Protein AF-0000000084598444 (afdb_homodimer)

Solvent-accessible surface area (backbone atoms only — not comparable to full-atom values): 35330 Å² total; per-residue (Å²): 132,83,70,81,80,74,80,39,59,56,51,49,6,59,72,44,72,42,52,49,66,53,41,50,27,58,71,69,64,54,72,93,62,58,64,75,55,40,51,44,37,49,50,46,31,59,72,62,64,56,67,78,51,65,63,62,49,36,64,71,44,87,58,61,47,29,31,35,35,40,33,30,47,54,69,42,58,66,49,23,54,40,48,53,37,34,48,51,48,30,41,77,72,64,27,48,58,40,35,33,69,28,68,71,32,71,68,49,40,49,50,49,54,53,49,44,56,69,65,47,38,45,29,34,42,42,35,49,59,70,31,24,30,67,76,62,52,68,66,61,50,51,52,50,52,55,48,55,74,77,34,51,52,32,30,39,65,37,55,44,91,94,49,96,56,34,27,39,28,54,38,59,59,59,35,52,52,52,52,50,49,53,42,43,73,28,59,44,57,37,56,24,38,35,26,21,42,87,56,28,40,70,37,48,47,51,52,50,46,48,54,52,52,34,52,74,70,70,38,64,70,56,73,84,41,52,36,58,67,23,68,39,38,67,20,10,27,55,39,36,51,58,41,70,72,40,92,80,53,51,45,26,34,44,19,63,23,41,40,10,29,52,16,24,52,52,39,39,43,74,71,72,41,44,61,25,72,63,28,22,40,26,24,25,53,48,40,74,57,23,65,68,35,86,47,26,35,16,15,25,29,53,39,50,64,61,46,22,44,52,46,47,52,47,47,51,36,47,60,68,71,41,92,64,75,54,66,47,75,36,70,46,46,77,46,86,45,51,12,47,57,64,52,76,128,132,82,75,79,91,67,78,39,59,56,51,48,7,60,73,44,71,42,52,49,67,55,38,48,28,60,73,67,65,49,78,91,62,59,65,76,55,40,51,44,38,49,51,46,32,60,72,61,64,55,66,78,52,67,62,63,49,35,64,70,44,86,58,61,46,29,31,35,36,40,34,30,48,55,69,42,58,66,49,24,53,39,47,53,38,32,47,53,48,30,42,75,74,66,25,48,60,42,36,33,69,27,67,72,32,71,67,48,41,50,50,48,55,51,48,43,57,69,65,48,38,45,28,33,41,41,34,49,59,72,32,24,31,67,74,60,52,70,67,61,49,51,53,49,53,56,49,56,74,76,33,49,52,33,29,38,65,38,55,44,91,94,50,97,56,34,26,40,28,55,37,60,58,59,35,52,52,50,51,51,50,53,43,43,72,28,58,44,56,39,56,25,36,34,24,20,41,87,58,29,40,70,38,48,47,52,52,49,46,47,54,52,52,35,53,75,71,70,38,65,71,56,73,84,42,52,36,57,67,22,68,40,37,67,20,10,26,54,37,36,52,58,42,71,71,40,93,79,52,51,45,26,33,44,19,64,24,42,40,10,28,50,16,24,52,54,40,40,43,74,73,72,40,43,62,26,75,62,28,22,41,26,24,26,53,47,40,74,58,24,67,68,39,85,64,11,40,16,13,25,27,54,38,48,64,61,47,22,45,53,46,47,53,46,47,51,35,45,61,69,71,40,91,64,74,52,67,47,77,36,70,45,46,77,46,85,44,46,14,47,58,65,52,75,129

Structure (mmCIF, N/CA/C/O backbone):
data_AF-0000000084598444-model_v1
#
loop_
_entity.id
_entity.type
_entity.pdbx_description
1 polymer 'Transcriptional regulator'
#
loop_
_atom_site.group_PDB
_atom_site.id
_atom_site.type_symbol
_atom_site.label_atom_id
_atom_site.label_alt_id
_atom_site.label_comp_id
_atom_site.label_asym_id
_atom_site.label_entity_id
_atom_site.label_seq_id
_atom_site.pdbx_PDB_ins_code
_atom_site.Cartn_x
_atom_site.Cartn_y
_atom_site.Cartn_z
_atom_site.occupancy
_atom_site.B_iso_or_equiv
_atom_site.auth_seq_id
_atom_site.auth_comp_id
_atom_site.auth_asym_id
_atom_site.auth_atom_id
_atom_site.pdbx_PDB_model_num
ATOM 1 N N . MET A 1 1 ? 19.516 52 3.225 1 22.91 1 MET A N 1
ATOM 2 C CA . MET A 1 1 ? 19.25 50.938 2.273 1 22.91 1 MET A CA 1
ATOM 3 C C . MET A 1 1 ? 18.422 49.844 2.916 1 22.91 1 MET A C 1
ATOM 5 O O . MET A 1 1 ? 18.875 49.156 3.846 1 22.91 1 MET A O 1
ATOM 9 N N . LEU A 1 2 ? 17.031 49.969 2.986 1 30.81 2 LEU A N 1
ATOM 10 C CA . LEU A 1 2 ? 16.062 49.188 3.721 1 30.81 2 LEU A CA 1
ATOM 11 C C . LEU A 1 2 ? 16.188 47.688 3.389 1 30.81 2 LEU A C 1
ATOM 13 O O . LEU A 1 2 ? 16.359 47.344 2.223 1 30.81 2 LEU A O 1
ATOM 17 N N . LYS A 1 3 ? 16.531 46.875 4.336 1 37.19 3 LYS A N 1
ATOM 18 C CA . LYS A 1 3 ? 16.875 45.438 4.25 1 37.19 3 LYS A CA 1
ATOM 19 C C . LYS A 1 3 ? 15.805 44.656 3.502 1 37.19 3 LYS A C 1
ATOM 21 O O . LYS A 1 3 ? 14.609 44.875 3.727 1 37.19 3 LYS A O 1
ATOM 26 N N . LYS A 1 4 ? 16.016 44.188 2.357 1 43.12 4 LYS A N 1
ATOM 27 C CA . LYS A 1 4 ? 15.305 43.312 1.444 1 43.12 4 LYS A CA 1
ATOM 28 C C . LYS A 1 4 ? 14.531 42.25 2.211 1 43.12 4 LYS A C 1
ATOM 30 O O . LYS A 1 4 ? 13.625 41.625 1.665 1 43.12 4 LYS A O 1
ATOM 35 N N . ASP A 1 5 ? 14.883 41.781 3.369 1 41.59 5 ASP A N 1
ATOM 36 C CA . ASP A 1 5 ? 14.492 40.812 4.406 1 41.59 5 ASP A CA 1
ATOM 37 C C . ASP A 1 5 ? 13.312 41.344 5.223 1 41.59 5 ASP A C 1
ATOM 39 O O . ASP A 1 5 ? 13.367 42.469 5.762 1 41.59 5 ASP A O 1
ATOM 43 N N . GLY A 1 6 ? 11.984 41.156 4.902 1 53.25 6 GLY A N 1
ATOM 44 C CA . GLY A 1 6 ? 10.742 41.281 5.645 1 53.25 6 GLY A CA 1
ATOM 45 C C . GLY A 1 6 ? 9.625 41.906 4.828 1 53.25 6 GLY A C 1
ATOM 46 O O . GLY A 1 6 ? 8.781 42.625 5.363 1 53.25 6 GLY A O 1
ATOM 47 N N . VAL A 1 7 ? 9.75 42.031 3.559 1 62.53 7 VAL A N 1
ATOM 48 C CA . VAL A 1 7 ? 8.609 42.594 2.854 1 62.53 7 VAL A CA 1
ATOM 49 C C . VAL A 1 7 ? 7.363 41.75 3.094 1 62.53 7 VAL A C 1
ATOM 51 O O . VAL A 1 7 ? 7.383 40.531 2.891 1 62.53 7 VAL A O 1
ATOM 54 N N . THR A 1 8 ? 6.426 42.312 3.852 1 65.94 8 THR A N 1
ATOM 55 C CA . THR A 1 8 ? 5.137 41.688 4.148 1 65.94 8 THR A CA 1
ATOM 56 C C . THR A 1 8 ? 4.062 42.219 3.195 1 65.94 8 THR A C 1
ATOM 58 O O . THR A 1 8 ? 4.281 43.188 2.467 1 65.94 8 THR A O 1
ATOM 61 N N . ILE A 1 9 ? 3.059 41.438 3.225 1 72.12 9 ILE A N 1
ATOM 62 C CA . ILE A 1 9 ? 1.891 41.906 2.482 1 72.12 9 ILE A CA 1
ATOM 63 C C . ILE A 1 9 ? 1.532 43.344 2.92 1 72.12 9 ILE A C 1
ATOM 65 O O . ILE A 1 9 ? 1.114 44.156 2.102 1 72.12 9 ILE A O 1
ATOM 69 N N . TYR A 1 10 ? 1.886 43.625 4.125 1 74 10 TYR A N 1
ATOM 70 C CA . TYR A 1 10 ? 1.539 44.938 4.672 1 74 10 TYR A CA 1
ATOM 71 C C . TYR A 1 10 ? 2.457 46.031 4.117 1 74 10 TYR A C 1
ATOM 73 O O . TYR A 1 10 ? 2.008 47.125 3.816 1 74 10 TYR A O 1
ATOM 81 N N . ARG A 1 11 ? 3.621 45.594 3.932 1 74.5 11 ARG A N 1
ATOM 82 C CA . ARG A 1 11 ? 4.547 46.594 3.365 1 74.5 11 ARG A CA 1
ATOM 83 C C . ARG A 1 11 ? 4.227 46.844 1.899 1 74.5 11 ARG A C 1
ATOM 85 O O . ARG A 1 11 ? 4.258 48 1.455 1 74.5 11 ARG A O 1
ATOM 92 N N . ILE A 1 12 ? 3.924 45.781 1.231 1 79.06 12 ILE A N 1
ATOM 93 C CA . ILE A 1 12 ? 3.549 45.938 -0.17 1 79.06 12 ILE A CA 1
ATOM 94 C C . ILE A 1 12 ? 2.266 46.75 -0.275 1 79.06 12 ILE A C 1
ATOM 96 O O . ILE A 1 12 ? 2.156 47.625 -1.126 1 79.06 12 ILE A O 1
ATOM 100 N N . ALA A 1 13 ? 1.441 46.469 0.644 1 79.56 13 ALA A N 1
ATOM 101 C CA . ALA A 1 13 ? 0.176 47.188 0.671 1 79.56 13 ALA A CA 1
ATOM 102 C C . ALA A 1 13 ? 0.404 48.688 0.935 1 79.56 13 ALA A C 1
ATOM 104 O O . ALA A 1 13 ? -0.171 49.531 0.255 1 79.56 13 ALA A O 1
ATOM 105 N N . LYS A 1 14 ? 1.24 48.906 1.825 1 80 14 LYS A N 1
ATOM 106 C CA . LYS A 1 14 ? 1.567 50.281 2.184 1 80 14 LYS A CA 1
ATOM 107 C C . LYS A 1 14 ? 2.252 51 1.026 1 80 14 LYS A C 1
ATOM 109 O O . LYS A 1 14 ? 1.898 52.125 0.7 1 80 14 LYS A O 1
ATOM 114 N N . GLU A 1 15 ? 3.1 50.281 0.381 1 82.31 15 GLU A N 1
ATOM 115 C CA . GLU A 1 15 ? 3.865 50.906 -0.689 1 82.31 15 GLU A CA 1
ATOM 116 C C . GLU A 1 15 ? 3.027 51.062 -1.957 1 82.31 15 GLU A C 1
ATOM 118 O O . GLU A 1 15 ? 3.225 52 -2.734 1 82.31 15 GLU A O 1
ATOM 123 N N . ALA A 1 16 ? 2.174 50.125 -2.139 1 80.75 16 ALA A N 1
ATOM 124 C CA . ALA A 1 16 ? 1.286 50.156 -3.299 1 80.75 16 ALA A CA 1
ATOM 125 C C . ALA A 1 16 ? 0.051 51 -3.023 1 80.75 16 ALA A C 1
ATOM 127 O O . ALA A 1 16 ? -0.757 51.25 -3.924 1 80.75 16 ALA A O 1
ATOM 128 N N . ASN A 1 17 ? -0.069 51.5 -1.8 1 83.31 17 ASN A N 1
ATOM 129 C CA . ASN A 1 17 ? -1.212 52.312 -1.351 1 83.31 17 ASN A CA 1
ATOM 130 C C . ASN A 1 17 ? -2.527 51.562 -1.583 1 83.31 17 ASN A C 1
ATOM 132 O O . ASN A 1 17 ? -3.463 52.125 -2.162 1 83.31 17 ASN A O 1
ATOM 136 N N . VAL A 1 18 ? -2.465 50.344 -1.259 1 81.06 18 VAL A N 1
ATOM 137 C CA . VAL A 1 18 ? -3.658 49.5 -1.274 1 81.06 18 VAL A CA 1
ATOM 138 C C . VAL A 1 18 ? -3.795 48.781 0.06 1 81.06 18 VAL A C 1
ATOM 140 O O . VAL A 1 18 ? -2.877 48.812 0.884 1 81.06 18 VAL A O 1
ATOM 143 N N . SER A 1 19 ? -4.949 48.344 0.375 1 77 19 SER A N 1
ATOM 144 C CA . SER A 1 19 ? -5.133 47.531 1.575 1 77 19 SER A CA 1
ATOM 145 C C . SER A 1 19 ? -4.359 46.219 1.479 1 77 19 SER A C 1
ATOM 147 O O . SER A 1 19 ? -4.102 45.719 0.381 1 77 19 SER A O 1
ATOM 149 N N . PRO A 1 20 ? -3.99 45.625 2.588 1 75.56 20 PRO A N 1
ATOM 150 C CA . PRO A 1 20 ? -3.361 44.281 2.551 1 75.56 20 PRO A CA 1
ATOM 151 C C . PRO A 1 20 ? -4.23 43.25 1.859 1 75.56 20 PRO A C 1
ATOM 153 O O . PRO A 1 20 ? -3.711 42.344 1.2 1 75.56 20 PRO A O 1
ATOM 156 N N . ALA A 1 21 ? -5.59 43.5 1.886 1 71.12 21 ALA A N 1
ATOM 157 C CA . ALA A 1 21 ? -6.523 42.625 1.209 1 71.12 21 ALA A CA 1
ATOM 158 C C . ALA A 1 21 ? -6.379 42.719 -0.307 1 71.12 21 ALA A C 1
ATOM 160 O O . ALA A 1 21 ? -6.465 41.719 -1.014 1 71.12 21 ALA A O 1
ATOM 161 N N . THR A 1 22 ? -6.07 43.875 -0.78 1 74.75 22 THR A N 1
ATOM 162 C CA . THR A 1 22 ? -5.895 44.094 -2.211 1 74.75 22 THR A CA 1
ATOM 163 C C . THR A 1 22 ? -4.617 43.438 -2.709 1 74.75 22 THR A C 1
ATOM 165 O O . THR A 1 22 ? -4.602 42.812 -3.783 1 74.75 22 THR A O 1
ATOM 168 N N . VAL A 1 23 ? -3.543 43.438 -1.903 1 75.06 23 VAL A N 1
ATOM 169 C CA . VAL A 1 23 ? -2.293 42.781 -2.266 1 75.06 23 VAL A CA 1
ATOM 170 C C . VAL A 1 23 ? -2.502 41.281 -2.32 1 75.06 23 VAL A C 1
ATOM 172 O O . VAL A 1 23 ? -2.053 40.594 -3.26 1 75.06 23 VAL A O 1
ATOM 175 N N . SER A 1 24 ? -3.254 40.781 -1.414 1 68.31 24 SER A N 1
ATOM 176 C CA . SER A 1 24 ? -3.547 39.344 -1.371 1 68.31 24 SER A CA 1
ATOM 177 C C . SER A 1 24 ? -4.34 38.906 -2.598 1 68.31 24 SER A C 1
ATOM 179 O O . SER A 1 24 ? -4.047 37.875 -3.195 1 68.31 24 SER A O 1
ATOM 181 N N . ARG A 1 25 ? -5.258 39.781 -2.998 1 68.12 25 ARG A N 1
ATOM 182 C CA . ARG A 1 25 ? -6.082 39.5 -4.168 1 68.12 25 ARG A CA 1
ATOM 183 C C . ARG A 1 25 ? -5.242 39.469 -5.438 1 68.12 25 ARG A C 1
ATOM 185 O O . ARG A 1 25 ? -5.465 38.625 -6.32 1 68.12 25 ARG A O 1
ATOM 192 N N . VAL A 1 26 ? -4.348 40.281 -5.504 1 72.12 26 VAL A N 1
ATOM 193 C CA . VAL A 1 26 ? -3.479 40.375 -6.672 1 72.12 26 VAL A CA 1
ATOM 194 C C . VAL A 1 26 ? -2.568 39.125 -6.723 1 72.12 26 VAL A C 1
ATOM 196 O O . VAL A 1 26 ? -2.34 38.562 -7.789 1 72.12 26 VAL A O 1
ATOM 199 N N . LEU A 1 27 ? -2.162 38.719 -5.543 1 68.25 27 LEU A N 1
ATOM 200 C CA . LEU A 1 27 ? -1.222 37.594 -5.445 1 68.25 27 LEU A CA 1
ATOM 201 C C . LEU A 1 27 ? -1.915 36.281 -5.746 1 68.25 27 LEU A C 1
ATOM 203 O O . LEU A 1 27 ? -1.312 35.375 -6.332 1 68.25 27 LEU A O 1
ATOM 207 N N . THR A 1 28 ? -3.191 36.094 -5.355 1 60.09 28 THR A N 1
ATOM 208 C CA . THR A 1 28 ? -3.93 34.844 -5.516 1 60.09 28 THR A CA 1
ATOM 209 C C . THR A 1 28 ? -4.695 34.844 -6.836 1 60.09 28 THR A C 1
ATOM 211 O O . THR A 1 28 ? -5.32 33.844 -7.195 1 60.09 28 THR A O 1
ATOM 214 N N . GLY A 1 29 ? -4.559 35.781 -7.535 1 60.25 29 GLY A N 1
ATOM 215 C CA . GLY A 1 29 ? -5.23 35.906 -8.82 1 60.25 29 GLY A CA 1
ATOM 216 C C . GLY A 1 29 ? -6.738 36 -8.688 1 60.25 29 GLY A C 1
ATOM 217 O O . GLY A 1 29 ? -7.465 35.781 -9.664 1 60.25 29 GLY A O 1
ATOM 218 N N . SER A 1 30 ? -7.18 36.094 -7.516 1 49.38 30 SER A N 1
ATOM 219 C CA . SER A 1 30 ? -8.625 36.094 -7.332 1 49.38 30 SER A CA 1
ATOM 220 C C . SER A 1 30 ? -9.258 37.312 -7.98 1 49.38 30 SER A C 1
ATOM 222 O O . SER A 1 30 ? -8.562 38.125 -8.578 1 49.38 30 SER A O 1
ATOM 224 N N . ALA A 1 31 ? -10.094 38.188 -7.148 1 54.06 31 ALA A N 1
ATOM 225 C CA . ALA A 1 31 ? -11.148 39.125 -7.562 1 54.06 31 ALA A CA 1
ATOM 226 C C . ALA A 1 31 ? -10.562 40.312 -8.328 1 54.06 31 ALA A C 1
ATOM 228 O O . ALA A 1 31 ? -9.352 40.5 -8.344 1 54.06 31 ALA A O 1
ATOM 229 N N . ASN A 1 32 ? -11.508 41.25 -8.727 1 59.16 32 ASN A N 1
ATOM 230 C CA . ASN A 1 32 ? -11.625 42.5 -9.469 1 59.16 32 ASN A CA 1
ATOM 231 C C . ASN A 1 32 ? -10.719 43.594 -8.883 1 59.16 32 ASN A C 1
ATOM 233 O O . ASN A 1 32 ? -11.156 44.375 -8.047 1 59.16 32 ASN A O 1
ATOM 237 N N . VAL A 1 33 ? -9.516 43.375 -8.945 1 66.12 33 VAL A N 1
ATOM 238 C CA . VAL A 1 33 ? -8.695 44.531 -8.578 1 66.12 33 VAL A CA 1
ATOM 239 C C . VAL A 1 33 ? -8.492 45.438 -9.797 1 66.12 33 VAL A C 1
ATOM 241 O O . VAL A 1 33 ? -8.195 44.938 -10.891 1 66.12 33 VAL A O 1
ATOM 244 N N . ARG A 1 34 ? -8.844 46.688 -9.68 1 74.94 34 ARG A N 1
ATOM 245 C CA . ARG A 1 34 ? -8.734 47.625 -10.773 1 74.94 34 ARG A CA 1
ATOM 246 C C . ARG A 1 34 ? -7.305 47.719 -11.297 1 74.94 34 ARG A C 1
ATOM 248 O O . ARG A 1 34 ? -6.348 47.594 -10.531 1 74.94 34 ARG A O 1
ATOM 255 N N . GLU A 1 35 ? -7.145 47.844 -12.43 1 72.25 35 GLU A N 1
ATOM 256 C CA . GLU A 1 35 ? -5.918 47.719 -13.211 1 72.25 35 GLU A CA 1
ATOM 257 C C . GLU A 1 35 ? -4.809 48.594 -12.648 1 72.25 35 GLU A C 1
ATOM 259 O O . GLU A 1 35 ? -3.66 48.188 -12.523 1 72.25 35 GLU A O 1
ATOM 264 N N . PRO A 1 36 ? -5.09 49.844 -12.25 1 74.81 36 PRO A N 1
ATOM 265 C CA . PRO A 1 36 ? -3.945 50.656 -11.789 1 74.81 36 PRO A CA 1
ATOM 266 C C . PRO A 1 36 ? -3.338 50.125 -10.5 1 74.81 36 PRO A C 1
ATOM 268 O O . PRO A 1 36 ? -2.113 50.094 -10.344 1 74.81 36 PRO A O 1
ATOM 271 N N . ALA A 1 37 ? -4.102 49.562 -9.586 1 76.56 37 ALA A N 1
ATOM 272 C CA . ALA A 1 37 ? -3.633 49.031 -8.305 1 76.56 37 ALA A CA 1
ATOM 273 C C . ALA A 1 37 ? -2.939 47.688 -8.484 1 76.56 37 ALA A C 1
ATOM 275 O O . ALA A 1 37 ? -1.901 47.406 -7.871 1 76.56 37 ALA A O 1
ATOM 276 N N . LYS A 1 38 ? -3.441 46.906 -9.32 1 79.88 38 LYS A N 1
ATOM 277 C CA . LYS A 1 38 ? -2.881 45.594 -9.625 1 79.88 38 LYS A CA 1
ATOM 278 C C . LYS A 1 38 ? -1.458 45.719 -10.164 1 79.88 38 LYS A C 1
ATOM 280 O O . LYS A 1 38 ? -0.562 45 -9.734 1 79.88 38 LYS A O 1
ATOM 285 N N . SER A 1 39 ? -1.374 46.594 -11.078 1 81 39 SER A N 1
ATOM 286 C CA . SER A 1 39 ? -0.065 46.812 -11.695 1 81 39 SER A CA 1
ATOM 287 C C . SER A 1 39 ? 0.964 47.25 -10.664 1 81 39 SER A C 1
ATOM 289 O O . SER A 1 39 ? 2.115 46.812 -10.695 1 81 39 SER A O 1
ATOM 291 N N . ARG A 1 40 ? 0.597 48.156 -9.773 1 81.31 40 ARG A N 1
ATOM 292 C CA . ARG A 1 40 ? 1.5 48.656 -8.742 1 81.31 40 ARG A CA 1
ATOM 293 C C . ARG A 1 40 ? 1.925 47.531 -7.805 1 81.31 40 ARG A C 1
ATOM 295 O O . ARG A 1 40 ? 3.1 47.406 -7.445 1 81.31 40 ARG A O 1
ATOM 302 N N . VAL A 1 41 ? 0.897 46.688 -7.457 1 80.69 41 VAL A N 1
ATOM 303 C CA . VAL A 1 41 ? 1.168 45.594 -6.551 1 80.69 41 VAL A CA 1
ATOM 304 C C . VAL A 1 41 ? 2.098 44.562 -7.227 1 80.69 41 VAL A C 1
ATOM 306 O O . VAL A 1 41 ? 3.078 44.125 -6.625 1 80.69 41 VAL A O 1
ATOM 309 N N . LEU A 1 42 ? 1.81 44.312 -8.43 1 79.38 42 LEU A N 1
ATOM 310 C CA . LEU A 1 42 ? 2.623 43.375 -9.164 1 79.38 42 LEU A CA 1
ATOM 311 C C . LEU A 1 42 ? 4.043 43.875 -9.359 1 79.38 42 LEU A C 1
ATOM 313 O O . LEU A 1 42 ? 5.004 43.125 -9.281 1 79.38 42 LEU A O 1
ATOM 317 N N . ALA A 1 43 ? 4.152 45.094 -9.656 1 80.31 43 ALA A N 1
ATOM 318 C CA . ALA A 1 43 ? 5.461 45.719 -9.82 1 80.31 43 ALA A CA 1
ATOM 319 C C . ALA A 1 43 ? 6.285 45.625 -8.539 1 80.31 43 ALA A C 1
ATOM 321 O O . ALA A 1 43 ? 7.488 45.344 -8.594 1 80.31 43 ALA A O 1
ATOM 322 N N . LEU A 1 44 ? 5.641 45.75 -7.395 1 79.5 44 LEU A N 1
ATOM 323 C CA . LEU A 1 44 ? 6.336 45.688 -6.113 1 79.5 44 LEU A CA 1
ATOM 324 C C . LEU A 1 44 ? 6.672 44.219 -5.754 1 79.5 44 LEU A C 1
ATOM 326 O O . LEU A 1 44 ? 7.738 43.969 -5.195 1 79.5 44 LEU A O 1
ATOM 330 N N . ILE A 1 45 ? 5.734 43.375 -6.105 1 74.5 45 ILE A N 1
ATOM 331 C CA . ILE A 1 45 ? 5.98 41.938 -5.906 1 74.5 45 ILE A CA 1
ATOM 332 C C . ILE A 1 45 ? 7.219 41.531 -6.691 1 74.5 45 ILE A C 1
ATOM 334 O O . ILE A 1 45 ? 8.07 40.812 -6.176 1 74.5 45 ILE A O 1
ATOM 338 N N . ASN A 1 46 ? 7.289 42 -7.844 1 74.06 46 ASN A N 1
ATOM 339 C CA . ASN A 1 46 ? 8.445 41.75 -8.695 1 74.06 46 ASN A CA 1
ATOM 340 C C . ASN A 1 46 ? 9.695 42.438 -8.18 1 74.06 46 ASN A C 1
ATOM 342 O O . ASN A 1 46 ? 10.781 41.875 -8.172 1 74.06 46 ASN A O 1
ATOM 346 N N . LYS A 1 47 ? 9.516 43.719 -7.824 1 74.88 47 LYS A N 1
ATOM 347 C CA . LYS A 1 47 ? 10.617 44.531 -7.328 1 74.88 47 LYS A CA 1
ATOM 348 C C . LYS A 1 47 ? 11.25 43.906 -6.09 1 74.88 47 LYS A C 1
ATOM 350 O O . LYS A 1 47 ? 12.477 43.875 -5.969 1 74.88 47 LYS A O 1
ATOM 355 N N . TYR A 1 48 ? 10.344 43.406 -5.223 1 72.56 48 TYR A N 1
ATOM 356 C CA . TYR A 1 48 ? 10.867 42.875 -3.967 1 72.56 48 TYR A CA 1
ATOM 357 C C . TYR A 1 48 ? 11 41.344 -4.027 1 72.56 48 TYR A C 1
ATOM 359 O O . TYR A 1 48 ? 11.391 40.719 -3.047 1 72.56 48 TYR A O 1
ATOM 367 N N . ASN A 1 49 ? 10.758 40.812 -5.238 1 69.62 49 ASN A N 1
ATOM 368 C CA . ASN A 1 49 ? 10.711 39.344 -5.395 1 69.62 49 ASN A CA 1
ATOM 369 C C . ASN A 1 49 ? 9.922 38.688 -4.266 1 69.62 49 ASN A C 1
ATOM 371 O O . ASN A 1 49 ? 10.398 37.75 -3.643 1 69.62 49 ASN A O 1
ATOM 375 N N . PHE A 1 50 ? 8.852 39.438 -3.957 1 61.41 50 PHE A N 1
ATOM 376 C CA . PHE A 1 50 ? 7.988 39 -2.863 1 61.41 50 PHE A CA 1
ATOM 377 C C . PHE A 1 50 ? 7.262 37.719 -3.227 1 61.41 50 PHE A C 1
ATOM 379 O O . PHE A 1 50 ? 6.602 37.656 -4.266 1 61.41 50 PHE A O 1
ATOM 386 N N . LYS A 1 51 ? 7.617 36.688 -2.535 1 54.31 51 LYS A N 1
ATOM 387 C CA . LYS A 1 51 ? 6.852 35.438 -2.613 1 54.31 51 LYS A CA 1
ATOM 388 C C . LYS A 1 51 ? 5.91 35.312 -1.422 1 54.31 51 LYS A C 1
ATOM 390 O O . LYS A 1 51 ? 6.336 35.406 -0.27 1 54.31 51 LYS A O 1
ATOM 395 N N . PRO A 1 52 ? 4.594 35.438 -1.72 1 47.25 52 PRO A N 1
ATOM 396 C CA . PRO A 1 52 ? 3.676 35.281 -0.589 1 47.25 52 PRO A CA 1
ATOM 397 C C . PRO A 1 52 ? 3.98 34.062 0.254 1 47.25 52 PRO A C 1
ATOM 399 O O . PRO A 1 52 ? 4.418 33.031 -0.279 1 47.25 52 PRO A O 1
ATOM 402 N N . ASN A 1 53 ? 4.395 34.25 1.445 1 42.5 53 ASN A N 1
ATOM 403 C CA . ASN A 1 53 ? 4.477 33.094 2.328 1 42.5 53 ASN A CA 1
ATOM 404 C C . ASN A 1 53 ? 3.23 32.219 2.229 1 42.5 53 ASN A C 1
ATOM 406 O O . ASN A 1 53 ? 2.107 32.719 2.314 1 42.5 53 ASN A O 1
ATOM 410 N N . VAL A 1 54 ? 3.232 31.156 1.627 1 40.75 54 VAL A N 1
ATOM 411 C CA . VAL A 1 54 ? 2.117 30.234 1.469 1 40.75 54 VAL A CA 1
ATOM 412 C C . VAL A 1 54 ? 1.281 30.203 2.746 1 40.75 54 VAL A C 1
ATOM 414 O O . VAL A 1 54 ? 0.052 30.125 2.689 1 40.75 54 VAL A O 1
ATOM 417 N N . MET A 1 55 ? 1.877 30.281 3.916 1 37.56 55 MET A N 1
ATOM 418 C CA . MET A 1 55 ? 1.127 30.328 5.168 1 37.56 55 MET A CA 1
ATOM 419 C C . MET A 1 55 ? 0.317 31.609 5.266 1 37.56 55 MET A C 1
ATOM 421 O O . MET A 1 55 ? -0.823 31.609 5.734 1 37.56 55 MET A O 1
ATOM 425 N N . ALA A 1 56 ? 0.899 32.75 4.961 1 40.03 56 ALA A N 1
ATOM 426 C CA . ALA A 1 56 ? 0.207 34.031 5.035 1 40.03 56 ALA A CA 1
ATOM 427 C C . ALA A 1 56 ? -0.872 34.156 3.959 1 40.03 56 ALA A C 1
ATOM 429 O O . ALA A 1 56 ? -1.912 34.781 4.172 1 40.03 56 ALA A O 1
ATOM 430 N N . GLN A 1 57 ? -0.567 33.625 2.846 1 39.66 57 GLN A N 1
ATOM 431 C CA . GLN A 1 57 ? -1.624 33.594 1.841 1 39.66 57 GLN A CA 1
ATOM 432 C C . GLN A 1 57 ? -2.756 32.656 2.26 1 39.66 57 GLN A C 1
ATOM 434 O O . GLN A 1 57 ? -3.918 32.875 1.919 1 39.66 57 GLN A O 1
ATOM 439 N N . SER A 1 58 ? -2.387 31.531 2.906 1 39.75 58 SER A N 1
ATOM 440 C CA . SER A 1 58 ? -3.412 30.656 3.471 1 39.75 58 SER A CA 1
ATOM 441 C C . SER A 1 58 ? -4.258 31.391 4.504 1 39.75 58 SER A C 1
ATOM 443 O O . SER A 1 58 ? -5.441 31.094 4.672 1 39.75 58 SER A O 1
ATOM 445 N N . LEU A 1 59 ? -3.631 32.312 5.188 1 36.28 59 LEU A N 1
ATOM 446 C CA . LEU A 1 59 ? -4.438 33.031 6.152 1 36.28 59 LEU A CA 1
ATOM 447 C C . LEU A 1 59 ? -5.609 33.75 5.469 1 36.28 59 LEU A C 1
ATOM 449 O O . LEU A 1 59 ? -6.703 33.812 6.031 1 36.28 59 LEU A O 1
ATOM 453 N N . TYR A 1 60 ? -5.301 34.531 4.395 1 35.81 60 TYR A N 1
ATOM 454 C CA . TYR A 1 60 ? -6.457 35.219 3.826 1 35.81 60 TYR A CA 1
ATOM 455 C C . TYR A 1 60 ? -7.312 34.25 3.012 1 35.81 60 TYR A C 1
ATOM 457 O O . TYR A 1 60 ? -8.531 34.438 2.904 1 35.81 60 TYR A O 1
ATOM 465 N N . LEU A 1 61 ? -6.703 33.438 2.129 1 44.03 61 LEU A N 1
ATOM 466 C CA . LEU A 1 61 ? -7.629 32.531 1.456 1 44.03 61 LEU A CA 1
ATOM 467 C C . LEU A 1 61 ? -8.078 31.406 2.391 1 44.03 61 LEU A C 1
ATOM 469 O O . LEU A 1 61 ? -7.242 30.703 2.971 1 44.03 61 LEU A O 1
ATOM 473 N N . LYS A 1 62 ? -9.133 31.484 3.076 1 57.31 62 LYS A N 1
ATOM 474 C CA . LYS A 1 62 ? -9.883 30.656 4.023 1 57.31 62 LYS A CA 1
ATOM 475 C C . LYS A 1 62 ? -9.68 29.172 3.748 1 57.31 62 LYS A C 1
ATOM 477 O O . LYS A 1 62 ? -9.891 28.344 4.629 1 57.31 62 LYS A O 1
ATOM 482 N N . GLN A 1 63 ? -9.086 28.812 2.533 1 77.75 63 GLN A N 1
ATOM 483 C CA . GLN A 1 63 ? -8.992 27.391 2.203 1 77.75 63 GLN A CA 1
ATOM 484 C C . GLN A 1 63 ? -7.539 26.953 2.092 1 77.75 63 GLN A C 1
ATOM 486 O O . GLN A 1 63 ? -6.738 27.594 1.408 1 77.75 63 GLN A O 1
ATOM 491 N N . SER A 1 64 ? -7.078 25.984 2.756 1 82.44 64 SER A N 1
ATOM 492 C CA . SER A 1 64 ? -5.734 25.406 2.766 1 82.44 64 SER A CA 1
ATOM 493 C C . SER A 1 64 ? -5.473 24.594 1.502 1 82.44 64 SER A C 1
ATOM 495 O O . SER A 1 64 ? -4.32 24.312 1.172 1 82.44 64 SER A O 1
ATOM 497 N N . LYS A 1 65 ? -6.512 24.234 0.766 1 91.12 65 LYS A N 1
ATOM 498 C CA . LYS A 1 65 ? -6.461 23.344 -0.39 1 91.12 65 LYS A CA 1
ATOM 499 C C . LYS A 1 65 ? -5.793 22.016 -0.034 1 91.12 65 LYS A C 1
ATOM 501 O O . LYS A 1 65 ? -5.086 21.422 -0.857 1 91.12 65 LYS A O 1
ATOM 506 N N . MET A 1 66 ? -5.977 21.594 1.227 1 92.75 66 MET A N 1
ATOM 507 C CA . MET A 1 66 ? -5.477 20.312 1.723 1 92.75 66 MET A CA 1
ATOM 508 C C . MET A 1 66 ? -6.617 19.469 2.266 1 92.75 66 MET A C 1
ATOM 510 O O . MET A 1 66 ? -7.5 19.969 2.963 1 92.75 66 MET A O 1
ATOM 514 N N . LEU A 1 67 ? -6.586 18.266 1.892 1 97.56 67 LEU A N 1
ATOM 515 C CA . LEU A 1 67 ? -7.523 17.297 2.438 1 97.56 67 LEU A CA 1
ATOM 516 C C . LEU A 1 67 ? -6.797 16.266 3.303 1 97.56 67 LEU A C 1
ATOM 518 O O . LEU A 1 67 ? -5.648 15.906 3.02 1 97.56 67 LEU A O 1
ATOM 522 N N . GLY A 1 68 ? -7.426 15.859 4.379 1 98.06 68 GLY A N 1
ATOM 523 C CA . GLY A 1 68 ? -6.941 14.719 5.137 1 98.06 68 GLY A CA 1
ATOM 524 C C . GLY A 1 68 ? -7.586 13.406 4.715 1 98.06 68 GLY A C 1
ATOM 525 O O . GLY A 1 68 ? -8.773 13.375 4.383 1 98.06 68 GLY A O 1
ATOM 526 N N . ILE A 1 69 ? -6.816 12.391 4.688 1 98.5 69 ILE A N 1
ATOM 527 C CA . ILE A 1 69 ? -7.332 11.039 4.484 1 98.5 69 ILE A CA 1
ATOM 528 C C . ILE A 1 69 ? -6.875 10.133 5.629 1 98.5 69 ILE A C 1
ATOM 530 O O . ILE A 1 69 ? -5.676 9.961 5.852 1 98.5 69 ILE A O 1
ATOM 534 N N . ILE A 1 70 ? -7.785 9.586 6.367 1 98.5 70 ILE A N 1
ATOM 535 C CA . ILE A 1 70 ? -7.484 8.656 7.453 1 98.5 70 ILE A CA 1
ATOM 536 C C . ILE A 1 70 ? -7.879 7.238 7.047 1 98.5 70 ILE A C 1
ATOM 538 O O . ILE A 1 70 ? -8.992 7.012 6.562 1 98.5 70 ILE A O 1
ATOM 542 N N . LEU A 1 71 ? -6.969 6.301 7.184 1 97.62 71 LEU A N 1
ATOM 543 C CA . LEU A 1 71 ? -7.207 4.906 6.836 1 97.62 71 LEU A CA 1
ATOM 544 C C . LEU A 1 71 ? -6.52 3.975 7.828 1 97.62 71 LEU A C 1
ATOM 546 O O . LEU A 1 71 ? -5.555 4.367 8.492 1 97.62 71 LEU A O 1
ATOM 550 N N . PRO A 1 72 ? -6.941 2.746 7.949 1 96.19 72 PRO A N 1
ATOM 551 C CA . PRO A 1 72 ? -6.453 1.88 9.023 1 96.19 72 PRO A CA 1
ATOM 552 C C . PRO A 1 72 ? -5.168 1.144 8.656 1 96.19 72 PRO A C 1
ATOM 554 O O . PRO A 1 72 ? -4.414 0.726 9.539 1 96.19 72 PRO A O 1
ATOM 557 N N . ASP A 1 73 ? -4.98 0.891 7.344 1 93.31 73 ASP A N 1
ATOM 558 C CA . ASP A 1 73 ? -3.854 0.047 6.957 1 93.31 73 ASP A CA 1
ATOM 559 C C . ASP A 1 73 ? -3.422 0.333 5.523 1 93.31 73 ASP A C 1
ATOM 561 O O . ASP A 1 73 ? -3.939 -0.271 4.582 1 93.31 73 ASP A O 1
ATOM 565 N N . ILE A 1 74 ? -2.396 1.025 5.406 1 90.81 74 ILE A N 1
ATOM 566 C CA . ILE A 1 74 ? -1.967 1.498 4.098 1 90.81 74 ILE A CA 1
ATOM 567 C C . ILE A 1 74 ? -1.355 0.343 3.307 1 90.81 74 ILE A C 1
ATOM 569 O O . ILE A 1 74 ? -1.251 0.409 2.078 1 90.81 74 ILE A O 1
ATOM 573 N N . ASP A 1 75 ? -0.932 -0.709 3.986 1 87.94 75 ASP A N 1
ATOM 574 C CA . ASP A 1 75 ? -0.294 -1.851 3.338 1 87.94 75 ASP A CA 1
ATOM 575 C C . ASP A 1 75 ? -1.326 -2.734 2.643 1 87.94 75 ASP A C 1
ATOM 577 O O . ASP A 1 75 ? -0.975 -3.566 1.803 1 87.94 75 ASP A O 1
ATOM 581 N N . HIS A 1 76 ? -2.549 -2.629 3.047 1 91.12 76 HIS A N 1
ATOM 582 C CA . HIS A 1 76 ? -3.594 -3.373 2.354 1 91.12 76 HIS A CA 1
ATOM 583 C C . HIS A 1 76 ? -3.934 -2.729 1.014 1 91.12 76 HIS A C 1
ATOM 585 O O . HIS A 1 76 ? -4.266 -1.543 0.956 1 91.12 76 HIS A O 1
ATOM 591 N N . PRO A 1 77 ? -3.941 -3.529 -0.038 1 92.5 77 PRO A N 1
ATOM 592 C CA . PRO A 1 77 ? -4.027 -2.955 -1.383 1 92.5 77 PRO A CA 1
ATOM 593 C C . PRO A 1 77 ? -5.336 -2.207 -1.625 1 92.5 77 PRO A C 1
ATOM 595 O O . PRO A 1 77 ? -5.367 -1.241 -2.393 1 92.5 77 PRO A O 1
ATOM 598 N N . PHE A 1 78 ? -6.441 -2.607 -0.989 1 94.62 78 PHE A N 1
ATOM 599 C CA . PHE A 1 78 ? -7.668 -1.839 -1.155 1 94.62 78 PHE A CA 1
ATOM 600 C C . PHE A 1 78 ? -7.445 -0.375 -0.793 1 94.62 78 PHE A C 1
ATOM 602 O O . PHE A 1 78 ? -7.844 0.522 -1.538 1 94.62 78 PHE A O 1
ATOM 609 N N . TYR A 1 79 ? -6.785 -0.149 0.335 1 95.75 79 TYR A N 1
ATOM 610 C CA . TYR A 1 79 ? -6.605 1.207 0.841 1 95.75 79 TYR A CA 1
ATOM 611 C C . TYR A 1 79 ? -5.605 1.979 -0.012 1 95.75 79 TYR A C 1
ATOM 613 O O . TYR A 1 79 ? -5.828 3.148 -0.334 1 95.75 79 TYR A O 1
ATOM 621 N N . SER A 1 80 ? -4.508 1.345 -0.341 1 93.12 80 SER A N 1
ATOM 622 C CA . SER A 1 80 ? -3.529 2.062 -1.152 1 93.12 80 SER A CA 1
ATOM 623 C C . SER A 1 80 ? -4.098 2.412 -2.523 1 93.12 80 SER A C 1
ATOM 625 O O . SER A 1 80 ? -3.842 3.496 -3.051 1 93.12 80 SER A O 1
ATOM 627 N N . MET A 1 81 ? -4.91 1.523 -3.123 1 94.06 81 MET A N 1
ATOM 628 C CA . MET A 1 81 ? -5.48 1.756 -4.445 1 94.06 81 MET A CA 1
ATOM 629 C C . MET A 1 81 ? -6.531 2.859 -4.398 1 94.06 81 MET A C 1
ATOM 631 O O . MET A 1 81 ? -6.559 3.734 -5.266 1 94.06 81 MET A O 1
ATOM 635 N N . ILE A 1 82 ? -7.387 2.846 -3.367 1 96.94 82 ILE A N 1
ATOM 636 C CA . ILE A 1 82 ? -8.406 3.883 -3.297 1 96.94 82 ILE A CA 1
ATOM 637 C C . ILE A 1 82 ? -7.762 5.227 -2.977 1 96.94 82 ILE A C 1
ATOM 639 O O . ILE A 1 82 ? -8.195 6.27 -3.473 1 96.94 82 ILE A O 1
ATOM 643 N N . VAL A 1 83 ? -6.738 5.242 -2.188 1 96.06 83 VAL A N 1
ATOM 644 C CA . VAL A 1 83 ? -6.043 6.48 -1.845 1 96.06 83 VAL A CA 1
ATOM 645 C C . VAL A 1 83 ? -5.43 7.09 -3.102 1 96.06 83 VAL A C 1
ATOM 647 O O . VAL A 1 83 ? -5.5 8.305 -3.309 1 96.06 83 VAL A O 1
ATOM 650 N N . LYS A 1 84 ? -4.836 6.254 -3.873 1 93.81 84 LYS A N 1
ATOM 651 C CA . LYS A 1 84 ? -4.254 6.746 -5.117 1 93.81 84 LYS A CA 1
ATOM 652 C C . LYS A 1 84 ? -5.305 7.441 -5.98 1 93.81 84 LYS A C 1
ATOM 654 O O . LYS A 1 84 ? -5.051 8.516 -6.531 1 93.81 84 LYS A O 1
ATOM 659 N N . GLU A 1 85 ? -6.453 6.832 -6.094 1 96.5 85 GLU A N 1
ATOM 660 C CA . GLU A 1 85 ? -7.535 7.414 -6.879 1 96.5 85 GLU A CA 1
ATOM 661 C C . GLU A 1 85 ? -8.062 8.695 -6.23 1 96.5 85 GLU A C 1
ATOM 663 O O . GLU A 1 85 ? -8.367 9.664 -6.922 1 96.5 85 GLU A O 1
ATOM 668 N N . LEU A 1 86 ? -8.18 8.688 -4.91 1 97.94 86 LEU A N 1
ATOM 669 C CA . LEU A 1 86 ? -8.617 9.875 -4.188 1 97.94 86 LEU A CA 1
ATOM 670 C C . LEU A 1 86 ? -7.656 11.031 -4.414 1 97.94 86 LEU A C 1
ATOM 672 O O . LEU A 1 86 ? -8.086 12.164 -4.676 1 97.94 86 LEU A O 1
ATOM 676 N N . GLU A 1 87 ? -6.414 10.734 -4.293 1 95.5 87 GLU A N 1
ATOM 677 C CA . GLU A 1 87 ? -5.387 11.758 -4.473 1 95.5 87 GLU A CA 1
ATOM 678 C C . GLU A 1 87 ? -5.418 12.328 -5.891 1 95.5 87 GLU A C 1
ATOM 680 O O . GLU A 1 87 ? -5.301 13.547 -6.078 1 95.5 87 GLU A O 1
ATOM 685 N N . ARG A 1 88 ? -5.578 11.422 -6.867 1 94.31 88 ARG A N 1
ATOM 686 C CA . ARG A 1 88 ? -5.656 11.867 -8.258 1 94.31 88 ARG A CA 1
ATOM 687 C C . ARG A 1 88 ? -6.836 12.805 -8.469 1 94.31 88 ARG A C 1
ATOM 689 O O . ARG A 1 88 ? -6.688 13.875 -9.062 1 94.31 88 ARG A O 1
ATOM 696 N N . GLN A 1 89 ? -7.977 12.43 -7.926 1 96.75 89 GLN A N 1
ATOM 697 C CA . GLN A 1 89 ? -9.188 13.234 -8.062 1 96.75 89 GLN A CA 1
ATOM 698 C C . GLN A 1 89 ? -9.047 14.57 -7.332 1 96.75 89 GLN A C 1
ATOM 700 O O . GLN A 1 89 ? -9.477 15.609 -7.836 1 96.75 89 GLN A O 1
ATOM 705 N N . ALA A 1 90 ? -8.453 14.523 -6.195 1 96.56 90 ALA A N 1
ATOM 706 C CA . ALA A 1 90 ? -8.25 15.742 -5.406 1 96.56 90 ALA A CA 1
ATOM 707 C C . ALA A 1 90 ? -7.305 16.703 -6.117 1 96.56 90 ALA A C 1
ATOM 709 O O . ALA A 1 90 ? -7.555 17.906 -6.164 1 96.56 90 ALA A O 1
ATOM 710 N N . LEU A 1 91 ? -6.285 16.156 -6.664 1 93 91 LEU A N 1
ATOM 711 C CA . LEU A 1 91 ? -5.293 16.969 -7.363 1 93 91 LEU A CA 1
ATOM 712 C C . LEU A 1 91 ? -5.914 17.672 -8.562 1 93 91 LEU A C 1
ATOM 714 O O . LEU A 1 91 ? -5.605 18.844 -8.828 1 93 91 LEU A O 1
ATOM 718 N N . GLU A 1 92 ? -6.754 16.969 -9.266 1 93.62 92 GLU A N 1
ATOM 719 C CA . GLU A 1 92 ? -7.449 17.531 -10.406 1 93.62 92 GLU A CA 1
ATOM 720 C C . GLU A 1 92 ? -8.289 18.75 -10 1 93.62 92 GLU A C 1
ATOM 722 O O . GLU A 1 92 ? -8.594 19.609 -10.82 1 93.62 92 GLU A O 1
ATOM 727 N N . LYS A 1 93 ? -8.617 18.781 -8.719 1 94.38 93 LYS A N 1
ATOM 728 C CA . LYS A 1 93 ? -9.438 19.875 -8.203 1 94.38 93 LYS A CA 1
ATOM 729 C C . LYS A 1 93 ? -8.594 20.891 -7.449 1 94.38 93 LYS A C 1
ATOM 731 O O . LYS A 1 93 ? -9.125 21.766 -6.77 1 94.38 93 LYS A O 1
ATOM 736 N N . GLY A 1 94 ? -7.266 20.672 -7.523 1 91.31 94 GLY A N 1
ATOM 737 C CA . GLY A 1 94 ? -6.344 21.641 -6.953 1 91.31 94 GLY A CA 1
ATOM 738 C C . GLY A 1 94 ? -6.02 21.375 -5.492 1 91.31 94 GLY A C 1
ATOM 739 O O . GLY A 1 94 ? -5.5 22.25 -4.793 1 91.31 94 GLY A O 1
ATOM 740 N N . TYR A 1 95 ? -6.391 20.172 -4.977 1 93 95 TYR A N 1
ATOM 741 C CA . TYR A 1 95 ? -6.125 19.812 -3.586 1 93 95 TYR A CA 1
ATOM 742 C C . TYR A 1 95 ? -4.965 18.828 -3.488 1 93 95 TYR A C 1
ATOM 744 O O . TYR A 1 95 ? -4.805 17.969 -4.352 1 93 95 TYR A O 1
ATOM 752 N N . THR A 1 96 ? -4.168 18.984 -2.424 1 90.19 96 THR A N 1
ATOM 753 C CA . THR A 1 96 ? -3.24 17.938 -2.014 1 90.19 96 THR A CA 1
ATOM 754 C C . THR A 1 96 ? -3.756 17.203 -0.772 1 90.19 96 THR A C 1
ATOM 756 O O . THR A 1 96 ? -4.684 17.688 -0.112 1 90.19 96 THR A O 1
ATOM 759 N N . CYS A 1 97 ? -3.174 16.047 -0.545 1 95 97 CYS A N 1
ATOM 760 C CA . CYS A 1 97 ? -3.725 15.234 0.536 1 95 97 CYS A CA 1
ATOM 761 C C . CYS A 1 97 ? -2.65 14.898 1.562 1 95 97 CYS A C 1
ATOM 763 O O . CYS A 1 97 ? -1.49 14.68 1.206 1 95 97 CYS A O 1
ATOM 765 N N . LEU A 1 98 ? -3.059 14.891 2.812 1 94.94 98 LEU A N 1
ATOM 766 C CA . LEU A 1 98 ? -2.285 14.312 3.906 1 94.94 98 LEU A CA 1
ATOM 767 C C . LEU A 1 98 ? -2.865 12.961 4.328 1 94.94 98 LEU A C 1
ATOM 769 O O . LEU A 1 98 ? -4.02 12.883 4.758 1 94.94 98 LEU A O 1
ATOM 773 N N . LEU A 1 99 ? -2.029 11.969 4.168 1 95.75 99 LEU A N 1
ATOM 774 C CA . LEU A 1 99 ? -2.471 10.625 4.508 1 95.75 99 LEU A CA 1
ATOM 775 C C . LEU A 1 99 ? -2.092 10.273 5.941 1 95.75 99 LEU A C 1
ATOM 777 O O . LEU A 1 99 ? -0.968 10.539 6.375 1 95.75 99 LEU A O 1
ATOM 781 N N . CYS A 1 100 ? -3.08 9.727 6.641 1 96.31 100 CYS A N 1
ATOM 782 C CA . CYS A 1 100 ? -2.916 9.32 8.031 1 96.31 100 CYS A CA 1
ATOM 783 C C . CYS A 1 100 ? -3.266 7.844 8.211 1 96.31 100 CYS A C 1
ATOM 785 O O . CYS A 1 100 ? -4.434 7.461 8.125 1 96.31 100 CYS A O 1
ATOM 787 N N . ASN A 1 101 ? -2.256 7.059 8.469 1 95.94 101 ASN A N 1
ATOM 788 C CA . ASN A 1 101 ? -2.424 5.629 8.719 1 95.94 101 ASN A CA 1
ATOM 789 C C . ASN A 1 101 ? -2.584 5.344 10.211 1 95.94 101 ASN A C 1
ATOM 791 O O . ASN A 1 101 ? -1.623 5.449 10.977 1 95.94 101 ASN A O 1
ATOM 795 N N . SER A 1 102 ? -3.762 4.867 10.641 1 95.62 102 SER A N 1
ATOM 796 C CA . SER A 1 102 ? -4.078 4.758 12.062 1 95.62 102 SER A CA 1
ATOM 797 C C . SER A 1 102 ? -3.59 3.432 12.641 1 95.62 102 SER A C 1
ATOM 799 O O . SER A 1 102 ? -3.615 3.23 13.852 1 95.62 102 SER A O 1
ATOM 801 N N . MET A 1 103 ? -3.213 2.5 11.719 1 90.5 103 MET A N 1
ATOM 802 C CA . MET A 1 103 ? -2.697 1.194 12.125 1 90.5 103 MET A CA 1
ATOM 803 C C . MET A 1 103 ? -3.713 0.452 12.984 1 90.5 103 MET A C 1
ATOM 805 O O . MET A 1 103 ? -3.354 -0.141 14 1 90.5 103 MET A O 1
ATOM 809 N N . GLN A 1 104 ? -4.977 0.653 12.68 1 90.75 104 GLN A N 1
ATOM 810 C CA . GLN A 1 104 ? -6.094 -0.042 13.312 1 90.75 104 GLN A CA 1
ATOM 811 C C . GLN A 1 104 ? -6.199 0.316 14.789 1 90.75 104 GLN A C 1
ATOM 813 O O . GLN A 1 104 ? -6.621 -0.509 15.602 1 90.75 104 GLN A O 1
ATOM 818 N N . ASN A 1 105 ? -5.762 1.52 15.148 1 93.44 105 ASN A N 1
ATOM 819 C CA . ASN A 1 105 ? -5.789 2 16.516 1 93.44 105 ASN A CA 1
ATOM 820 C C . ASN A 1 105 ? -6.684 3.229 16.672 1 93.44 105 ASN A C 1
ATOM 822 O O . ASN A 1 105 ? -6.387 4.285 16.109 1 93.44 105 ASN A O 1
ATOM 826 N N . PHE A 1 106 ? -7.715 3.09 17.516 1 95.44 106 PHE A N 1
ATOM 827 C CA . PHE A 1 106 ? -8.719 4.137 17.641 1 95.44 106 PHE A CA 1
ATOM 828 C C . PHE A 1 106 ? -8.141 5.383 18.281 1 95.44 106 PHE A C 1
ATOM 830 O O . PHE A 1 106 ? -8.547 6.504 17.969 1 95.44 106 PHE A O 1
ATOM 837 N N . THR A 1 107 ? -7.168 5.176 19.141 1 93 107 THR A N 1
ATOM 838 C CA . THR A 1 107 ? -6.523 6.316 19.781 1 93 107 THR A CA 1
ATOM 839 C C . THR A 1 107 ? -5.715 7.125 18.781 1 93 107 THR A C 1
ATOM 841 O O . THR A 1 107 ? -5.77 8.359 18.781 1 93 107 THR A O 1
ATOM 844 N N . ILE A 1 108 ? -5.051 6.418 17.938 1 92.06 108 ILE A N 1
ATOM 845 C CA . ILE A 1 108 ? -4.266 7.07 16.891 1 92.06 108 ILE A CA 1
ATOM 846 C C . ILE A 1 108 ? -5.203 7.746 15.891 1 92.06 108 ILE A C 1
ATOM 848 O O . ILE A 1 108 ? -4.934 8.859 15.43 1 92.06 108 ILE A O 1
ATOM 852 N N . GLU A 1 109 ? -6.285 7.098 15.602 1 95.94 109 GLU A N 1
ATOM 853 C CA . GLU A 1 109 ? -7.305 7.66 14.727 1 95.94 109 GLU A CA 1
ATOM 854 C C . GLU A 1 109 ? -7.793 9.008 15.242 1 95.94 109 GLU A C 1
ATOM 856 O O . GLU A 1 109 ? -7.895 9.977 14.477 1 95.94 109 GLU A O 1
ATOM 861 N N . GLN A 1 110 ? -8.102 9 16.531 1 95.56 110 GLN A N 1
ATOM 862 C CA . GLN A 1 110 ? -8.586 10.234 17.141 1 95.56 110 GLN A CA 1
ATOM 863 C C . GLN A 1 110 ? -7.523 11.32 17.109 1 95.56 110 GLN A C 1
ATOM 865 O O . GLN A 1 110 ? -7.824 12.484 16.828 1 95.56 110 GLN A O 1
ATOM 870 N N . ALA A 1 111 ? -6.328 10.922 17.375 1 91.19 111 ALA A N 1
ATOM 871 C CA . ALA A 1 111 ? -5.227 11.883 17.328 1 91.19 111 ALA A CA 1
ATOM 872 C C . ALA A 1 111 ? -5.098 12.508 15.945 1 91.19 111 ALA A C 1
ATOM 874 O O . ALA A 1 111 ? -4.844 13.711 15.82 1 91.19 111 ALA A O 1
ATOM 875 N N . TYR A 1 112 ? -5.301 11.734 14.914 1 94.56 112 TYR A N 1
ATOM 876 C CA . TYR A 1 112 ? -5.215 12.25 13.547 1 94.56 112 TYR A CA 1
ATOM 877 C C . TYR A 1 112 ? -6.367 13.203 13.258 1 94.56 112 TYR A C 1
ATOM 879 O O . TYR A 1 112 ? -6.172 14.234 12.602 1 94.56 112 TYR A O 1
ATOM 887 N N . LEU A 1 113 ? -7.57 12.859 13.711 1 95.88 113 LEU A N 1
ATOM 888 C CA . LEU A 1 113 ? -8.695 13.773 13.555 1 95.88 113 LEU A CA 1
ATOM 889 C C . LEU A 1 113 ? -8.391 15.133 14.18 1 95.88 113 LEU A C 1
ATOM 891 O O . LEU A 1 113 ? -8.523 16.172 13.523 1 95.88 113 LEU A O 1
ATOM 895 N N . ASP A 1 114 ? -7.891 15.07 15.375 1 92.81 114 ASP A N 1
ATOM 896 C CA . ASP A 1 114 ? -7.582 16.297 16.109 1 92.81 114 ASP A CA 1
ATOM 897 C C . ASP A 1 114 ? -6.484 17.094 15.406 1 92.81 114 ASP A C 1
ATOM 899 O O . ASP A 1 114 ? -6.586 18.312 15.273 1 92.81 114 ASP A O 1
ATOM 903 N N . ASN A 1 115 ? -5.516 16.375 14.977 1 88.88 115 ASN A N 1
ATOM 904 C CA . ASN A 1 115 ? -4.379 17.016 14.328 1 88.88 115 ASN A CA 1
ATOM 905 C C . ASN A 1 115 ? -4.781 17.688 13.016 1 88.88 115 ASN A C 1
ATOM 907 O O . ASN A 1 115 ? -4.391 18.812 12.734 1 88.88 115 ASN A O 1
ATOM 911 N N . LEU A 1 116 ? -5.531 16.969 12.188 1 93.31 116 LEU A N 1
ATOM 912 C CA . LEU A 1 116 ? -5.949 17.5 10.891 1 93.31 116 LEU A CA 1
ATOM 913 C C . LEU A 1 116 ? -6.828 18.734 11.07 1 93.31 116 LEU A C 1
ATOM 915 O O . LEU A 1 116 ? -6.715 19.688 10.305 1 93.31 116 LEU A O 1
ATOM 919 N N . ILE A 1 117 ? -7.66 18.703 12.086 1 91.12 117 ILE A N 1
ATOM 920 C CA . ILE A 1 117 ? -8.523 19.828 12.383 1 91.12 117 ILE A CA 1
ATOM 921 C C . ILE A 1 117 ? -7.676 21.016 12.836 1 91.12 117 ILE A C 1
ATOM 923 O O . ILE A 1 117 ? -7.863 22.141 12.359 1 91.12 117 ILE A O 1
ATOM 927 N N . SER A 1 118 ? -6.754 20.719 13.695 1 85.12 118 SER A N 1
ATOM 928 C CA . SER A 1 118 ? -5.879 21.766 14.211 1 85.12 118 SER A CA 1
ATOM 929 C C . SER A 1 118 ? -5.062 22.406 13.086 1 85.12 118 SER A C 1
ATOM 931 O O . SER A 1 118 ? -4.73 23.594 13.148 1 85.12 118 SER A O 1
ATOM 933 N N . ARG A 1 119 ? -4.883 21.656 12.086 1 82.62 119 ARG A N 1
ATOM 934 C CA . ARG A 1 119 ? -4.059 22.125 10.977 1 82.62 119 ARG A CA 1
ATOM 935 C C . ARG A 1 119 ? -4.914 22.734 9.875 1 82.62 119 ARG A C 1
ATOM 937 O O . ARG A 1 119 ? -4.406 23.109 8.82 1 82.62 119 ARG A O 1
ATOM 944 N N . GLN A 1 120 ? -6.121 22.734 10.117 1 87.75 120 GLN A N 1
ATOM 945 C CA . GLN A 1 120 ? -7.098 23.453 9.305 1 87.75 120 GLN A CA 1
ATOM 946 C C . GLN A 1 120 ? -7.152 22.906 7.883 1 87.75 120 GLN A C 1
ATOM 948 O O . GLN A 1 120 ? -7.117 23.656 6.91 1 87.75 120 GLN A O 1
ATOM 953 N N . VAL A 1 121 ? -7.133 21.594 7.758 1 93.31 121 VAL A N 1
ATOM 954 C CA . VAL A 1 121 ? -7.441 21.031 6.445 1 93.31 121 VAL A CA 1
ATOM 955 C C . VAL A 1 121 ? -8.859 21.406 6.039 1 93.31 121 VAL A C 1
ATOM 957 O O . VAL A 1 121 ? -9.711 21.656 6.898 1 93.31 121 VAL A O 1
ATOM 960 N N . ASP A 1 122 ? -9.109 21.422 4.75 1 96.06 122 ASP A N 1
ATOM 961 C CA . ASP A 1 122 ? -10.414 21.859 4.273 1 96.06 122 ASP A CA 1
ATOM 962 C C . ASP A 1 122 ? -11.461 20.766 4.418 1 96.06 122 ASP A C 1
ATOM 964 O O . ASP A 1 122 ? -12.656 21.047 4.508 1 96.06 122 ASP A O 1
ATOM 968 N N . GLY A 1 123 ? -11.047 19.547 4.457 1 98.31 123 GLY A N 1
ATOM 969 C CA . GLY A 1 123 ? -11.938 18.406 4.551 1 98.31 123 GLY A CA 1
ATOM 970 C C . GLY A 1 123 ? -11.203 17.109 4.836 1 98.31 123 GLY A C 1
ATOM 971 O O . GLY A 1 123 ? -9.977 17.031 4.691 1 98.31 123 GLY A O 1
ATOM 972 N N . ILE A 1 124 ? -11.961 16.078 5.285 1 98.75 124 ILE A N 1
ATOM 973 C CA . ILE A 1 124 ? -11.367 14.789 5.637 1 98.75 124 ILE A CA 1
ATOM 974 C C . ILE A 1 124 ? -12.148 13.656 4.984 1 98.75 124 ILE A C 1
ATOM 976 O O . ILE A 1 124 ? -13.383 13.656 5.008 1 98.75 124 ILE A O 1
ATOM 980 N N . VAL A 1 125 ? -11.461 12.812 4.328 1 98.88 125 VAL A N 1
ATOM 981 C CA . VAL A 1 125 ? -11.992 11.516 3.926 1 98.88 125 VAL A CA 1
ATOM 982 C C . VAL A 1 125 ? -11.648 10.469 4.977 1 98.88 125 VAL A C 1
ATOM 984 O O . VAL A 1 125 ? -10.477 10.312 5.344 1 98.88 125 VAL A O 1
ATOM 987 N N . PHE A 1 126 ? -12.648 9.766 5.465 1 98.75 126 PHE A N 1
ATOM 988 C CA . PHE A 1 126 ? -12.445 8.797 6.539 1 98.75 126 PHE A CA 1
ATOM 989 C C . PHE A 1 126 ? -12.797 7.391 6.074 1 98.75 126 PHE A C 1
ATOM 991 O O . PHE A 1 126 ? -13.93 7.133 5.656 1 98.75 126 PHE A O 1
ATOM 998 N N . LEU A 1 127 ? -11.82 6.496 6.133 1 98.44 127 LEU A N 1
ATOM 999 C CA . LEU A 1 127 ? -11.992 5.113 5.703 1 98.44 127 LEU A CA 1
ATOM 1000 C C . LEU A 1 127 ? -11.742 4.148 6.855 1 98.44 127 LEU A C 1
ATOM 1002 O O . LEU A 1 127 ? -10.742 4.27 7.566 1 98.44 127 LEU A O 1
ATOM 1006 N N . GLY A 1 128 ? -12.609 3.18 7.09 1 97.19 128 GLY A N 1
ATOM 1007 C CA . GLY A 1 128 ? -12.391 2.055 7.984 1 97.19 128 GLY A CA 1
ATOM 1008 C C . GLY A 1 128 ? -12.398 2.443 9.453 1 97.19 128 GLY A C 1
ATOM 1009 O O . GLY A 1 128 ? -12.953 3.484 9.812 1 97.19 128 GLY A O 1
ATOM 1010 N N . GLY A 1 129 ? -11.875 1.561 10.297 1 96.06 129 GLY A N 1
ATOM 1011 C CA . GLY A 1 129 ? -11.758 1.819 11.719 1 96.06 129 GLY A CA 1
ATOM 1012 C C . GLY A 1 129 ? -13.102 2.008 12.398 1 96.06 129 GLY A C 1
ATOM 1013 O O . GLY A 1 129 ? -13.992 1.163 12.273 1 96.06 129 GLY A O 1
ATOM 1014 N N . ARG A 1 130 ? -13.25 3.09 13.023 1 96.31 130 ARG A N 1
ATOM 1015 C CA . ARG A 1 130 ? -14.406 3.32 13.883 1 96.31 130 ARG A CA 1
ATOM 1016 C C . ARG A 1 130 ? -15.695 3.346 13.07 1 96.31 130 ARG A C 1
ATOM 1018 O O . ARG A 1 130 ? -16.75 2.951 13.562 1 96.31 130 ARG A O 1
ATOM 1025 N N . ILE A 1 131 ? -15.609 3.699 11.797 1 97.56 131 ILE A N 1
ATOM 1026 C CA . ILE A 1 131 ? -16.844 3.857 11.047 1 97.56 131 ILE A CA 1
ATOM 1027 C C . ILE A 1 131 ? -17.328 2.496 10.547 1 97.56 131 ILE A C 1
ATOM 1029 O O . ILE A 1 131 ? -18.438 2.383 10 1 97.56 131 ILE A O 1
ATOM 1033 N N . ASN A 1 132 ? -16.562 1.444 10.711 1 97.31 132 ASN A N 1
ATOM 1034 C CA . ASN A 1 132 ? -16.953 0.1 10.297 1 97.31 132 ASN A CA 1
ATOM 1035 C C . ASN A 1 132 ? -17.281 -0.784 11.492 1 97.31 132 ASN A C 1
ATOM 1037 O O . ASN A 1 132 ? -17.516 -1.983 11.336 1 97.31 132 ASN A O 1
ATOM 1041 N N . GLN A 1 133 ? -17.312 -0.176 12.656 1 96.69 133 GLN A N 1
ATOM 1042 C CA . GLN A 1 133 ? -17.781 -0.924 13.82 1 96.69 133 GLN A CA 1
ATOM 1043 C C . GLN A 1 133 ? -19.297 -1.082 13.797 1 96.69 133 GLN A C 1
ATOM 1045 O O . GLN A 1 133 ? -20.031 -0.09 13.766 1 96.69 133 GLN A O 1
ATOM 1050 N N . THR A 1 134 ? -19.75 -2.266 13.852 1 96.06 134 THR A N 1
ATOM 1051 C CA . THR A 1 134 ? -21.188 -2.504 13.875 1 96.06 134 THR A CA 1
ATOM 1052 C C . THR A 1 134 ? -21.812 -1.884 15.125 1 96.06 134 THR A C 1
ATOM 1054 O O . THR A 1 134 ? -22.953 -1.393 15.07 1 96.06 134 THR A O 1
ATOM 1057 N N . HIS A 1 135 ? -21.031 -1.939 16.203 1 94.69 135 HIS A N 1
ATOM 1058 C CA . HIS A 1 135 ? -21.469 -1.349 17.469 1 94.69 135 HIS A CA 1
ATOM 1059 C C . HIS A 1 135 ? -20.375 -0.455 18.062 1 94.69 135 HIS A C 1
ATOM 1061 O O . HIS A 1 135 ? -19.734 -0.819 19.047 1 94.69 135 HIS A O 1
ATOM 1067 N N . PRO A 1 136 ? -20.25 0.73 17.5 1 94.81 136 PRO A N 1
ATOM 1068 C CA . PRO A 1 136 ? -19.219 1.628 18.031 1 94.81 136 PRO A CA 1
ATOM 1069 C C . PRO A 1 136 ? -19.516 2.086 19.453 1 94.81 136 PRO A C 1
ATOM 1071 O O . PRO A 1 136 ? -20.688 2.211 19.844 1 94.81 136 PRO A O 1
ATOM 1074 N N . THR A 1 137 ? -18.516 2.318 20.219 1 95.44 137 THR A N 1
ATOM 1075 C CA . THR A 1 137 ? -18.688 2.852 21.578 1 95.44 137 THR A CA 1
ATOM 1076 C C . THR A 1 137 ? -19.156 4.301 21.516 1 95.44 137 THR A C 1
ATOM 1078 O O . THR A 1 137 ? -19 4.973 20.5 1 95.44 137 THR A O 1
ATOM 1081 N N . GLU A 1 138 ? -19.641 4.742 22.594 1 96 138 GLU A N 1
ATOM 1082 C CA . GLU A 1 138 ? -20.078 6.133 22.703 1 96 138 GLU A CA 1
ATOM 1083 C C . GLU A 1 138 ? -18.906 7.094 22.531 1 96 138 GLU A C 1
ATOM 1085 O O . GLU A 1 138 ? -19.062 8.172 21.953 1 96 138 GLU A O 1
ATOM 1090 N N . GLU A 1 139 ? -17.797 6.684 23 1 95.5 139 GLU A N 1
ATOM 1091 C CA . GLU A 1 139 ? -16.594 7.512 22.906 1 95.5 139 GLU A CA 1
ATOM 1092 C C . GLU A 1 139 ? -16.203 7.738 21.453 1 95.5 139 GLU A C 1
ATOM 1094 O O . GLU A 1 139 ? -15.883 8.859 21.047 1 95.5 139 GLU A O 1
ATOM 1099 N N . LEU A 1 140 ? -16.25 6.695 20.672 1 96.62 140 LEU A N 1
ATOM 1100 C CA . LEU A 1 140 ? -15.906 6.789 19.25 1 96.62 140 LEU A CA 1
ATOM 1101 C C . LEU A 1 140 ? -16.906 7.68 18.516 1 96.62 140 LEU A C 1
ATOM 1103 O O . LEU A 1 140 ? -16.5 8.508 17.688 1 96.62 140 LEU A O 1
ATOM 1107 N N . ARG A 1 141 ? -18.156 7.543 18.828 1 97.12 141 ARG A N 1
ATOM 1108 C CA . ARG A 1 141 ? -19.203 8.344 18.203 1 97.12 141 ARG A CA 1
ATOM 1109 C C . ARG A 1 141 ? -19.047 9.82 18.547 1 97.12 141 ARG A C 1
ATOM 1111 O O . ARG A 1 141 ? -19.125 10.68 17.672 1 97.12 141 ARG A O 1
ATOM 1118 N N . ALA A 1 142 ? -18.844 10.047 19.828 1 96.62 142 ALA A N 1
ATOM 1119 C CA . ALA A 1 142 ? -18.719 11.422 20.297 1 96.62 142 ALA A CA 1
ATOM 1120 C C . ALA A 1 142 ? -17.531 12.133 19.641 1 96.62 142 ALA A C 1
ATOM 1122 O O . ALA A 1 142 ? -17.625 13.305 19.281 1 96.62 142 ALA A O 1
ATOM 1123 N N . GLY A 1 143 ? -16.453 11.375 19.547 1 96.69 143 GLY A N 1
ATOM 1124 C CA . GLY A 1 143 ? -15.297 11.938 18.875 1 96.69 143 GLY A CA 1
ATOM 1125 C C . GLY A 1 143 ? -15.57 12.352 17.438 1 96.69 143 GLY A C 1
ATOM 1126 O O . GLY A 1 143 ? -15.125 13.414 17 1 96.69 143 GLY A O 1
ATOM 1127 N N . MET A 1 144 ? -16.328 11.57 16.75 1 98.25 144 MET A N 1
ATOM 1128 C CA . MET A 1 144 ? -16.641 11.867 15.359 1 98.25 144 MET A CA 1
ATOM 1129 C C . MET A 1 144 ? -17.641 13.016 15.25 1 98.25 144 MET A C 1
ATOM 1131 O O . MET A 1 144 ? -17.484 13.891 14.398 1 98.25 144 MET A O 1
ATOM 1135 N N . ILE A 1 145 ? -18.609 13.055 16.125 1 97.81 145 ILE A N 1
ATOM 1136 C CA . ILE A 1 145 ? -19.594 14.125 16.141 1 97.81 145 ILE A CA 1
ATOM 1137 C C . ILE A 1 145 ? -18.906 15.461 16.391 1 97.81 145 ILE A C 1
ATOM 1139 O O . ILE A 1 145 ? -19.203 16.453 15.719 1 97.81 145 ILE A O 1
ATOM 1143 N N . ASP A 1 146 ? -17.953 15.406 17.281 1 97.12 146 ASP A N 1
ATOM 1144 C CA . ASP A 1 146 ? -17.203 16.625 17.562 1 97.12 146 ASP A CA 1
ATOM 1145 C C . ASP A 1 146 ? -16.375 17.062 16.359 1 97.12 146 ASP A C 1
ATOM 1147 O O . ASP A 1 146 ? -16.359 18.25 16.016 1 97.12 146 ASP A O 1
ATOM 1151 N N . ALA A 1 147 ? -15.727 16.109 15.727 1 97.25 147 ALA A N 1
ATOM 1152 C CA . ALA A 1 147 ? -14.914 16.438 14.562 1 97.25 147 ALA A CA 1
ATOM 1153 C C . ALA A 1 147 ? -15.766 17.062 13.453 1 97.25 147 ALA A C 1
ATOM 1155 O O . ALA A 1 147 ? -15.336 18.016 12.805 1 97.25 147 ALA A O 1
ATOM 1156 N N . LEU A 1 148 ? -16.969 16.594 13.289 1 97.88 148 LEU A N 1
ATOM 1157 C CA . LEU A 1 148 ? -17.875 17.016 12.227 1 97.88 148 LEU A CA 1
ATOM 1158 C C . LEU A 1 148 ? -18.297 18.469 12.422 1 97.88 148 LEU A C 1
ATOM 1160 O O . LEU A 1 148 ? -18.766 19.125 11.484 1 97.88 148 LEU A O 1
ATOM 1164 N N . LYS A 1 149 ? -18.109 19.016 13.578 1 96.19 149 LYS A N 1
ATOM 1165 C CA . LYS A 1 149 ? -18.438 20.406 13.859 1 96.19 149 LYS A CA 1
ATOM 1166 C C . LYS A 1 149 ? -17.375 21.344 13.305 1 96.19 149 LYS A C 1
ATOM 1168 O O . LYS A 1 149 ? -17.625 22.531 13.117 1 96.19 149 LYS A O 1
ATOM 1173 N N . HIS A 1 150 ? -16.219 20.781 13.047 1 95.38 150 HIS A N 1
ATOM 1174 C CA . HIS A 1 150 ? -15.086 21.656 12.773 1 95.38 150 HIS A CA 1
ATOM 1175 C C . HIS A 1 150 ? -14.664 21.562 11.312 1 95.38 150 HIS A C 1
ATOM 1177 O O . HIS A 1 150 ? -14.039 22.484 10.781 1 95.38 150 HIS A O 1
ATOM 1183 N N . VAL A 1 151 ? -14.961 20.453 10.672 1 96.75 151 VAL A N 1
ATOM 1184 C CA . VAL A 1 151 ? -14.484 20.234 9.312 1 96.75 151 VAL A CA 1
ATOM 1185 C C . VAL A 1 151 ? -15.422 19.266 8.586 1 96.75 151 VAL A C 1
ATOM 1187 O O . VAL A 1 151 ? -15.938 18.328 9.188 1 96.75 151 VAL A O 1
ATOM 1190 N N . PRO A 1 152 ? -15.688 19.5 7.273 1 98.38 152 PRO A N 1
ATOM 1191 C CA . PRO A 1 152 ? -16.438 18.5 6.516 1 98.38 152 PRO A CA 1
ATOM 1192 C C . PRO A 1 152 ? -15.734 17.141 6.461 1 98.38 152 PRO A C 1
ATOM 1194 O O . PRO A 1 152 ? -14.523 17.078 6.223 1 98.38 152 PRO A O 1
ATOM 1197 N N . ILE A 1 153 ? -16.469 16.062 6.719 1 98.75 153 ILE A N 1
ATOM 1198 C CA . ILE A 1 153 ? -15.938 14.695 6.684 1 98.75 153 ILE A CA 1
ATOM 1199 C C . ILE A 1 153 ? -16.859 13.812 5.84 1 98.75 153 ILE A C 1
ATOM 1201 O O . ILE A 1 153 ? -18.078 13.852 5.988 1 98.75 153 ILE A O 1
ATOM 1205 N N . VAL A 1 154 ? -16.297 13.055 4.945 1 98.88 154 VAL A N 1
ATOM 1206 C CA . VAL A 1 154 ? -17.031 12.055 4.172 1 98.88 154 VAL A CA 1
ATOM 1207 C C . VAL A 1 154 ? -16.547 10.656 4.543 1 98.88 154 VAL A C 1
ATOM 1209 O O . VAL A 1 154 ? -15.336 10.398 4.586 1 98.88 154 VAL A O 1
ATOM 1212 N N . PHE A 1 155 ? -17.5 9.773 4.879 1 98.75 155 PHE A N 1
ATOM 1213 C CA . PHE A 1 155 ? -17.219 8.359 5.125 1 98.75 155 PHE A CA 1
ATOM 1214 C C . PHE A 1 155 ? -17.188 7.578 3.818 1 98.75 155 PHE A C 1
ATOM 1216 O O . PHE A 1 155 ? -18.062 7.734 2.973 1 98.75 155 PHE A O 1
ATOM 1223 N N . VAL A 1 156 ? -16.188 6.773 3.689 1 98.62 156 VAL A N 1
ATOM 1224 C CA . VAL A 1 156 ? -16.109 5.891 2.533 1 98.62 156 VAL A CA 1
ATOM 1225 C C . VAL A 1 156 ? -16.25 4.438 2.984 1 98.62 156 VAL A C 1
ATOM 1227 O O . VAL A 1 156 ? -15.492 3.975 3.844 1 98.62 156 VAL A O 1
ATOM 1230 N N . ASN A 1 157 ? -17.156 3.707 2.443 1 97.62 157 ASN A N 1
ATOM 1231 C CA . ASN A 1 157 ? -17.422 2.301 2.727 1 97.62 157 ASN A CA 1
ATOM 1232 C C . ASN A 1 157 ? -17.641 2.061 4.219 1 97.62 157 ASN A C 1
ATOM 1234 O O . ASN A 1 157 ? -17.109 1.098 4.777 1 97.62 157 ASN A O 1
ATOM 1238 N N . GLY A 1 158 ? -18.312 2.98 4.879 1 96.5 158 GLY A N 1
ATOM 1239 C CA . GLY A 1 158 ? -18.641 2.875 6.293 1 96.5 158 GLY A CA 1
ATOM 1240 C C . GLY A 1 158 ? -19.781 3.779 6.707 1 96.5 158 GLY A C 1
ATOM 1241 O O . GLY A 1 158 ? -20.281 4.562 5.898 1 96.5 158 GLY A O 1
ATOM 1242 N N . LYS A 1 159 ? -20.219 3.551 7.852 1 95.38 159 LYS A N 1
ATOM 1243 C CA . LYS A 1 159 ? -21.266 4.352 8.484 1 95.38 159 LYS A CA 1
ATOM 1244 C C . LYS A 1 159 ? -21.188 4.23 10.008 1 95.38 159 LYS A C 1
ATOM 1246 O O . LYS A 1 159 ? -20.672 3.248 10.539 1 95.38 159 LYS A O 1
ATOM 1251 N N . MET A 1 160 ? -21.641 5.223 10.641 1 95.06 160 MET A N 1
ATOM 1252 C CA . MET A 1 160 ? -21.703 5.199 12.102 1 95.06 160 MET A CA 1
ATOM 1253 C C . MET A 1 160 ? -23.094 5.59 12.586 1 95.06 160 MET A C 1
ATOM 1255 O O . MET A 1 160 ? -23.531 6.727 12.398 1 95.06 160 MET A O 1
ATOM 1259 N N . ASP A 1 161 ? -23.672 4.621 13.234 1 91.62 161 ASP A N 1
ATOM 1260 C CA . ASP A 1 161 ? -25 4.902 13.758 1 91.62 161 ASP A CA 1
ATOM 1261 C C . ASP A 1 161 ? -24.969 6.102 14.703 1 91.62 161 ASP A C 1
ATOM 1263 O O . ASP A 1 161 ? -24.094 6.195 15.57 1 91.62 161 ASP A O 1
ATOM 1267 N N . GLY A 1 162 ? -25.828 7.016 14.477 1 93.25 162 GLY A N 1
ATOM 1268 C CA . GLY A 1 162 ? -25.938 8.18 15.336 1 93.25 162 GLY A CA 1
ATOM 1269 C C . GLY A 1 162 ? -25.062 9.344 14.883 1 93.25 162 GLY A C 1
ATOM 1270 O O . GLY A 1 162 ? -25.078 10.414 15.484 1 93.25 162 GLY A O 1
ATOM 1271 N N . VAL A 1 163 ? -24.328 9.133 13.891 1 96.69 163 VAL A N 1
ATOM 1272 C CA . VAL A 1 163 ? -23.469 10.195 13.367 1 96.69 163 VAL A CA 1
ATOM 1273 C C . VAL A 1 163 ? -24 10.648 12 1 96.69 163 VAL A C 1
ATOM 1275 O O . VAL A 1 163 ? -24.156 9.836 11.094 1 96.69 163 VAL A O 1
ATOM 1278 N N . ASP A 1 164 ? -24.266 11.93 11.852 1 95.69 164 ASP A N 1
ATOM 1279 C CA .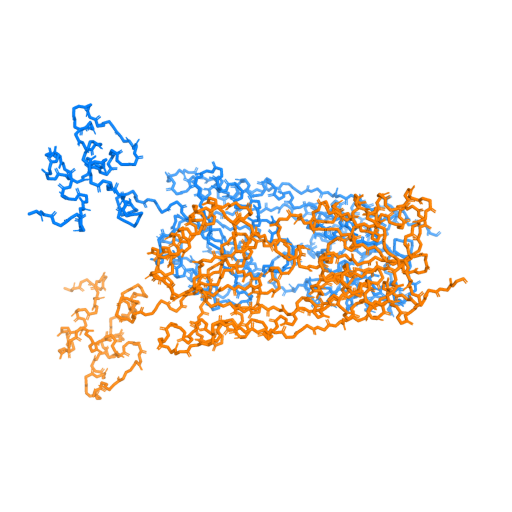 ASP A 1 164 ? -24.812 12.492 10.625 1 95.69 164 ASP A CA 1
ATOM 1280 C C . ASP A 1 164 ? -23.719 12.906 9.656 1 95.69 164 ASP A C 1
ATOM 1282 O O . ASP A 1 164 ? -23.484 14.102 9.445 1 95.69 164 ASP A O 1
ATOM 1286 N N . ALA A 1 165 ? -23.109 11.953 9.07 1 97.62 165 ALA A N 1
ATOM 1287 C CA . ALA A 1 165 ? -22.047 12.211 8.102 1 97.62 165 ALA A CA 1
ATOM 1288 C C . ALA A 1 165 ? -22.484 11.812 6.695 1 97.62 165 ALA A C 1
ATOM 1290 O O . ALA A 1 165 ? -23.359 10.953 6.527 1 97.62 165 ALA A O 1
ATOM 1291 N N . HIS A 1 166 ? -22 12.508 5.676 1 98.56 166 HIS A N 1
ATOM 1292 C CA . HIS A 1 166 ? -22.156 12.062 4.297 1 98.56 166 HIS A CA 1
ATOM 1293 C C . HIS A 1 166 ? -21.359 10.789 4.035 1 98.56 166 HIS A C 1
ATOM 1295 O O . HIS A 1 166 ? -20.234 10.633 4.527 1 98.56 166 HIS A O 1
ATOM 1301 N N . THR A 1 167 ? -21.969 9.852 3.359 1 98.44 167 THR A N 1
ATOM 1302 C CA . THR A 1 167 ? -21.375 8.539 3.164 1 98.44 167 THR A CA 1
ATOM 1303 C C . THR A 1 167 ? -21.406 8.148 1.689 1 98.44 167 THR A C 1
ATOM 1305 O O . THR A 1 167 ? -22.422 8.305 1.016 1 98.44 167 THR A O 1
ATOM 1308 N N . ILE A 1 168 ? -20.297 7.746 1.158 1 98.75 168 ILE A N 1
ATOM 1309 C CA . ILE A 1 168 ? -20.156 7.129 -0.158 1 98.75 168 ILE A CA 1
ATOM 1310 C C . ILE A 1 168 ? -19.734 5.668 -0.004 1 98.75 168 ILE A C 1
ATOM 1312 O O . ILE A 1 168 ? -18.688 5.383 0.571 1 98.75 168 ILE A O 1
ATOM 1316 N N . ARG A 1 169 ? -20.531 4.746 -0.436 1 97.81 169 ARG A N 1
ATOM 1317 C CA . ARG A 1 169 ? -20.203 3.338 -0.245 1 97.81 169 ARG A CA 1
ATOM 1318 C C . ARG A 1 169 ? -20.438 2.543 -1.526 1 97.81 169 ARG A C 1
ATOM 1320 O O . ARG A 1 169 ? -21.266 2.926 -2.357 1 97.81 169 ARG A O 1
ATOM 1327 N N . THR A 1 170 ? -19.734 1.478 -1.674 1 98 170 THR A N 1
ATOM 1328 C CA . THR A 1 170 ? -20 0.558 -2.777 1 98 170 THR A CA 1
ATOM 1329 C C . THR A 1 170 ? -21.109 -0.418 -2.422 1 98 170 THR A C 1
ATOM 1331 O O . THR A 1 170 ? -21.375 -0.672 -1.242 1 98 170 THR A O 1
ATOM 1334 N N . ASP A 1 171 ? -21.781 -0.91 -3.373 1 98.12 171 ASP A N 1
ATOM 1335 C CA . ASP A 1 171 ? -22.844 -1.881 -3.17 1 98.12 171 ASP A CA 1
ATOM 1336 C C . ASP A 1 171 ? -22.281 -3.281 -2.945 1 98.12 171 ASP A C 1
ATOM 1338 O O . ASP A 1 171 ? -22.375 -4.141 -3.826 1 98.12 171 ASP A O 1
ATOM 1342 N N . GLU A 1 172 ? -21.812 -3.521 -1.787 1 96.81 172 GLU A N 1
ATOM 1343 C CA . GLU A 1 172 ? -21.172 -4.793 -1.467 1 96.81 172 GLU A CA 1
ATOM 1344 C C . GLU A 1 172 ? -22.172 -5.949 -1.543 1 96.81 172 GLU A C 1
ATOM 1346 O O . GLU A 1 172 ? -21.812 -7.059 -1.946 1 96.81 172 GLU A O 1
ATOM 1351 N N . ALA A 1 173 ? -23.391 -5.672 -1.17 1 97.94 173 ALA A N 1
ATOM 1352 C CA . ALA A 1 173 ? -24.438 -6.695 -1.212 1 97.94 173 ALA A CA 1
ATOM 1353 C C . ALA A 1 173 ? -24.625 -7.219 -2.631 1 97.94 173 ALA A C 1
ATOM 1355 O O . ALA A 1 173 ? -24.656 -8.43 -2.855 1 97.94 173 ALA A O 1
ATOM 1356 N N . SER A 1 174 ? -24.688 -6.297 -3.527 1 98.12 174 SER A N 1
ATOM 1357 C CA . SER A 1 174 ? -24.844 -6.691 -4.922 1 98.12 174 SER A CA 1
ATOM 1358 C C . SER A 1 174 ? -23.625 -7.477 -5.41 1 98.12 174 SER A C 1
ATOM 1360 O O . SER A 1 174 ? -23.766 -8.414 -6.195 1 98.12 174 SER A O 1
ATOM 1362 N N . GLY A 1 175 ? -22.469 -7.078 -4.953 1 98.44 175 GLY A N 1
ATOM 1363 C CA . GLY A 1 175 ? -21.266 -7.805 -5.305 1 98.44 175 GLY A CA 1
ATOM 1364 C C . GLY A 1 175 ? -21.281 -9.25 -4.848 1 98.44 175 GLY A C 1
ATOM 1365 O O . GLY A 1 175 ? -20.922 -10.156 -5.609 1 98.44 175 GLY A O 1
ATOM 1366 N N . VAL A 1 176 ? -21.781 -9.445 -3.645 1 98.5 176 VAL A N 1
ATOM 1367 C CA . VAL A 1 176 ? -21.875 -10.789 -3.088 1 98.5 176 VAL A CA 1
ATOM 1368 C C . VAL A 1 176 ? -22.891 -11.602 -3.879 1 98.5 176 VAL A C 1
ATOM 1370 O O . VAL A 1 176 ? -22.625 -12.75 -4.254 1 98.5 176 VAL A O 1
ATOM 1373 N N . ARG A 1 177 ? -24 -11.039 -4.172 1 98.38 177 ARG A N 1
ATOM 1374 C CA . ARG A 1 177 ? -25.062 -11.727 -4.91 1 98.38 177 ARG A CA 1
ATOM 1375 C C . ARG A 1 177 ? -24.578 -12.133 -6.301 1 98.38 177 ARG A C 1
ATOM 1377 O O . ARG A 1 177 ? -24.875 -13.234 -6.77 1 98.38 177 ARG A O 1
ATOM 1384 N N . ARG A 1 178 ? -23.844 -11.266 -6.934 1 98 178 ARG A N 1
ATOM 1385 C CA . ARG A 1 178 ? -23.344 -11.547 -8.281 1 98 178 ARG A CA 1
ATOM 1386 C C . ARG A 1 178 ? -22.328 -12.68 -8.266 1 98 178 ARG A C 1
ATOM 1388 O O . ARG A 1 178 ? -22.297 -13.5 -9.18 1 98 178 ARG A O 1
ATOM 1395 N N . LEU A 1 179 ? -21.484 -12.727 -7.227 1 97.94 179 LEU A N 1
ATOM 1396 C CA . LEU A 1 179 ? -20.531 -13.828 -7.094 1 97.94 179 LEU A CA 1
ATOM 1397 C C . LEU A 1 179 ? -21.266 -15.148 -6.914 1 97.94 179 LEU A C 1
ATOM 1399 O O . LEU A 1 179 ? -20.891 -16.156 -7.52 1 97.94 179 LEU A O 1
ATOM 1403 N N . LEU A 1 180 ? -22.266 -15.094 -6.098 1 97.31 180 LEU A N 1
ATOM 1404 C CA . LEU A 1 180 ? -23.047 -16.312 -5.848 1 97.31 180 LEU A CA 1
ATOM 1405 C C . LEU A 1 180 ? -23.781 -16.75 -7.105 1 97.31 180 LEU A C 1
ATOM 1407 O O . LEU A 1 180 ? -23.859 -17.953 -7.387 1 97.31 180 LEU A O 1
ATOM 1411 N N . GLU A 1 181 ? -24.266 -15.797 -7.82 1 97.44 181 GLU A N 1
ATOM 1412 C CA . GLU A 1 181 ? -24.906 -16.109 -9.094 1 97.44 181 GLU A CA 1
ATOM 1413 C C . GLU A 1 181 ? -23.938 -16.781 -10.055 1 97.44 181 GLU A C 1
ATOM 1415 O O . GLU A 1 181 ? -24.266 -17.766 -10.703 1 97.44 181 GLU A O 1
ATOM 1420 N N . LEU A 1 182 ? -22.75 -16.234 -10.133 1 97.62 182 LEU A N 1
ATOM 1421 C CA . LEU A 1 182 ? -21.719 -16.797 -10.992 1 97.62 182 LEU A CA 1
ATOM 1422 C C . LEU A 1 182 ? -21.391 -18.234 -10.578 1 97.62 182 LEU A C 1
ATOM 1424 O O . LEU A 1 182 ? -21.344 -19.125 -11.43 1 97.62 182 LEU A O 1
ATOM 1428 N N . LEU A 1 183 ? -21.234 -18.438 -9.297 1 96.88 183 LEU A N 1
ATOM 1429 C CA . LEU A 1 183 ? -20.844 -19.75 -8.781 1 96.88 183 LEU A CA 1
ATOM 1430 C C . LEU A 1 183 ? -21.969 -20.766 -8.984 1 96.88 183 LEU A C 1
ATOM 1432 O O . LEU A 1 183 ? -21.703 -21.922 -9.359 1 96.88 183 LEU A O 1
ATOM 1436 N N . THR A 1 184 ? -23.188 -20.391 -8.789 1 95.69 184 THR A N 1
ATOM 1437 C CA . THR A 1 184 ? -24.312 -21.297 -8.977 1 95.69 184 THR A CA 1
ATOM 1438 C C . THR A 1 184 ? -24.516 -21.609 -10.461 1 95.69 184 THR A C 1
ATOM 1440 O O . THR A 1 184 ? -24.906 -22.719 -10.812 1 95.69 184 THR A O 1
ATOM 1443 N N . HIS A 1 185 ? -24.281 -20.578 -11.266 1 96 185 HIS A N 1
ATOM 1444 C CA . HIS A 1 185 ? -24.328 -20.797 -12.711 1 96 185 HIS A CA 1
ATOM 1445 C C . HIS A 1 185 ? -23.281 -21.828 -13.141 1 96 185 HIS A C 1
ATOM 1447 O O . HIS A 1 185 ? -23.516 -22.578 -14.086 1 96 185 HIS A O 1
ATOM 1453 N N . HIS A 1 186 ? -22.172 -21.859 -12.469 1 96.31 186 HIS A N 1
ATOM 1454 C CA . HIS A 1 186 ? -21.094 -22.812 -12.734 1 96.31 186 HIS A CA 1
ATOM 1455 C C . HIS A 1 186 ? -21.406 -24.172 -12.125 1 96.31 186 HIS A C 1
ATOM 1457 O O . HIS A 1 186 ? -20.594 -25.094 -12.234 1 96.31 186 HIS A O 1
ATOM 1463 N N . GLY A 1 187 ? -22.531 -24.266 -11.398 1 95.5 187 GLY A N 1
ATOM 1464 C CA . GLY A 1 187 ? -22.984 -25.562 -10.906 1 95.5 187 GLY A CA 1
ATOM 1465 C C . GLY A 1 187 ? -22.609 -25.812 -9.461 1 95.5 187 GLY A C 1
ATOM 1466 O O . GLY A 1 187 ? -22.828 -26.906 -8.93 1 95.5 187 GLY A O 1
ATOM 1467 N N . HIS A 1 188 ? -22.016 -24.797 -8.789 1 96.06 188 HIS A N 1
ATOM 1468 C CA . HIS A 1 188 ? -21.672 -24.969 -7.383 1 96.06 188 HIS A CA 1
ATOM 1469 C C . HIS A 1 188 ? -22.906 -24.828 -6.496 1 96.06 188 HIS A C 1
ATOM 1471 O O . HIS A 1 188 ? -23.594 -23.797 -6.543 1 96.06 188 HIS A O 1
ATOM 1477 N N . GLU A 1 189 ? -23.125 -25.797 -5.672 1 94.19 189 GLU A N 1
ATOM 1478 C CA . GLU A 1 189 ? -24.234 -25.75 -4.734 1 94.19 189 GLU A CA 1
ATOM 1479 C C . GLU A 1 189 ? -23.75 -25.656 -3.293 1 94.19 189 GLU A C 1
ATOM 1481 O O . GLU A 1 189 ? -24.453 -25.141 -2.428 1 94.19 189 GLU A O 1
ATOM 1486 N N . ALA A 1 190 ? -22.609 -26.25 -3.035 1 95.31 190 ALA A N 1
ATOM 1487 C CA . ALA A 1 190 ? -21.953 -26.141 -1.737 1 95.31 190 ALA A CA 1
ATOM 1488 C C . ALA A 1 190 ? -20.906 -25.016 -1.746 1 95.31 190 ALA A C 1
ATOM 1490 O O . ALA A 1 190 ? -19.812 -25.188 -2.299 1 95.31 190 ALA A O 1
ATOM 1491 N N . ILE A 1 191 ? -21.312 -23.938 -1.127 1 97.06 191 ILE A N 1
ATOM 1492 C CA . ILE A 1 191 ? -20.453 -22.75 -1.197 1 97.06 191 ILE A CA 1
ATOM 1493 C C . ILE A 1 191 ? -20.141 -22.25 0.213 1 97.06 191 ILE A C 1
ATOM 1495 O O . ILE A 1 191 ? -21.031 -22.156 1.059 1 97.06 191 ILE A O 1
ATOM 1499 N N . GLY A 1 192 ? -18.859 -22.047 0.496 1 97.69 192 GLY A N 1
ATOM 1500 C CA . GLY A 1 192 ? -18.438 -21.531 1.783 1 97.69 192 GLY A CA 1
ATOM 1501 C C . GLY A 1 192 ? -18.078 -20.047 1.739 1 97.69 192 GLY A C 1
ATOM 1502 O O . GLY A 1 192 ? -18.062 -19.438 0.667 1 97.69 192 GLY A O 1
ATOM 1503 N N . LEU A 1 193 ? -17.875 -19.469 2.893 1 98.31 193 LEU A N 1
ATOM 1504 C CA . LEU A 1 193 ? -17.484 -18.078 3.076 1 98.31 193 LEU A CA 1
ATOM 1505 C C . LEU A 1 193 ? -16.328 -17.953 4.055 1 98.31 193 LEU A C 1
ATOM 1507 O O . LEU A 1 193 ? -16.422 -18.406 5.195 1 98.31 193 LEU A O 1
ATOM 1511 N N . LEU A 1 194 ? -15.227 -17.328 3.568 1 98.62 194 LEU A N 1
ATOM 1512 C CA . LEU A 1 194 ? -14.016 -17.281 4.383 1 98.62 194 LEU A CA 1
ATOM 1513 C C . LEU A 1 194 ? -13.578 -15.844 4.629 1 98.62 194 LEU A C 1
ATOM 1515 O O . LEU A 1 194 ? -13.68 -15 3.738 1 98.62 194 LEU A O 1
ATOM 1519 N N . GLY A 1 195 ? -13.055 -15.578 5.855 1 98.56 195 GLY A N 1
ATOM 1520 C CA . GLY A 1 195 ? -12.391 -14.328 6.176 1 98.56 195 GLY A CA 1
ATOM 1521 C C . GLY A 1 195 ? -13.289 -13.344 6.902 1 98.56 195 GLY A C 1
ATOM 1522 O O .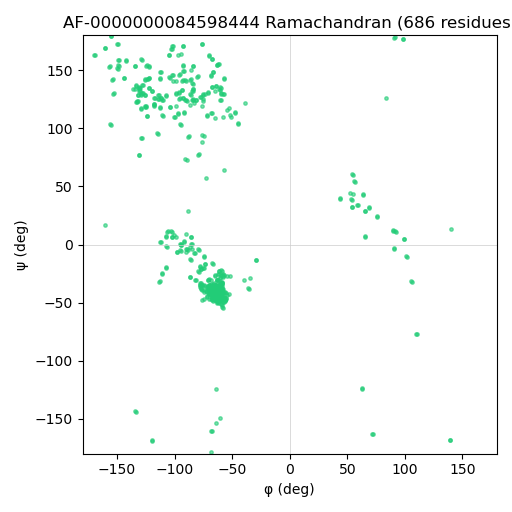 GLY A 1 195 ? -14.469 -13.633 7.145 1 98.56 195 GLY A O 1
ATOM 1523 N N . GLY A 1 196 ? -12.688 -12.227 7.266 1 97.94 196 GLY A N 1
ATOM 1524 C CA . GLY A 1 196 ? -13.398 -11.141 7.934 1 97.94 196 GLY A CA 1
ATOM 1525 C C . GLY A 1 196 ? -13.367 -11.25 9.445 1 97.94 196 GLY A C 1
ATOM 1526 O O . GLY A 1 196 ? -12.68 -12.117 10 1 97.94 196 GLY A O 1
ATOM 1527 N N . GLU A 1 197 ? -13.969 -10.258 10.023 1 97.06 197 GLU A N 1
ATOM 1528 C CA . GLU A 1 197 ? -14.086 -10.164 11.477 1 97.06 197 GLU A CA 1
ATOM 1529 C C . GLU A 1 197 ? -15.508 -9.805 11.891 1 97.06 197 GLU A C 1
ATOM 1531 O O . GLU A 1 197 ? -16.031 -8.758 11.508 1 97.06 197 GLU A O 1
ATOM 1536 N N . ILE A 1 198 ? -16.062 -10.688 12.711 1 96.06 198 ILE A N 1
ATOM 1537 C CA . ILE A 1 198 ? -17.406 -10.406 13.227 1 96.06 198 ILE A CA 1
ATOM 1538 C C . ILE A 1 198 ? -17.391 -9.094 14.008 1 96.06 198 ILE A C 1
ATOM 1540 O O . ILE A 1 198 ? -16.469 -8.828 14.781 1 96.06 198 ILE A O 1
ATOM 1544 N N . GLY A 1 199 ? -18.312 -8.312 13.781 1 96.25 199 GLY A N 1
ATOM 1545 C CA . GLY A 1 199 ? -18.375 -7.004 14.422 1 96.25 199 GLY A CA 1
ATOM 1546 C C . GLY A 1 199 ? -17.922 -5.875 13.516 1 96.25 199 GLY A C 1
ATOM 1547 O O . GLY A 1 199 ? -18.094 -4.699 13.844 1 96.25 199 GLY A O 1
ATOM 1548 N N . VAL A 1 200 ? -17.359 -6.211 12.422 1 96.44 200 VAL A N 1
ATOM 1549 C CA . VAL A 1 200 ? -17.016 -5.242 11.383 1 96.44 200 VAL A CA 1
ATOM 1550 C C . VAL A 1 200 ? -18.125 -5.207 10.328 1 96.44 200 VAL A C 1
ATOM 1552 O O . VAL A 1 200 ? -18.531 -6.246 9.805 1 96.44 200 VAL A O 1
ATOM 1555 N N . SER A 1 201 ? -18.609 -4.094 9.969 1 95.94 201 SER A N 1
ATOM 1556 C CA . SER A 1 201 ? -19.828 -3.936 9.188 1 95.94 201 SER A CA 1
ATOM 1557 C C . SER A 1 201 ? -19.703 -4.625 7.832 1 95.94 201 SER A C 1
ATOM 1559 O O . SER A 1 201 ? -20.656 -5.25 7.363 1 95.94 201 SER A O 1
ATOM 1561 N N . SER A 1 202 ? -18.562 -4.504 7.145 1 95.94 202 SER A N 1
ATOM 1562 C CA . SER A 1 202 ? -18.375 -5.164 5.855 1 95.94 202 SER A CA 1
ATOM 1563 C C . SER A 1 202 ? -18.516 -6.676 5.977 1 95.94 202 SER A C 1
ATOM 1565 O O . SER A 1 202 ? -19.156 -7.312 5.141 1 95.94 202 SER A O 1
ATOM 1567 N N . THR A 1 203 ? -17.922 -7.242 7.02 1 97.69 203 THR A N 1
ATOM 1568 C CA . THR A 1 203 ? -18.031 -8.672 7.277 1 97.69 203 THR A CA 1
ATOM 1569 C C . THR A 1 203 ? -19.484 -9.055 7.559 1 97.69 203 THR A C 1
ATOM 1571 O O . THR A 1 203 ? -20.031 -9.969 6.934 1 97.69 203 THR A O 1
ATOM 1574 N N . ASP A 1 204 ? -20.109 -8.305 8.461 1 97.5 204 ASP A N 1
ATOM 1575 C CA . ASP A 1 204 ? -21.469 -8.617 8.867 1 97.5 204 ASP A CA 1
ATOM 1576 C C . ASP A 1 204 ? -22.422 -8.547 7.68 1 97.5 204 ASP A C 1
ATOM 1578 O O . ASP A 1 204 ? -23.297 -9.398 7.527 1 97.5 204 ASP A O 1
ATOM 1582 N N . GLU A 1 205 ? -22.219 -7.59 6.867 1 96.75 205 GLU A N 1
ATOM 1583 C CA . GLU A 1 205 ? -23.062 -7.422 5.695 1 96.75 205 GLU A CA 1
ATOM 1584 C C . GLU A 1 205 ? -22.875 -8.578 4.711 1 96.75 205 GLU A C 1
ATOM 1586 O O . GLU A 1 205 ? -23.859 -9.164 4.242 1 96.75 205 GLU A O 1
ATOM 1591 N N . LYS A 1 206 ? -21.672 -8.93 4.375 1 97.81 206 LYS A N 1
ATOM 1592 C CA . LYS A 1 206 ? -21.406 -9.977 3.395 1 97.81 206 LYS A CA 1
ATOM 1593 C C . LYS A 1 206 ? -21.891 -11.336 3.896 1 97.81 206 LYS A C 1
ATOM 1595 O O . LYS A 1 206 ? -22.406 -12.141 3.121 1 97.81 206 LYS A O 1
ATOM 1600 N N . VAL A 1 207 ? -21.719 -11.516 5.219 1 97.81 207 VAL A N 1
ATOM 1601 C CA . VAL A 1 207 ? -22.203 -12.766 5.801 1 97.81 207 VAL A CA 1
ATOM 1602 C C . VAL A 1 207 ? -23.719 -12.828 5.691 1 97.81 207 VAL A C 1
ATOM 1604 O O . VAL A 1 207 ? -24.281 -13.852 5.293 1 97.81 207 VAL A O 1
ATOM 1607 N N . SER A 1 208 ? -24.375 -11.742 6.055 1 97.5 208 SER A N 1
ATOM 1608 C CA . SER A 1 208 ? -25.828 -11.68 6.016 1 97.5 208 SER A CA 1
ATOM 1609 C C . SER A 1 208 ? -26.359 -11.891 4.598 1 97.5 208 SER A C 1
ATOM 1611 O O . SER A 1 208 ? -27.266 -12.695 4.379 1 97.5 208 SER A O 1
ATOM 1613 N N . VAL A 1 209 ? -25.781 -11.211 3.648 1 98.19 209 VAL A N 1
ATOM 1614 C CA . VAL A 1 209 ? -26.219 -11.297 2.258 1 98.19 209 VAL A CA 1
ATOM 1615 C C . VAL A 1 209 ? -25.953 -12.703 1.723 1 98.19 209 VAL A C 1
ATOM 1617 O O . VAL A 1 209 ? -26.766 -13.25 0.968 1 98.19 209 VAL A O 1
ATOM 1620 N N . PHE A 1 210 ? -24.844 -13.281 2.121 1 97.94 210 PHE A N 1
ATOM 1621 C CA . PHE A 1 210 ? -24.5 -14.648 1.733 1 97.94 210 PHE A CA 1
ATOM 1622 C C . PHE A 1 210 ? -25.578 -15.617 2.203 1 97.94 210 PHE A C 1
ATOM 1624 O O . PHE A 1 210 ? -26.141 -16.375 1.401 1 97.94 210 PHE A O 1
ATOM 1631 N N . ARG A 1 211 ? -25.875 -15.57 3.453 1 97.12 211 ARG A N 1
ATOM 1632 C CA . ARG A 1 211 ? -26.875 -16.469 4.043 1 97.12 211 ARG A CA 1
ATOM 1633 C C . ARG A 1 211 ? -28.234 -16.297 3.383 1 97.12 211 ARG A C 1
ATOM 1635 O O . ARG A 1 211 ? -28.875 -17.281 3.002 1 97.12 211 ARG A O 1
ATOM 1642 N N . GLU A 1 212 ? -28.625 -15.055 3.238 1 97 212 GLU A N 1
ATOM 1643 C CA . GLU A 1 212 ? -29.922 -14.742 2.652 1 97 212 GLU A CA 1
ATOM 1644 C C . GLU A 1 212 ? -30.016 -15.227 1.21 1 97 212 GLU A C 1
ATOM 1646 O O . GLU A 1 212 ? -31.031 -15.82 0.81 1 97 212 GLU A O 1
ATOM 1651 N N . THR A 1 213 ? -28.953 -14.977 0.459 1 96.81 213 THR A N 1
ATOM 1652 C CA . THR A 1 213 ? -28.938 -15.344 -0.952 1 96.81 213 THR A CA 1
ATOM 1653 C C . THR A 1 213 ? -28.938 -16.859 -1.115 1 96.81 213 THR A C 1
ATOM 1655 O O . THR A 1 213 ? -29.641 -17.391 -1.975 1 96.81 213 THR A O 1
ATOM 1658 N N . MET A 1 214 ? -28.172 -17.547 -0.298 1 96.12 214 MET A N 1
ATOM 1659 C CA . MET A 1 214 ? -28.141 -19 -0.334 1 96.12 214 MET A CA 1
ATOM 1660 C C . MET A 1 214 ? -29.516 -19.594 -0.036 1 96.12 214 MET A C 1
ATOM 1662 O O . MET A 1 214 ? -29.969 -20.5 -0.731 1 96.12 214 MET A O 1
ATOM 1666 N N . LEU A 1 215 ? -30.156 -19.031 0.949 1 94.94 215 LEU A N 1
ATOM 1667 C CA . LEU A 1 215 ? -31.484 -19.484 1.335 1 94.94 215 LEU A CA 1
ATOM 1668 C C . LEU A 1 215 ? -32.5 -19.219 0.217 1 94.94 215 LEU A C 1
ATOM 1670 O O . LEU A 1 215 ? -33.312 -20.094 -0.106 1 94.94 215 LEU A O 1
ATOM 1674 N N . GLU A 1 216 ? -32.438 -18.094 -0.363 1 95.38 216 GLU A N 1
ATOM 1675 C CA . GLU A 1 216 ? -33.344 -17.719 -1.437 1 95.38 216 GLU A CA 1
ATOM 1676 C C . GLU A 1 216 ? -33.188 -18.641 -2.641 1 95.38 216 GLU A C 1
ATOM 1678 O O . GLU A 1 216 ? -34.156 -18.906 -3.346 1 95.38 216 GLU A O 1
ATOM 1683 N N . LYS A 1 217 ? -32.031 -19.141 -2.844 1 93.88 217 LYS A N 1
ATOM 1684 C CA . LYS A 1 217 ? -31.734 -19.984 -3.994 1 93.88 217 LYS A CA 1
ATOM 1685 C C . LYS A 1 217 ? -32 -21.453 -3.662 1 93.88 217 LYS A C 1
ATOM 1687 O O . LYS A 1 217 ? -31.859 -22.328 -4.523 1 93.88 217 LYS A O 1
ATOM 1692 N N . GLY A 1 218 ? -32.312 -21.703 -2.42 1 93.19 218 GLY A N 1
ATOM 1693 C CA . GLY A 1 218 ? -32.594 -23.062 -1.991 1 93.19 218 GLY A CA 1
ATOM 1694 C C . GLY A 1 218 ? -31.344 -23.906 -1.85 1 93.19 218 GLY A C 1
ATOM 1695 O O . GLY A 1 218 ? -31.391 -25.125 -2.016 1 93.19 218 GLY A O 1
ATOM 1696 N N . LEU A 1 219 ? -30.297 -23.219 -1.652 1 91.25 219 LEU A N 1
ATOM 1697 C CA . LEU A 1 219 ? -29.031 -23.938 -1.535 1 91.25 219 LEU A CA 1
ATOM 1698 C C . LEU A 1 219 ? -28.688 -24.203 -0.072 1 91.25 219 LEU A C 1
ATOM 1700 O O . LEU A 1 219 ? -29.047 -23.422 0.805 1 91.25 219 LEU A O 1
ATOM 1704 N N . ILE A 1 220 ? -28.047 -25.344 0.069 1 78.06 220 ILE A N 1
ATOM 1705 C CA . ILE A 1 220 ? -27.656 -25.734 1.421 1 78.06 220 ILE A CA 1
ATOM 1706 C C . ILE A 1 220 ? -26.328 -25.078 1.792 1 78.06 220 ILE A C 1
ATOM 1708 O O . ILE A 1 220 ? -25.422 -25 0.969 1 78.06 220 ILE A O 1
ATOM 1712 N N . PHE A 1 221 ? -26.312 -24.328 2.947 1 82.38 221 PHE A N 1
ATOM 1713 C CA . PHE A 1 221 ? -25.031 -23.953 3.518 1 82.38 221 PHE A CA 1
ATOM 1714 C C . PHE A 1 221 ? -24.938 -24.375 4.98 1 82.38 221 PHE A C 1
ATOM 1716 O O . PHE A 1 221 ? -25.953 -24.5 5.656 1 82.38 221 PHE A O 1
ATOM 1723 N N . LYS A 1 222 ? -23.75 -24.797 5.301 1 90.5 222 LYS A N 1
ATOM 1724 C CA . LYS A 1 222 ? -23.453 -25.203 6.668 1 90.5 222 LYS A CA 1
ATOM 1725 C C . LYS A 1 222 ? -22.688 -24.125 7.418 1 90.5 222 LYS A C 1
ATOM 1727 O O . LYS A 1 222 ? -21.828 -23.453 6.848 1 90.5 222 LYS A O 1
ATOM 1732 N N . GLU A 1 223 ? -23.016 -23.953 8.625 1 92.19 223 GLU A N 1
ATOM 1733 C CA . GLU A 1 223 ? -22.328 -22.953 9.438 1 92.19 223 GLU A CA 1
ATOM 1734 C C . GLU A 1 223 ? -20.828 -23.219 9.516 1 92.19 223 GLU A C 1
ATOM 1736 O O . GLU A 1 223 ? -20.031 -22.297 9.578 1 92.19 223 GLU A O 1
ATOM 1741 N N . ASP A 1 224 ? -20.484 -24.469 9.352 1 93.75 224 ASP A N 1
ATOM 1742 C CA . ASP A 1 224 ? -19.078 -24.859 9.43 1 93.75 224 ASP A CA 1
ATOM 1743 C C . ASP A 1 224 ? -18.328 -24.438 8.18 1 93.75 224 ASP A C 1
ATOM 1745 O O . ASP A 1 224 ? -17.094 -24.469 8.156 1 93.75 224 ASP A O 1
ATOM 1749 N N . TRP A 1 225 ? -19.109 -24 7.145 1 96.38 225 TRP A N 1
ATOM 1750 C CA . TRP A 1 225 ? -18.469 -23.531 5.918 1 96.38 225 TRP A CA 1
ATOM 1751 C C . TRP A 1 225 ? -18.156 -22.031 5.996 1 96.38 225 TRP A C 1
ATOM 1753 O O . TRP A 1 225 ? -17.547 -21.469 5.094 1 96.38 225 TRP A O 1
ATOM 1763 N N . ILE A 1 226 ? -18.594 -21.406 7.09 1 96.31 226 ILE A N 1
ATOM 1764 C CA . ILE A 1 226 ? -18.406 -19.969 7.281 1 96.31 226 ILE A CA 1
ATOM 1765 C C . ILE A 1 226 ? -17.375 -19.734 8.391 1 96.31 226 ILE A C 1
ATOM 1767 O O . ILE A 1 226 ? -17.656 -20.016 9.562 1 96.31 226 ILE A O 1
ATOM 1771 N N . HIS A 1 227 ? -16.203 -19.234 8.031 1 96.38 227 HIS A N 1
ATOM 1772 C CA . HIS A 1 227 ? -15.125 -19 8.992 1 96.38 227 HIS A CA 1
ATOM 1773 C C . HIS A 1 227 ? -14.547 -17.594 8.828 1 96.38 227 HIS A C 1
ATOM 1775 O O . HIS A 1 227 ? -14.297 -17.156 7.711 1 96.38 227 HIS A O 1
ATOM 1781 N N . SER A 1 228 ? -14.359 -16.906 9.969 1 96.88 228 SER A N 1
ATOM 1782 C CA . SER A 1 228 ? -13.922 -15.516 9.969 1 96.88 228 SER A CA 1
ATOM 1783 C C . SER A 1 228 ? -12.711 -15.32 10.883 1 96.88 228 SER A C 1
ATOM 1785 O O . SER A 1 228 ? -12.859 -14.938 12.039 1 96.88 228 SER A O 1
ATOM 1787 N N . SER A 1 229 ? -11.492 -15.438 10.312 1 97.44 229 SER A N 1
ATOM 1788 C CA . SER A 1 229 ? -10.289 -15.328 11.133 1 97.44 229 SER A CA 1
ATOM 1789 C C . SER A 1 229 ? -9.57 -14 10.883 1 97.44 229 SER A C 1
ATOM 1791 O O . SER A 1 229 ? -8.531 -13.727 11.477 1 97.44 229 SER A O 1
ATOM 1793 N N . GLY A 1 230 ? -10.062 -13.227 10.008 1 97.5 230 GLY A N 1
ATOM 1794 C CA . GLY A 1 230 ? -9.445 -11.938 9.727 1 97.5 230 GLY A CA 1
ATOM 1795 C C . GLY A 1 230 ? -9.414 -11.602 8.25 1 97.5 230 GLY A C 1
ATOM 1796 O O . GLY A 1 230 ? -10.086 -12.25 7.445 1 97.5 230 GLY A O 1
ATOM 1797 N N . TYR A 1 231 ? -8.688 -10.609 7.871 1 97.12 231 TYR A N 1
ATOM 1798 C CA . TYR A 1 231 ? -8.672 -10.094 6.508 1 97.12 231 TYR A CA 1
ATOM 1799 C C . TYR A 1 231 ? -7.332 -10.359 5.836 1 97.12 231 TYR A C 1
ATOM 1801 O O . TYR A 1 231 ? -7.121 -9.984 4.68 1 97.12 231 TYR A O 1
ATOM 1809 N N . SER A 1 232 ? -6.402 -11.039 6.512 1 96.38 232 SER A N 1
ATOM 1810 C CA . SER A 1 232 ? -5.035 -11.195 6.027 1 96.38 232 SER A CA 1
ATOM 1811 C C . SER A 1 232 ? -4.883 -12.484 5.223 1 96.38 232 SER A C 1
ATOM 1813 O O . SER A 1 232 ? -5.793 -13.312 5.18 1 96.38 232 SER A O 1
ATOM 1815 N N . ILE A 1 233 ? -3.75 -12.609 4.598 1 96.75 233 ILE A N 1
ATOM 1816 C CA . ILE A 1 233 ? -3.428 -13.836 3.877 1 96.75 233 ILE A CA 1
ATOM 1817 C C . ILE A 1 233 ? -3.359 -15.008 4.852 1 96.75 233 ILE A C 1
ATOM 1819 O O . ILE A 1 233 ? -3.922 -16.078 4.59 1 96.75 233 ILE A O 1
ATOM 1823 N N . GLU A 1 234 ? -2.764 -14.789 6 1 97.06 234 GLU A N 1
ATOM 1824 C CA . GLU A 1 234 ? -2.656 -15.812 7.031 1 97.06 234 GLU A CA 1
ATOM 1825 C C . GLU A 1 234 ? -4.035 -16.25 7.52 1 97.06 234 GLU A C 1
ATOM 1827 O O . GLU A 1 234 ? -4.258 -17.422 7.797 1 97.06 234 GLU A O 1
ATOM 1832 N N . ALA A 1 235 ? -4.898 -15.312 7.625 1 98.12 235 ALA A N 1
ATOM 1833 C CA . ALA A 1 235 ? -6.27 -15.633 8.008 1 98.12 235 ALA A CA 1
ATOM 1834 C C . ALA A 1 235 ? -6.934 -16.531 6.965 1 98.12 235 ALA A C 1
ATOM 1836 O O . ALA A 1 235 ? -7.664 -17.469 7.312 1 98.12 235 ALA A O 1
ATOM 1837 N N . GLY A 1 236 ? -6.684 -16.25 5.699 1 98.56 236 GLY A N 1
ATOM 1838 C CA . GLY A 1 236 ? -7.188 -17.094 4.633 1 98.56 236 GLY A CA 1
ATOM 1839 C C . GLY A 1 236 ? -6.668 -18.516 4.703 1 98.56 236 GLY A C 1
ATOM 1840 O O . GLY A 1 236 ? -7.418 -19.469 4.488 1 98.56 236 GLY A O 1
ATOM 1841 N N . GLU A 1 237 ? -5.395 -18.641 5.027 1 98.19 237 GLU A N 1
ATOM 1842 C CA . GLU A 1 237 ? -4.797 -19.953 5.195 1 98.19 237 GLU A CA 1
ATOM 1843 C C . GLU A 1 237 ? -5.469 -20.719 6.332 1 98.19 237 GLU A C 1
ATOM 1845 O O . GLU A 1 237 ? -5.789 -21.906 6.188 1 98.19 237 GLU A O 1
ATOM 1850 N N . LYS A 1 238 ? -5.637 -20.047 7.398 1 98.25 238 LYS A N 1
ATOM 1851 C CA . LYS A 1 238 ? -6.246 -20.641 8.578 1 98.25 238 LYS A CA 1
ATOM 1852 C C . LYS A 1 238 ? -7.668 -21.109 8.281 1 98.25 238 LYS A C 1
ATOM 1854 O O . LYS A 1 238 ? -8.039 -22.234 8.609 1 98.25 238 LYS A O 1
ATOM 1859 N N . ASP A 1 239 ? -8.445 -20.266 7.668 1 98.31 239 ASP A N 1
ATOM 1860 C CA . ASP A 1 239 ? -9.836 -20.594 7.375 1 98.31 239 ASP A CA 1
ATOM 1861 C C . ASP A 1 239 ? -9.93 -21.734 6.367 1 98.31 239 ASP A C 1
ATOM 1863 O O . ASP A 1 239 ? -10.797 -22.609 6.492 1 98.31 239 ASP A O 1
ATOM 1867 N N . ALA A 1 240 ? -9.094 -21.719 5.371 1 98.44 240 ALA A N 1
ATOM 1868 C CA . ALA A 1 240 ? -9.078 -22.797 4.383 1 98.44 240 ALA A CA 1
ATOM 1869 C C . ALA A 1 240 ? -8.742 -24.141 5.035 1 98.44 240 ALA A C 1
ATOM 1871 O O . ALA A 1 240 ? -9.289 -25.172 4.656 1 98.44 240 ALA A O 1
ATOM 1872 N N . THR A 1 241 ? -7.84 -24.109 5.977 1 97.75 241 THR A N 1
ATOM 1873 C CA . THR A 1 241 ? -7.449 -25.328 6.691 1 97.75 241 THR A CA 1
ATOM 1874 C C . THR A 1 241 ? -8.656 -25.953 7.375 1 97.75 241 THR A C 1
ATOM 1876 O O . THR A 1 241 ? -8.797 -27.188 7.383 1 97.75 241 THR A O 1
ATOM 1879 N N . HIS A 1 242 ? -9.477 -25.156 7.887 1 96 242 HIS A N 1
ATOM 1880 C CA . HIS A 1 242 ? -10.688 -25.656 8.531 1 96 242 HIS A CA 1
ATOM 1881 C C . HIS A 1 242 ? -11.562 -26.406 7.535 1 96 242 HIS A C 1
ATOM 1883 O O . HIS A 1 242 ? -12.094 -27.484 7.859 1 96 242 HIS A O 1
ATOM 1889 N N . LEU A 1 243 ? -11.703 -25.906 6.328 1 95.38 243 LEU A N 1
ATOM 1890 C CA . LEU A 1 243 ? -12.562 -26.516 5.316 1 95.38 243 LEU A CA 1
ATOM 1891 C C . LEU A 1 243 ? -11.961 -27.828 4.816 1 95.38 243 LEU A C 1
ATOM 1893 O O . LEU A 1 243 ? -12.688 -28.781 4.516 1 95.38 243 LEU A O 1
ATOM 1897 N N . ILE A 1 244 ? -10.648 -27.875 4.672 1 95.5 244 ILE A N 1
ATOM 1898 C CA . ILE A 1 244 ? -9.93 -29 4.105 1 95.5 244 ILE A CA 1
ATOM 1899 C C . ILE A 1 244 ? -10.18 -30.25 4.945 1 95.5 244 ILE A C 1
ATOM 1901 O O . ILE A 1 244 ? -10.258 -31.359 4.41 1 95.5 244 ILE A O 1
ATOM 1905 N N . HIS A 1 245 ? -10.43 -30.062 6.207 1 91.88 245 HIS A N 1
ATOM 1906 C CA . HIS A 1 245 ? -10.523 -31.188 7.125 1 91.88 245 HIS A CA 1
ATOM 1907 C C . HIS A 1 245 ? -11.969 -31.641 7.301 1 91.88 245 HIS A C 1
ATOM 1909 O O . HIS A 1 245 ? -12.242 -32.594 8.016 1 91.88 245 HIS A O 1
ATOM 1915 N N . LEU A 1 246 ? -12.836 -30.984 6.641 1 92.12 246 LEU A N 1
ATOM 1916 C CA . LEU A 1 246 ? -14.242 -31.359 6.723 1 92.12 246 LEU A CA 1
ATOM 1917 C C . LEU A 1 246 ? -14.539 -32.562 5.816 1 92.12 246 LEU A C 1
ATOM 1919 O O . LEU A 1 246 ? -13.977 -32.656 4.723 1 92.12 246 LEU A O 1
ATOM 1923 N N . ASP A 1 247 ? -15.422 -33.406 6.266 1 89.44 247 ASP A N 1
ATOM 1924 C CA . ASP A 1 247 ? -15.844 -34.562 5.465 1 89.44 247 ASP A CA 1
ATOM 1925 C C . ASP A 1 247 ? -16.547 -34.125 4.188 1 89.44 247 ASP A C 1
ATOM 1927 O O . ASP A 1 247 ? -16.328 -34.688 3.119 1 89.44 247 ASP A O 1
ATOM 1931 N N . HIS A 1 248 ? -17.391 -33.156 4.352 1 90.56 248 HIS A N 1
ATOM 1932 C CA . HIS A 1 248 ? -18.078 -32.562 3.225 1 90.56 248 HIS A CA 1
ATOM 1933 C C . HIS A 1 248 ? -17.688 -31.109 3.045 1 90.56 248 HIS A C 1
ATOM 1935 O O . HIS A 1 248 ? -18.266 -30.219 3.664 1 90.56 248 HIS A O 1
ATOM 1941 N N . ARG A 1 249 ? -16.734 -30.938 2.152 1 91.81 249 ARG A N 1
ATOM 1942 C CA . ARG A 1 249 ? -16.266 -29.578 1.924 1 91.81 249 ARG A CA 1
ATOM 1943 C C . ARG A 1 249 ? -17.031 -28.922 0.77 1 91.81 249 ARG A C 1
ATOM 1945 O O . ARG A 1 249 ? -17.516 -29.609 -0.126 1 91.81 249 ARG A O 1
ATOM 1952 N N . PRO A 1 250 ? -17.094 -27.625 0.821 1 95.94 250 PRO A N 1
ATOM 1953 C CA . PRO A 1 250 ? -17.688 -26.938 -0.326 1 95.94 250 PRO A CA 1
ATOM 1954 C C . PRO A 1 250 ? -16.844 -27.062 -1.593 1 95.94 250 PRO A C 1
ATOM 1956 O O . PRO A 1 250 ? -15.672 -27.438 -1.522 1 95.94 250 PRO A O 1
ATOM 1959 N N . THR A 1 251 ? -17.5 -26.844 -2.682 1 95.94 251 THR A N 1
ATOM 1960 C CA . THR A 1 251 ? -16.797 -26.906 -3.961 1 95.94 251 THR A CA 1
ATOM 1961 C C . THR A 1 251 ? -16.406 -25.5 -4.434 1 95.94 251 THR A C 1
ATOM 1963 O O . THR A 1 251 ? -15.727 -25.359 -5.445 1 95.94 251 THR A O 1
ATOM 1966 N N . ALA A 1 252 ? -16.875 -24.453 -3.686 1 97.69 252 ALA A N 1
ATOM 1967 C CA . ALA A 1 252 ? -16.5 -23.062 -3.934 1 97.69 252 ALA A CA 1
ATOM 1968 C C . ALA A 1 252 ? -16.5 -22.25 -2.639 1 97.69 252 ALA A C 1
ATOM 1970 O O . ALA A 1 252 ? -17.203 -22.594 -1.688 1 97.69 252 ALA A O 1
ATOM 1971 N N . VAL A 1 253 ? -15.672 -21.266 -2.627 1 98.25 253 VAL A N 1
ATOM 1972 C CA . VAL A 1 253 ? -15.68 -20.359 -1.474 1 98.25 253 VAL A CA 1
ATOM 1973 C C . VAL A 1 253 ? -15.664 -18.906 -1.945 1 98.25 253 VAL A C 1
ATOM 1975 O O . VAL A 1 253 ? -15.008 -18.578 -2.93 1 98.25 253 VAL A O 1
ATOM 1978 N N . LEU A 1 254 ? -16.469 -18.125 -1.313 1 98.44 254 LEU A N 1
ATOM 1979 C CA . LEU A 1 254 ? -16.344 -16.672 -1.36 1 98.44 254 LEU A CA 1
ATOM 1980 C C . LEU A 1 254 ? -15.43 -16.156 -0.247 1 98.44 254 LEU A C 1
ATOM 1982 O O . LEU A 1 254 ? -15.633 -16.5 0.923 1 98.44 254 LEU A O 1
ATOM 1986 N N . CYS A 1 255 ? -14.406 -15.438 -0.624 1 98.81 255 CYS A N 1
ATOM 1987 C CA . CYS A 1 255 ? -13.516 -14.867 0.377 1 98.81 255 CYS A CA 1
ATOM 1988 C C . CYS A 1 255 ? -13.812 -13.383 0.587 1 98.81 255 CYS A C 1
ATOM 1990 O O . CYS A 1 255 ? -14.133 -12.672 -0.363 1 98.81 255 CYS A O 1
ATOM 1992 N N . MET A 1 256 ? -13.656 -12.922 1.782 1 98.56 256 MET A N 1
ATOM 1993 C CA . MET A 1 256 ? -14 -11.57 2.215 1 98.56 256 MET A CA 1
ATOM 1994 C C . MET A 1 256 ? -13.219 -10.531 1.417 1 98.56 256 MET A C 1
ATOM 1996 O O . MET A 1 256 ? -13.703 -9.414 1.211 1 98.56 256 MET A O 1
ATOM 2000 N N . ASN A 1 257 ? -12.008 -10.828 1.049 1 98.12 257 ASN A N 1
ATOM 2001 C CA . ASN A 1 257 ? -11.164 -9.984 0.209 1 98.12 257 ASN A CA 1
ATOM 2002 C C . ASN A 1 257 ? -10.109 -10.797 -0.533 1 98.12 257 ASN A C 1
ATOM 2004 O O . ASN A 1 257 ? -10.047 -12.016 -0.384 1 98.12 257 ASN A O 1
ATOM 2008 N N . ASP A 1 258 ? -9.344 -10.156 -1.289 1 97.94 258 ASP A N 1
ATOM 2009 C CA . ASP A 1 258 ? -8.383 -10.844 -2.146 1 97.94 258 ASP A CA 1
ATOM 2010 C C . ASP A 1 258 ? -7.246 -11.453 -1.324 1 97.94 258 ASP A C 1
ATOM 2012 O O . ASP A 1 258 ? -6.695 -12.492 -1.688 1 97.94 258 ASP A O 1
ATOM 2016 N N . PHE A 1 259 ? -6.867 -10.852 -0.177 1 97.62 259 PHE A N 1
ATOM 2017 C CA . PHE A 1 259 ? -5.855 -11.438 0.695 1 97.62 259 PHE A CA 1
ATOM 2018 C C . PHE A 1 259 ? -6.305 -12.797 1.219 1 97.62 259 PHE A C 1
ATOM 2020 O O . PHE A 1 259 ? -5.547 -13.766 1.165 1 97.62 259 PHE A O 1
ATOM 2027 N N . VAL A 1 260 ? -7.496 -12.836 1.659 1 98.5 260 VAL A N 1
ATOM 2028 C CA . VAL A 1 260 ? -8.055 -14.094 2.16 1 98.5 260 VAL A CA 1
ATOM 2029 C C . VAL A 1 260 ? -8.102 -15.125 1.035 1 98.5 260 VAL A C 1
ATOM 2031 O O . VAL A 1 260 ? -7.762 -16.297 1.238 1 98.5 260 VAL A O 1
ATOM 2034 N N . ALA A 1 261 ? -8.492 -14.68 -0.139 1 98.69 261 ALA A N 1
ATOM 2035 C CA . ALA A 1 261 ? -8.547 -15.578 -1.293 1 98.69 261 ALA A CA 1
ATOM 2036 C C . ALA A 1 261 ? -7.172 -16.156 -1.602 1 98.69 261 ALA A C 1
ATOM 2038 O O . ALA A 1 261 ? -7.039 -17.359 -1.833 1 98.69 261 ALA A O 1
ATOM 2039 N N . ILE A 1 262 ? -6.191 -15.312 -1.575 1 97.81 262 ILE A N 1
ATOM 2040 C CA . ILE A 1 262 ? -4.82 -15.734 -1.846 1 97.81 262 ILE A CA 1
ATOM 2041 C C . ILE A 1 262 ? -4.379 -16.75 -0.796 1 97.81 262 ILE A C 1
ATOM 2043 O O . ILE A 1 262 ? -3.822 -17.797 -1.134 1 97.81 262 ILE A O 1
ATOM 2047 N N . GLY A 1 263 ? -4.668 -16.453 0.459 1 98.19 263 GLY A N 1
ATOM 2048 C CA . GLY A 1 263 ? -4.348 -17.391 1.519 1 98.19 263 GLY A CA 1
ATOM 2049 C C . GLY A 1 263 ? -5.047 -18.734 1.356 1 98.19 263 GLY A C 1
ATOM 2050 O O . GLY A 1 263 ? -4.438 -19.781 1.558 1 98.19 263 GLY A O 1
ATOM 2051 N N . ALA A 1 264 ? -6.285 -18.672 0.989 1 98.69 264 ALA A N 1
ATOM 2052 C CA . ALA A 1 264 ? -7.062 -19.891 0.782 1 98.69 264 ALA A CA 1
ATOM 2053 C C . ALA A 1 264 ? -6.492 -20.719 -0.363 1 98.69 264 ALA A C 1
ATOM 2055 O O . ALA A 1 264 ? -6.305 -21.938 -0.225 1 98.69 264 ALA A O 1
ATOM 2056 N N . ILE A 1 265 ? -6.195 -20.078 -1.485 1 98.19 265 ILE A N 1
ATOM 2057 C CA . ILE A 1 265 ? -5.648 -20.766 -2.65 1 98.19 265 ILE A CA 1
ATOM 2058 C C . ILE A 1 265 ? -4.336 -21.453 -2.279 1 98.19 265 ILE A C 1
ATOM 2060 O O . ILE A 1 265 ? -4.133 -22.625 -2.586 1 98.19 265 ILE A O 1
ATOM 2064 N N . LYS A 1 266 ? -3.488 -20.719 -1.617 1 96.75 266 LYS A N 1
ATOM 2065 C CA . LYS A 1 266 ? -2.201 -21.266 -1.197 1 96.75 266 LYS A CA 1
ATOM 2066 C C . LYS A 1 266 ? -2.387 -22.516 -0.342 1 96.75 266 LYS A C 1
ATOM 2068 O O . LYS A 1 266 ? -1.715 -23.516 -0.556 1 96.75 266 LYS A O 1
ATOM 2073 N N . GLN A 1 267 ? -3.301 -22.359 0.61 1 97.75 267 GLN A N 1
ATOM 2074 C CA . GLN A 1 267 ? -3.506 -23.453 1.55 1 97.75 267 GLN A CA 1
ATOM 2075 C C . GLN A 1 267 ? -4.129 -24.672 0.858 1 97.75 267 GLN A C 1
ATOM 2077 O O . GLN A 1 267 ? -3.727 -25.812 1.104 1 97.75 267 GLN A O 1
ATOM 2082 N N . PHE A 1 268 ? -5.117 -24.5 -0.009 1 98.06 268 PHE A N 1
ATOM 2083 C CA . PHE A 1 268 ? -5.73 -25.594 -0.758 1 98.06 268 PHE A CA 1
ATOM 2084 C C . PHE A 1 268 ? -4.691 -26.312 -1.606 1 98.06 268 PHE A C 1
ATOM 2086 O O . PHE A 1 268 ? -4.609 -27.547 -1.582 1 98.06 268 PHE A O 1
ATOM 2093 N N . LYS A 1 269 ? -3.889 -25.562 -2.297 1 96.44 269 LYS A N 1
ATOM 2094 C CA . LYS A 1 269 ? -2.867 -26.156 -3.156 1 96.44 269 LYS A CA 1
ATOM 2095 C C . LYS A 1 269 ? -1.838 -26.922 -2.336 1 96.44 269 LYS A C 1
ATOM 2097 O O . LYS A 1 269 ? -1.382 -27.984 -2.748 1 96.44 269 LYS A O 1
ATOM 2102 N N . LYS A 1 270 ? -1.492 -26.359 -1.211 1 95.31 270 LYS A N 1
ATOM 2103 C CA . LYS A 1 270 ? -0.549 -27.016 -0.312 1 95.31 270 LYS A CA 1
ATOM 2104 C C . LYS A 1 270 ? -1.054 -28.391 0.097 1 95.31 270 LYS A C 1
ATOM 2106 O O . LYS A 1 270 ? -0.26 -29.312 0.309 1 95.31 270 LYS A O 1
ATOM 2111 N N . PHE A 1 271 ? -2.348 -28.547 0.098 1 96.62 271 PHE A N 1
ATOM 2112 C CA . PHE A 1 271 ? -2.941 -29.812 0.522 1 96.62 271 PHE A CA 1
ATOM 2113 C C . PHE A 1 271 ? -3.391 -30.641 -0.682 1 96.62 271 PHE A C 1
ATOM 2115 O O . PHE A 1 271 ? -4.188 -31.562 -0.543 1 96.62 271 PHE A O 1
ATOM 2122 N N . GLY A 1 272 ? -2.984 -30.219 -1.849 1 95.94 272 GLY A N 1
ATOM 2123 C CA . GLY A 1 272 ? -3.119 -31.047 -3.035 1 95.94 272 GLY A CA 1
ATOM 2124 C C . GLY A 1 272 ? -4.41 -30.797 -3.795 1 95.94 272 GLY A C 1
ATOM 2125 O O . GLY A 1 272 ? -4.758 -31.562 -4.699 1 95.94 272 GLY A O 1
ATOM 2126 N N . LEU A 1 273 ? -5.129 -29.734 -3.426 1 96.56 273 LEU A N 1
ATOM 2127 C CA . LEU A 1 273 ? -6.363 -29.406 -4.137 1 96.56 273 LEU A CA 1
ATOM 2128 C C . LEU A 1 273 ? -6.09 -28.469 -5.305 1 96.56 273 LEU A C 1
ATOM 2130 O O . LEU A 1 273 ? -5.273 -27.547 -5.188 1 96.56 273 LEU A O 1
ATOM 2134 N N . LYS A 1 274 ? -6.746 -28.688 -6.379 1 96.56 274 LYS A N 1
ATOM 2135 C CA . LYS A 1 274 ? -6.656 -27.797 -7.535 1 96.56 274 LYS A CA 1
ATOM 2136 C C . LYS A 1 274 ? -7.609 -26.609 -7.395 1 96.56 274 LYS A C 1
ATOM 2138 O O . LYS A 1 274 ? -8.742 -26.766 -6.938 1 96.56 274 LYS A O 1
ATOM 2143 N N . VAL A 1 275 ? -7.156 -25.438 -7.75 1 97.5 275 VAL A N 1
ATOM 2144 C CA . VAL A 1 275 ? -7.973 -24.234 -7.805 1 97.5 275 VAL A CA 1
ATOM 2145 C C . VAL A 1 275 ? -7.871 -23.594 -9.188 1 97.5 275 VAL A C 1
ATOM 2147 O O . VAL A 1 275 ? -6.812 -23.094 -9.57 1 97.5 275 VAL A O 1
ATOM 2150 N N . PRO A 1 276 ? -8.805 -23.422 -9.93 1 96.75 276 PRO A N 1
ATOM 2151 C CA . PRO A 1 276 ? -10.07 -24.125 -9.688 1 96.75 276 PRO A CA 1
ATOM 2152 C C . PRO A 1 276 ? -9.961 -25.625 -9.906 1 96.75 276 PRO A C 1
ATOM 2154 O O . PRO A 1 276 ? -8.852 -26.156 -10.031 1 96.75 276 PRO A O 1
ATOM 2157 N N . GLY A 1 277 ? -11.055 -26.312 -10.109 1 95.5 277 GLY A N 1
ATOM 2158 C CA . GLY A 1 277 ? -11.102 -27.75 -10.305 1 95.5 277 GLY A CA 1
ATOM 2159 C C . GLY A 1 277 ? -11.727 -28.5 -9.133 1 95.5 277 GLY A C 1
ATOM 2160 O O . GLY A 1 277 ? -12.914 -28.828 -9.172 1 95.5 277 GLY A O 1
ATOM 2161 N N . ASP A 1 278 ? -10.891 -28.625 -8.086 1 95.38 278 ASP A N 1
ATOM 2162 C CA . ASP A 1 278 ? -11.438 -29.266 -6.891 1 95.38 278 ASP A CA 1
ATOM 2163 C C . ASP A 1 278 ? -12.242 -28.281 -6.055 1 95.38 278 ASP A C 1
ATOM 2165 O O . ASP A 1 278 ? -13.18 -28.672 -5.355 1 95.38 278 ASP A O 1
ATOM 2169 N N . ILE A 1 279 ? -11.828 -27.016 -6.113 1 97.31 279 ILE A N 1
ATOM 2170 C CA . ILE A 1 279 ? -12.531 -25.953 -5.387 1 97.31 279 ILE A CA 1
ATOM 2171 C C . ILE A 1 279 ? -12.336 -24.625 -6.094 1 97.31 279 ILE A C 1
ATOM 2173 O O . ILE A 1 279 ? -11.211 -24.281 -6.488 1 97.31 279 ILE A O 1
ATOM 2177 N N . SER A 1 280 ? -13.398 -23.906 -6.344 1 98.56 280 SER A N 1
ATOM 2178 C CA . SER A 1 280 ? -13.328 -22.547 -6.871 1 98.56 280 SER A CA 1
ATOM 2179 C C . SER A 1 280 ? -13.188 -21.531 -5.75 1 98.56 280 SER A C 1
ATOM 2181 O O . SER A 1 280 ? -13.766 -21.703 -4.676 1 98.56 280 SER A O 1
ATOM 2183 N N . VAL A 1 281 ? -12.391 -20.5 -5.988 1 98.75 281 VAL A N 1
ATOM 2184 C CA . VAL A 1 281 ? -12.148 -19.453 -4.988 1 98.75 281 VAL A CA 1
ATOM 2185 C C . VAL A 1 281 ? -12.414 -18.078 -5.598 1 98.75 281 VAL A C 1
ATOM 2187 O O . VAL A 1 281 ? -11.969 -17.781 -6.707 1 98.75 281 VAL A O 1
ATOM 2190 N N . THR A 1 282 ? -13.172 -17.297 -4.926 1 98.81 282 THR A N 1
ATOM 2191 C CA . THR A 1 282 ? -13.406 -15.914 -5.348 1 98.81 282 THR A CA 1
ATOM 2192 C C . THR A 1 282 ? -12.992 -14.938 -4.254 1 98.81 282 THR A C 1
ATOM 2194 O O . THR A 1 282 ? -12.93 -15.305 -3.078 1 98.81 282 THR A O 1
ATOM 2197 N N . GLY A 1 283 ? -12.648 -13.758 -4.676 1 98.56 283 GLY A N 1
ATOM 2198 C CA . GLY A 1 283 ? -12.258 -12.711 -3.742 1 98.56 283 GLY A CA 1
ATOM 2199 C C . GLY A 1 283 ? -13.141 -11.484 -3.814 1 98.56 283 GLY A C 1
ATOM 2200 O O . GLY A 1 283 ? -14.242 -11.539 -4.375 1 98.56 283 GLY A O 1
ATOM 2201 N N . PHE A 1 284 ? -12.75 -10.461 -3.213 1 98.56 284 PHE A N 1
ATOM 2202 C CA . PHE A 1 284 ? -13.398 -9.156 -3.162 1 98.56 284 PHE A CA 1
ATOM 2203 C C . PHE A 1 284 ? -12.367 -8.039 -3.154 1 98.56 284 PHE A C 1
ATOM 2205 O O . PHE A 1 284 ? -11.312 -8.164 -2.527 1 98.56 284 PHE A O 1
ATOM 2212 N N . ASP A 1 285 ? -12.68 -6.898 -3.848 1 97.88 285 ASP A N 1
ATOM 2213 C CA . ASP A 1 285 ? -11.898 -5.672 -3.959 1 97.88 285 ASP A CA 1
ATOM 2214 C C . ASP A 1 285 ? -11.258 -5.555 -5.34 1 97.88 285 ASP A C 1
ATOM 2216 O O . ASP A 1 285 ? -10.969 -4.449 -5.805 1 97.88 285 ASP A O 1
ATOM 2220 N N . ASP A 1 286 ? -10.922 -6.742 -5.926 1 98.06 286 ASP A N 1
ATOM 2221 C CA . ASP A 1 286 ? -10.289 -6.762 -7.246 1 98.06 286 ASP A CA 1
ATOM 2222 C C . ASP A 1 286 ? -9.016 -5.926 -7.254 1 98.06 286 ASP A C 1
ATOM 2224 O O . ASP A 1 286 ? -8.852 -5.035 -8.094 1 98.0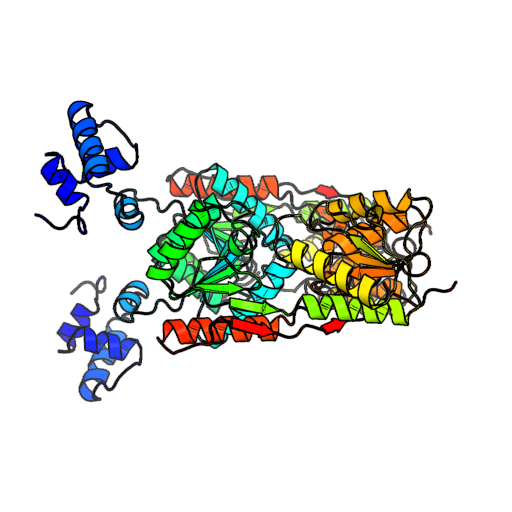6 286 ASP A O 1
ATOM 2228 N N . THR A 1 287 ? -8.141 -6.25 -6.332 1 95.12 287 THR A N 1
ATOM 2229 C CA . THR A 1 287 ? -6.855 -5.559 -6.246 1 95.12 287 THR A CA 1
ATOM 2230 C C . THR A 1 287 ? -5.902 -6.047 -7.332 1 95.12 287 THR A C 1
ATOM 2232 O O . THR A 1 287 ? -6.211 -6.996 -8.055 1 95.12 287 THR A O 1
ATOM 2235 N N . TYR A 1 288 ? -4.793 -5.422 -7.457 1 89.81 288 TYR A N 1
ATOM 2236 C CA . TYR A 1 288 ? -3.82 -5.828 -8.469 1 89.81 288 TYR A CA 1
ATOM 2237 C C . TYR A 1 288 ? -3.336 -7.254 -8.219 1 89.81 288 TYR A C 1
ATOM 2239 O O . TYR A 1 288 ? -2.971 -7.965 -9.156 1 89.81 288 TYR A O 1
ATOM 2247 N N . LEU A 1 289 ? -3.445 -7.695 -7.008 1 91.5 289 LEU A N 1
ATOM 2248 C CA . LEU A 1 289 ? -3.057 -9.062 -6.676 1 91.5 289 LEU A CA 1
ATOM 2249 C C . LEU A 1 289 ? -4.012 -10.07 -7.312 1 91.5 289 LEU A C 1
ATOM 2251 O O . LEU A 1 289 ? -3.588 -11.148 -7.742 1 91.5 289 LEU A O 1
ATOM 2255 N N . ALA A 1 290 ? -5.246 -9.688 -7.316 1 95.88 290 ALA A N 1
ATOM 2256 C CA . ALA A 1 290 ? -6.227 -10.578 -7.922 1 95.88 290 ALA A CA 1
ATOM 2257 C C . ALA A 1 290 ? -5.895 -10.852 -9.383 1 95.88 290 ALA A C 1
ATOM 2259 O O . ALA A 1 290 ? -6.105 -11.961 -9.883 1 95.88 290 ALA A O 1
ATOM 2260 N N . GLU A 1 291 ? -5.324 -9.859 -10.016 1 93.5 291 GLU A N 1
ATOM 2261 C CA . GLU A 1 291 ? -4.992 -9.961 -11.438 1 93.5 291 GLU A CA 1
ATOM 2262 C C . GLU A 1 291 ? -3.725 -10.789 -11.648 1 93.5 291 GLU A C 1
ATOM 2264 O O . GLU A 1 291 ? -3.654 -11.602 -12.57 1 93.5 291 GLU A O 1
ATOM 2269 N N . HIS A 1 292 ? -2.797 -10.688 -10.734 1 92.12 292 HIS A N 1
ATOM 2270 C CA . HIS A 1 292 ? -1.462 -11.172 -11.062 1 92.12 292 HIS A CA 1
ATOM 2271 C C . HIS A 1 292 ? -1.152 -12.469 -10.32 1 92.12 292 HIS A C 1
ATOM 2273 O O . HIS A 1 292 ? -0.242 -13.203 -10.703 1 92.12 292 HIS A O 1
ATOM 2279 N N . PHE A 1 293 ? -1.846 -12.75 -9.266 1 94.31 293 PHE A N 1
ATOM 2280 C CA . PHE A 1 293 ? -1.623 -13.969 -8.492 1 94.31 293 PHE A CA 1
ATOM 2281 C C . PHE A 1 293 ? -2.156 -15.188 -9.242 1 94.31 293 PHE A C 1
ATOM 2283 O O . PHE A 1 293 ? -3.309 -15.195 -9.68 1 94.31 293 PHE A O 1
ATOM 2290 N N . PRO A 1 294 ? -1.307 -16.281 -9.398 1 92.62 294 PRO A N 1
ATOM 2291 C CA . PRO A 1 294 ? -1.81 -17.469 -10.086 1 92.62 294 PRO A CA 1
ATOM 2292 C C . PRO A 1 294 ? -2.602 -18.391 -9.164 1 92.62 294 PRO A C 1
ATOM 2294 O O . PRO A 1 294 ? -2.115 -18.766 -8.094 1 92.62 294 PRO A O 1
ATOM 2297 N N . PRO A 1 295 ? -3.781 -18.703 -9.375 1 91.69 295 PRO A N 1
ATOM 2298 C CA . PRO A 1 295 ? -4.449 -18.297 -10.617 1 91.69 295 PRO A CA 1
ATOM 2299 C C . PRO A 1 295 ? -5.047 -16.891 -10.531 1 91.69 295 PRO A C 1
ATOM 2301 O O . PRO A 1 295 ? -5.129 -16.312 -9.445 1 91.69 295 PRO A O 1
ATOM 2304 N N . GLY A 1 296 ? -5.16 -16.094 -11.633 1 95.81 296 GLY A N 1
ATOM 2305 C CA . GLY A 1 296 ? -5.969 -14.883 -11.594 1 95.81 296 GLY A CA 1
ATOM 2306 C C . GLY A 1 296 ? -7.246 -15.047 -10.797 1 95.81 296 GLY A C 1
ATOM 2307 O O . GLY A 1 296 ? -8.047 -15.945 -11.062 1 95.81 296 GLY A O 1
ATOM 2308 N N . VAL A 1 297 ? -7.496 -14.219 -9.695 1 98.25 297 VAL A N 1
ATOM 2309 C CA . VAL A 1 297 ? -8.602 -14.406 -8.758 1 98.25 297 VAL A CA 1
ATOM 2310 C C . VAL A 1 297 ? -9.852 -13.703 -9.289 1 98.25 297 VAL A C 1
ATOM 2312 O O . VAL A 1 297 ? -9.82 -12.5 -9.57 1 98.25 297 VAL A O 1
ATOM 2315 N N . THR A 1 298 ? -10.883 -14.438 -9.5 1 98.75 298 THR A N 1
ATOM 2316 C CA . THR A 1 298 ? -12.188 -13.828 -9.727 1 98.75 298 THR A CA 1
ATOM 2317 C C . THR A 1 298 ? -12.617 -13 -8.508 1 98.75 298 THR A C 1
ATOM 2319 O O . THR A 1 298 ? -12.625 -13.5 -7.383 1 98.75 298 THR A O 1
ATOM 2322 N N . SER A 1 299 ? -12.922 -11.727 -8.711 1 98.75 299 SER A N 1
ATOM 2323 C CA . SER A 1 299 ? -13.109 -10.828 -7.578 1 98.75 299 SER A CA 1
ATOM 2324 C C . SER A 1 299 ? -14.125 -9.742 -7.898 1 98.75 299 SER A C 1
ATOM 2326 O O . SER A 1 299 ? -14.359 -9.43 -9.07 1 98.75 299 SER A O 1
ATOM 2328 N N . VAL A 1 300 ? -14.758 -9.219 -6.914 1 98.75 300 VAL A N 1
ATOM 2329 C CA . VAL A 1 300 ? -15.648 -8.078 -7.062 1 98.75 300 VAL A CA 1
ATOM 2330 C C . VAL A 1 300 ? -14.836 -6.785 -7.082 1 98.75 300 VAL A C 1
ATOM 2332 O O . VAL A 1 300 ? -14.016 -6.547 -6.191 1 98.75 300 VAL A O 1
ATOM 2335 N N . ASN A 1 301 ? -14.984 -6.035 -8.055 1 98.5 301 ASN A N 1
ATOM 2336 C CA . ASN A 1 301 ? -14.328 -4.742 -8.188 1 98.5 301 ASN A CA 1
ATOM 2337 C C . ASN A 1 301 ? -15.102 -3.639 -7.473 1 98.5 301 ASN A C 1
ATOM 2339 O O . ASN A 1 301 ? -16.312 -3.508 -7.66 1 98.5 301 ASN A O 1
ATOM 2343 N N . GLN A 1 302 ? -14.508 -2.83 -6.695 1 97.62 302 GLN A N 1
ATOM 2344 C CA . GLN A 1 302 ? -15.133 -1.802 -5.871 1 97.62 302 GLN A CA 1
ATOM 2345 C C . GLN A 1 302 ? -15.344 -0.515 -6.664 1 97.62 302 GLN A C 1
ATOM 2347 O O . GLN A 1 302 ? -15.734 0.51 -6.102 1 97.62 302 GLN A O 1
ATOM 2352 N N . ASN A 1 303 ? -15.062 -0.569 -7.941 1 98.19 303 ASN A N 1
ATOM 2353 C CA . ASN A 1 303 ? -15.25 0.606 -8.781 1 98.19 303 ASN A CA 1
ATOM 2354 C C . ASN A 1 303 ? -14.5 1.818 -8.227 1 98.19 303 ASN A C 1
ATOM 2356 O O . ASN A 1 303 ? -15.102 2.877 -8.023 1 98.19 303 ASN A O 1
ATOM 2360 N N . TYR A 1 304 ? -13.211 1.72 -8.102 1 97.88 304 TYR A N 1
ATOM 2361 C CA . TYR A 1 304 ? -12.336 2.633 -7.375 1 97.88 304 TYR A CA 1
ATOM 2362 C C . TYR A 1 304 ? -12.43 4.043 -7.941 1 97.88 304 TYR A C 1
ATOM 2364 O O . TYR A 1 304 ? -12.5 5.02 -7.191 1 97.88 304 TYR A O 1
ATOM 2372 N N . GLN A 1 305 ? -12.406 4.164 -9.242 1 97.62 305 GLN A N 1
ATOM 2373 C CA . GLN A 1 305 ? -12.43 5.48 -9.867 1 97.62 305 GLN A CA 1
ATOM 2374 C C . GLN A 1 305 ? -13.719 6.23 -9.539 1 97.62 305 GLN A C 1
ATOM 2376 O O . GLN A 1 305 ? -13.68 7.398 -9.141 1 97.62 305 GLN A O 1
ATOM 2381 N N . MET A 1 306 ? -14.852 5.559 -9.695 1 98.5 306 MET A N 1
ATOM 2382 C CA . MET A 1 306 ? -16.125 6.195 -9.406 1 98.5 306 MET A CA 1
ATOM 2383 C C . MET A 1 306 ? -16.266 6.488 -7.918 1 98.5 306 MET A C 1
ATOM 2385 O O . MET A 1 306 ? -16.781 7.547 -7.535 1 98.5 306 MET A O 1
ATOM 2389 N N . LEU A 1 307 ? -15.852 5.539 -7.094 1 98.62 307 LEU A N 1
ATOM 2390 C CA . LEU A 1 307 ? -15.898 5.715 -5.648 1 98.62 307 LEU A CA 1
ATOM 2391 C C . LEU A 1 307 ? -15.109 6.949 -5.223 1 98.62 307 LEU A C 1
ATOM 2393 O O . LEU A 1 307 ? -15.609 7.773 -4.457 1 98.62 307 LEU A O 1
ATOM 2397 N N . ALA A 1 308 ? -13.922 7.078 -5.766 1 98.69 308 ALA A N 1
ATOM 2398 C CA . ALA A 1 308 ? -13.062 8.211 -5.434 1 98.69 308 ALA A CA 1
ATOM 2399 C C . ALA A 1 308 ? -13.641 9.516 -5.961 1 98.69 308 ALA A C 1
ATOM 2401 O O . ALA A 1 308 ? -13.656 10.523 -5.254 1 98.69 308 ALA A O 1
ATOM 2402 N N . LYS A 1 309 ? -14.078 9.477 -7.188 1 98.38 309 LYS A N 1
ATOM 2403 C CA . LYS A 1 309 ? -14.648 10.672 -7.816 1 98.38 309 LYS A CA 1
ATOM 2404 C C . LYS A 1 309 ? -15.828 11.203 -7.012 1 98.38 309 LYS A C 1
ATOM 2406 O O . LYS A 1 309 ? -15.867 12.391 -6.676 1 98.38 309 LYS A O 1
ATOM 2411 N N . LYS A 1 310 ? -16.734 10.328 -6.684 1 98.69 310 LYS A N 1
ATOM 2412 C CA . LYS A 1 310 ? -17.906 10.734 -5.918 1 98.69 310 LYS A CA 1
ATOM 2413 C C . LYS A 1 310 ? -17.516 11.266 -4.543 1 98.69 310 LYS A C 1
ATOM 2415 O O . LYS A 1 310 ? -18.078 12.242 -4.055 1 98.69 310 LYS A O 1
ATOM 2420 N N . THR A 1 311 ? -16.531 10.625 -3.914 1 98.88 311 THR A N 1
ATOM 2421 C CA . THR A 1 311 ? -16.078 11.016 -2.588 1 98.88 311 THR A CA 1
ATOM 2422 C C . THR A 1 311 ? -15.508 12.438 -2.611 1 98.88 311 THR A C 1
ATOM 2424 O O . THR A 1 311 ? -15.93 13.289 -1.829 1 98.88 311 THR A O 1
ATOM 2427 N N . ILE A 1 312 ? -14.609 12.711 -3.564 1 98.69 312 ILE A N 1
ATOM 2428 C CA . ILE A 1 312 ? -13.922 13.992 -3.635 1 98.69 312 ILE A CA 1
ATOM 2429 C C . ILE A 1 312 ? -14.914 15.078 -4.051 1 98.69 312 ILE A C 1
ATOM 2431 O O . ILE A 1 312 ? -14.906 16.188 -3.494 1 98.69 312 ILE A O 1
ATOM 2435 N N . GLU A 1 313 ? -15.805 14.789 -5.008 1 98.5 313 GLU A N 1
ATOM 2436 C CA . GLU A 1 313 ? -16.797 15.758 -5.434 1 98.5 313 GLU A CA 1
ATOM 2437 C C . GLU A 1 313 ? -17.719 16.141 -4.281 1 98.5 313 GLU A C 1
ATOM 2439 O O . GLU A 1 313 ? -18.031 17.328 -4.09 1 98.5 313 GLU A O 1
ATOM 2444 N N . THR A 1 314 ? -18.156 15.164 -3.564 1 98.75 314 THR A N 1
ATOM 2445 C CA . THR A 1 314 ? -19.031 15.43 -2.422 1 98.75 314 THR A CA 1
ATOM 2446 C C . THR A 1 314 ? -18.297 16.266 -1.379 1 98.75 314 THR A C 1
ATOM 2448 O O . THR A 1 314 ? -18.844 17.25 -0.878 1 98.75 314 THR A O 1
ATOM 2451 N N . LEU A 1 315 ? -17.047 15.898 -1.036 1 98.75 315 LEU A N 1
ATOM 2452 C CA . LEU A 1 315 ? -16.281 16.609 -0.022 1 98.75 315 LEU A CA 1
ATOM 2453 C C . LEU A 1 315 ? -16.062 18.062 -0.432 1 98.75 315 LEU A C 1
ATOM 2455 O O . LEU A 1 315 ? -16.234 18.984 0.378 1 98.75 315 LEU A O 1
ATOM 2459 N N . ILE A 1 316 ? -15.75 18.297 -1.704 1 97.75 316 ILE A N 1
ATOM 2460 C CA . ILE A 1 316 ? -15.484 19.641 -2.197 1 97.75 316 ILE A CA 1
ATOM 2461 C C . ILE A 1 316 ? -16.781 20.453 -2.189 1 97.75 316 ILE A C 1
ATOM 2463 O O . ILE A 1 316 ? -16.766 21.641 -1.848 1 97.75 316 ILE A O 1
ATOM 2467 N N . GLY A 1 317 ? -17.891 19.828 -2.607 1 98.12 317 GLY A N 1
ATOM 2468 C CA . GLY A 1 317 ? -19.172 20.484 -2.49 1 98.12 317 GLY A CA 1
ATOM 2469 C C . GLY A 1 317 ? -19.5 20.938 -1.075 1 98.12 317 GLY A C 1
ATOM 2470 O O . GLY A 1 317 ? -20 22.047 -0.864 1 98.12 317 GLY A O 1
ATOM 2471 N N . LEU A 1 318 ? -19.188 20.094 -0.086 1 98.06 318 LEU A N 1
ATOM 2472 C CA . LEU A 1 318 ? -19.422 20.406 1.318 1 98.06 318 LEU A CA 1
ATOM 2473 C C . LEU A 1 318 ? -18.531 21.578 1.756 1 98.06 318 LEU A C 1
ATOM 2475 O O . LEU A 1 318 ? -18.984 22.453 2.498 1 98.06 318 LEU A O 1
ATOM 2479 N N . ILE A 1 319 ? -17.281 21.516 1.323 1 96.88 319 ILE A N 1
ATOM 2480 C CA . ILE A 1 319 ? -16.344 22.594 1.632 1 96.88 319 ILE A CA 1
ATOM 2481 C C . ILE A 1 319 ? -16.859 23.922 1.091 1 96.88 319 ILE A C 1
ATOM 2483 O O . ILE A 1 319 ? -16.703 24.953 1.729 1 96.88 319 ILE A O 1
ATOM 2487 N N . ALA A 1 320 ? -17.547 23.859 -0.047 1 95.56 320 ALA A N 1
ATOM 2488 C CA . ALA A 1 320 ? -18.109 25.047 -0.692 1 95.56 320 ALA A CA 1
ATOM 2489 C C . ALA A 1 320 ? -19.484 25.391 -0.125 1 95.56 320 ALA A C 1
ATOM 2491 O O . ALA A 1 320 ? -20.172 26.266 -0.642 1 95.56 320 ALA A O 1
ATOM 2492 N N . HIS A 1 321 ? -19.953 24.672 0.772 1 95.62 321 HIS A N 1
ATOM 2493 C CA . HIS A 1 321 ? -21.234 24.875 1.451 1 95.62 321 HIS A CA 1
ATOM 2494 C C . HIS A 1 321 ? -22.406 24.625 0.508 1 95.62 321 HIS A C 1
ATOM 2496 O O . HIS A 1 321 ? -23.422 25.312 0.583 1 95.62 321 HIS A O 1
ATOM 2502 N N . GLU A 1 322 ? -22.156 23.703 -0.378 1 96.94 322 GLU A N 1
ATOM 2503 C CA . GLU A 1 322 ? -23.234 23.25 -1.252 1 96.94 322 GLU A CA 1
ATOM 2504 C C . GLU A 1 322 ? -23.953 22.031 -0.666 1 96.94 322 GLU A C 1
ATOM 2506 O O . GLU A 1 322 ? -23.344 21.234 0.052 1 96.94 322 GLU A O 1
ATOM 2511 N N . GLU A 1 323 ? -25.188 21.969 -0.999 1 96.56 323 GLU A N 1
ATOM 2512 C CA . GLU A 1 323 ? -25.938 20.797 -0.563 1 96.56 323 GLU A CA 1
ATOM 2513 C C . GLU A 1 323 ? -25.5 19.547 -1.326 1 96.56 323 GLU A C 1
ATOM 2515 O O . GLU A 1 323 ? -25.312 19.594 -2.543 1 96.56 323 GLU A O 1
ATOM 2520 N N . GLN A 1 324 ? -25.234 18.516 -0.551 1 97.75 324 GLN A N 1
ATOM 2521 C CA . GLN A 1 324 ? -24.844 17.234 -1.125 1 97.75 324 GLN A CA 1
ATOM 2522 C C . GLN A 1 324 ? -25.766 16.109 -0.637 1 97.75 324 GLN A C 1
ATOM 2524 O O . GLN A 1 324 ? -26.375 16.234 0.427 1 97.75 324 GLN A O 1
ATOM 2529 N N . GLU A 1 325 ? -25.875 15.078 -1.443 1 97.12 325 GLU A N 1
ATOM 2530 C CA . GLU A 1 325 ? -26.609 13.898 -0.993 1 97.12 325 GLU A CA 1
ATOM 2531 C C . GLU A 1 325 ? -25.922 13.25 0.206 1 97.12 325 GLU A C 1
ATOM 2533 O O . GLU A 1 325 ? -24.703 13.148 0.248 1 97.12 325 GLU A O 1
ATOM 2538 N N . LYS A 1 326 ? -26.734 12.875 1.175 1 97.38 326 LYS A N 1
ATOM 2539 C CA . LYS A 1 326 ? -26.188 12.305 2.404 1 97.38 326 LYS A CA 1
ATOM 2540 C C . LYS A 1 326 ? -25.547 10.938 2.145 1 97.38 326 LYS A C 1
ATOM 2542 O O . LYS A 1 326 ? -24.578 10.57 2.797 1 97.38 326 LYS A O 1
ATOM 2547 N N . GLU A 1 327 ? -26.172 10.195 1.228 1 97.5 327 GLU A N 1
ATOM 2548 C CA . GLU A 1 327 ? -25.656 8.867 0.902 1 97.5 327 GLU A CA 1
ATOM 2549 C C . GLU A 1 327 ? -25.609 8.648 -0.607 1 97.5 327 GLU A C 1
ATOM 2551 O O . GLU A 1 327 ? -26.531 9.047 -1.32 1 97.5 327 GLU A O 1
ATOM 2556 N N . ALA A 1 328 ? -24.547 8.148 -1.08 1 97.81 328 ALA A N 1
ATOM 2557 C CA . ALA A 1 328 ? -24.406 7.703 -2.465 1 97.81 328 ALA A CA 1
ATOM 2558 C C . ALA A 1 328 ? -23.875 6.273 -2.531 1 97.81 328 ALA A C 1
ATOM 2560 O O . ALA A 1 328 ? -23 5.895 -1.757 1 97.81 328 ALA A O 1
ATOM 2561 N N . ILE A 1 329 ? -24.438 5.492 -3.385 1 98.12 329 ILE A N 1
ATOM 2562 C CA . ILE A 1 329 ? -24.031 4.102 -3.564 1 98.12 329 ILE A CA 1
ATOM 2563 C C . ILE A 1 329 ? -23.375 3.926 -4.934 1 98.12 329 ILE A C 1
ATOM 2565 O O . ILE A 1 329 ? -23.938 4.332 -5.953 1 98.12 329 ILE A O 1
ATOM 2569 N N . VAL A 1 330 ? -22.203 3.404 -4.965 1 98.5 330 VAL A N 1
ATOM 2570 C CA . VAL A 1 330 ? -21.453 3.143 -6.18 1 98.5 330 VAL A CA 1
ATOM 2571 C C . VAL A 1 330 ? -21.594 1.674 -6.574 1 98.5 330 VAL A C 1
ATOM 2573 O O . VAL A 1 330 ? -21.406 0.781 -5.742 1 98.5 330 VAL A O 1
ATOM 2576 N N . PRO A 1 331 ? -21.922 1.383 -7.797 1 98.38 331 PRO A N 1
ATOM 2577 C CA . PRO A 1 331 ? -22.062 -0.014 -8.219 1 98.38 331 PRO A CA 1
ATOM 2578 C C . PRO A 1 331 ? -20.734 -0.761 -8.242 1 98.38 331 PRO A C 1
ATOM 2580 O O . PRO A 1 331 ? -19.703 -0.17 -8.547 1 98.38 331 PRO A O 1
ATOM 2583 N N . THR A 1 332 ? -20.797 -2.029 -7.898 1 97.88 332 THR A N 1
ATOM 2584 C CA . THR A 1 332 ? -19.656 -2.934 -8.031 1 97.88 332 THR A CA 1
ATOM 2585 C C . THR A 1 332 ? -19.828 -3.826 -9.266 1 97.88 332 THR A C 1
ATOM 2587 O O . THR A 1 332 ? -20.875 -3.822 -9.898 1 97.88 332 THR A O 1
ATOM 2590 N N . TYR A 1 333 ? -18.781 -4.516 -9.648 1 97.81 333 TYR A N 1
ATOM 2591 C CA . TYR A 1 333 ? -18.891 -5.52 -10.703 1 97.81 333 TYR A CA 1
ATOM 2592 C C . TYR A 1 333 ? -17.891 -6.656 -10.477 1 97.81 333 TYR A C 1
ATOM 2594 O O . TYR A 1 333 ? -16.906 -6.492 -9.758 1 97.81 333 TYR A O 1
ATOM 2602 N N . VAL A 1 334 ? -18.188 -7.801 -11.094 1 98.31 334 VAL A N 1
ATOM 2603 C CA . VAL A 1 334 ? -17.344 -8.984 -10.945 1 98.31 334 VAL A CA 1
ATOM 2604 C C . VAL A 1 334 ? -16.359 -9.07 -12.102 1 98.31 334 VAL A C 1
ATOM 2606 O O . VAL A 1 334 ? -16.75 -8.945 -13.266 1 98.31 334 VAL A O 1
ATOM 2609 N N . THR A 1 335 ? -15.117 -9.164 -11.812 1 98.38 335 THR A N 1
ATOM 2610 C CA . THR A 1 335 ? -14.086 -9.5 -12.797 1 98.38 335 THR A CA 1
ATOM 2611 C C . THR A 1 335 ? -13.758 -10.984 -12.75 1 98.38 335 THR A C 1
ATOM 2613 O O . THR A 1 335 ? -13.195 -11.469 -11.766 1 98.38 335 THR A O 1
ATOM 2616 N N . VAL A 1 336 ? -14.086 -11.68 -13.789 1 98.25 336 VAL A N 1
ATOM 2617 C CA . VAL A 1 336 ? -13.906 -13.125 -13.836 1 98.25 336 VAL A CA 1
ATOM 2618 C C . VAL A 1 336 ? -12.492 -13.453 -14.305 1 98.25 336 VAL A C 1
ATOM 2620 O O . VAL A 1 336 ? -12.016 -12.906 -15.305 1 98.25 336 VAL A O 1
ATOM 2623 N N . ARG A 1 337 ? -11.844 -14.336 -13.492 1 97.56 337 ARG A N 1
ATOM 2624 C CA . ARG A 1 337 ? -10.508 -14.789 -13.867 1 97.56 337 ARG A CA 1
ATOM 2625 C C . ARG A 1 337 ? -10.383 -16.297 -13.711 1 97.56 337 ARG A C 1
ATOM 2627 O O . ARG A 1 337 ? -1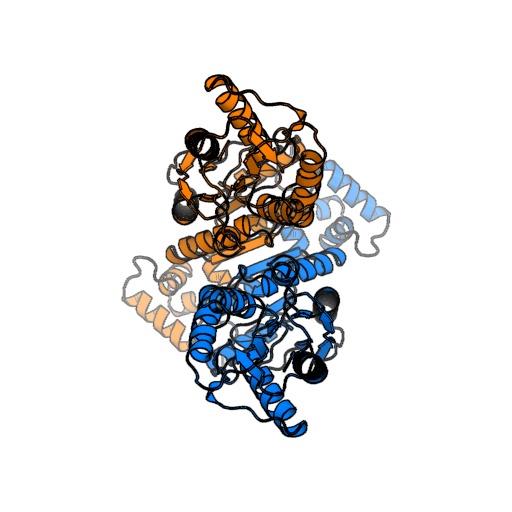1.328 -17.031 -13.992 1 97.56 337 ARG A O 1
ATOM 2634 N N . ASN A 1 338 ? -9.211 -16.812 -13.266 1 96.94 338 ASN A N 1
ATOM 2635 C CA . ASN A 1 338 ? -8.922 -18.219 -13.469 1 96.94 338 ASN A CA 1
ATOM 2636 C C . ASN A 1 338 ? -9.039 -19.016 -12.172 1 96.94 338 ASN A C 1
ATOM 2638 O O . ASN A 1 338 ? -8.68 -20.188 -12.117 1 96.94 338 ASN A O 1
ATOM 2642 N N . SER A 1 339 ? -9.594 -18.359 -11.141 1 98 339 SER A N 1
ATOM 2643 C CA . SER A 1 339 ? -9.68 -19.047 -9.859 1 98 339 SER A CA 1
ATOM 2644 C C . SER A 1 339 ? -11.039 -19.734 -9.688 1 98 339 SER A C 1
ATOM 2646 O O . SER A 1 339 ? -11.281 -20.406 -8.688 1 98 339 SER A O 1
ATOM 2648 N N . CYS A 1 340 ? -11.906 -19.5 -10.641 1 95.88 340 CYS A N 1
ATOM 2649 C CA . CYS A 1 340 ? -13.258 -20.031 -10.602 1 95.88 340 CYS A CA 1
ATOM 2650 C C . CYS A 1 340 ? -13.625 -20.703 -11.93 1 95.88 340 CYS A C 1
ATOM 2652 O O . CYS A 1 340 ? -13.266 -20.188 -12.992 1 95.88 340 CYS A O 1
ATOM 2654 N N . ASP A 1 341 ? -14.227 -21.891 -11.852 1 93.56 341 ASP A N 1
ATOM 2655 C CA . ASP A 1 341 ? -14.641 -22.594 -13.062 1 93.56 341 ASP A CA 1
ATOM 2656 C C . ASP A 1 341 ? -15.875 -23.453 -12.805 1 93.56 341 ASP A C 1
ATOM 2658 O O . ASP A 1 341 ? -16.375 -23.516 -11.68 1 93.56 341 ASP A O 1
ATOM 2662 N N . GLU A 1 342 ? -16.406 -24.016 -13.93 1 90.75 342 GLU A N 1
ATOM 2663 C CA . GLU A 1 342 ? -17.547 -24.922 -13.836 1 90.75 342 GLU A CA 1
ATOM 2664 C C . GLU A 1 342 ? -17.234 -26.141 -12.984 1 90.75 342 GLU A C 1
ATOM 2666 O O . GLU A 1 342 ? -16.125 -26.688 -13.07 1 90.75 342 GLU A O 1
ATOM 2671 N N . TRP A 1 343 ? -18.125 -26.375 -12.062 1 88.31 343 TRP A N 1
ATOM 2672 C CA . TRP A 1 343 ? -17.984 -27.562 -11.219 1 88.31 343 TRP A CA 1
ATOM 2673 C C . TRP A 1 343 ? -18.281 -28.828 -12.008 1 88.31 343 TRP A C 1
ATOM 2675 O O . TRP A 1 343 ? -19.359 -28.969 -12.586 1 88.31 343 TRP A O 1
ATOM 2685 N N . GLN A 1 344 ? -17.188 -29.578 -12.211 1 77.31 344 GLN A N 1
ATOM 2686 C CA . GLN A 1 344 ? -17.375 -30.844 -12.93 1 77.31 344 GLN A CA 1
ATOM 2687 C C . GLN A 1 344 ? -17.719 -31.969 -11.969 1 77.31 344 GLN A C 1
ATOM 2689 O O . GLN A 1 344 ? -16.984 -32.219 -11.008 1 77.31 344 GLN A O 1
ATOM 2694 N N . HIS A 1 345 ? -19.031 -32.281 -11.688 1 62.72 345 HIS A N 1
ATOM 2695 C CA . HIS A 1 345 ? -19.516 -33.344 -10.828 1 62.72 345 HIS A CA 1
ATOM 2696 C C . HIS A 1 345 ? -18.828 -34.688 -11.133 1 62.72 345 HIS A C 1
ATOM 2698 O O . HIS A 1 345 ? -18.469 -34.938 -12.281 1 62.72 345 HIS A O 1
ATOM 2704 N N . MET B 1 1 ? -22.578 35.969 35.125 1 23.72 1 MET B N 1
ATOM 2705 C CA . MET B 1 1 ? -22.266 34.531 34.969 1 23.72 1 MET B CA 1
ATOM 2706 C C . MET B 1 1 ? -21.344 34.312 33.75 1 23.72 1 MET B C 1
ATOM 2708 O O . MET B 1 1 ? -21.75 34.531 32.625 1 23.72 1 MET B O 1
ATOM 2712 N N . LEU B 1 2 ? -20 34.562 33.875 1 32.28 2 LEU B N 1
ATOM 2713 C CA . LEU B 1 2 ? -18.953 34.656 32.844 1 32.28 2 LEU B CA 1
ATOM 2714 C C . LEU B 1 2 ? -18.969 33.406 31.953 1 32.28 2 LEU B C 1
ATOM 2716 O O . LEU B 1 2 ? -19.094 32.281 32.438 1 32.28 2 LEU B O 1
ATOM 2720 N N . LYS B 1 3 ? -19.219 33.531 30.719 1 39.69 3 LYS B N 1
ATOM 2721 C CA . LYS B 1 3 ? -19.453 32.531 29.688 1 39.69 3 LYS B CA 1
ATOM 2722 C C . LYS B 1 3 ? -18.328 31.484 29.672 1 39.69 3 LYS B C 1
ATOM 2724 O O . LYS B 1 3 ? -17.156 31.844 29.703 1 39.69 3 LYS B O 1
ATOM 2729 N N . LYS B 1 4 ? -18.484 30.328 30 1 45.97 4 LYS B N 1
ATOM 2730 C CA . LYS B 1 4 ? -17.734 29.062 30.031 1 45.97 4 LYS B CA 1
ATOM 2731 C C . LYS B 1 4 ? -16.891 28.906 28.781 1 45.97 4 LYS B C 1
ATOM 2733 O O . LYS B 1 4 ? -15.852 28.234 28.797 1 45.97 4 LYS B O 1
ATOM 2738 N N . ASP B 1 5 ? -17.156 29.359 27.625 1 44.97 5 ASP B N 1
ATOM 2739 C CA . ASP B 1 5 ? -16.812 29.172 26.219 1 44.97 5 ASP B CA 1
ATOM 2740 C C . ASP B 1 5 ? -15.594 30.016 25.828 1 44.97 5 ASP B C 1
ATOM 2742 O O . ASP B 1 5 ? -15.25 30.125 24.656 1 44.97 5 ASP B O 1
ATOM 2746 N N . GLY B 1 6 ? -14.578 30.344 26.812 1 53.88 6 GLY B N 1
ATOM 2747 C CA . GLY B 1 6 ? -13.375 31.078 26.469 1 53.88 6 GLY B CA 1
ATOM 2748 C C . GLY B 1 6 ? -12.258 30.906 27.484 1 53.88 6 GLY B C 1
ATOM 2749 O O . GLY B 1 6 ? -11.469 31.828 27.688 1 53.88 6 GLY B O 1
ATOM 2750 N N . VAL B 1 7 ? -12.273 29.969 28.328 1 63.41 7 VAL B N 1
ATOM 2751 C CA . VAL B 1 7 ? -11.18 29.891 29.281 1 63.41 7 VAL B CA 1
ATOM 2752 C C . VAL B 1 7 ? -9.875 29.594 28.547 1 63.41 7 VAL B C 1
ATOM 2754 O O . VAL B 1 7 ? -9.797 28.641 27.766 1 63.41 7 VAL B O 1
ATOM 2757 N N . THR B 1 8 ? -8.969 30.578 28.469 1 66.31 8 THR B N 1
ATOM 2758 C CA . THR B 1 8 ? -7.641 30.469 27.891 1 66.31 8 THR B CA 1
ATOM 2759 C C . THR B 1 8 ? -6.598 30.156 28.953 1 66.31 8 THR B C 1
ATOM 2761 O O . THR B 1 8 ? -6.879 30.25 30.141 1 66.31 8 THR B O 1
ATOM 2764 N N . ILE B 1 9 ? -5.523 29.75 28.406 1 72.19 9 ILE B N 1
ATOM 2765 C CA . ILE B 1 9 ? -4.387 29.562 29.312 1 72.19 9 ILE B CA 1
ATOM 2766 C C . ILE B 1 9 ? -4.145 30.844 30.094 1 72.19 9 ILE B C 1
ATOM 2768 O O . ILE B 1 9 ? -3.791 30.797 31.281 1 72.19 9 ILE B O 1
ATOM 2772 N N . TYR B 1 10 ? -4.516 31.938 29.5 1 74 10 TYR B N 1
ATOM 2773 C CA . TYR B 1 10 ? -4.277 33.219 30.141 1 74 10 TYR B CA 1
ATOM 2774 C C . TYR B 1 10 ? -5.273 33.469 31.266 1 74 10 TYR B C 1
ATOM 2776 O O . TYR B 1 10 ? -4.91 34 32.312 1 74 10 TYR B O 1
ATOM 2784 N N . ARG B 1 11 ? -6.41 33 31 1 74.62 11 ARG B N 1
ATOM 2785 C CA . ARG B 1 11 ? -7.41 33.188 32.062 1 74.62 11 ARG B CA 1
ATOM 2786 C C . ARG B 1 11 ? -7.098 32.281 33.25 1 74.62 11 ARG B C 1
ATOM 2788 O O . ARG B 1 11 ? -7.219 32.688 34.406 1 74.62 11 ARG B O 1
ATOM 2795 N N . ILE B 1 12 ? -6.715 31.078 32.875 1 79.06 12 ILE B N 1
ATOM 2796 C CA . ILE B 1 12 ? -6.344 30.156 33.938 1 79.06 12 ILE B CA 1
ATOM 2797 C C . ILE B 1 12 ? -5.129 30.688 34.688 1 79.06 12 ILE B C 1
ATOM 2799 O O . ILE B 1 12 ? -5.078 30.641 35.938 1 79.06 12 ILE B O 1
ATOM 2803 N N . ALA B 1 13 ? -4.289 31.234 33.906 1 79.5 13 ALA B N 1
ATOM 2804 C CA . ALA B 1 13 ? -3.086 31.812 34.531 1 79.5 13 ALA B CA 1
ATOM 2805 C C . ALA B 1 13 ? -3.432 32.969 35.438 1 79.5 13 ALA B C 1
ATOM 2807 O O . ALA B 1 13 ? -2.922 33.062 36.562 1 79.5 13 ALA B O 1
ATOM 2808 N N . LYS B 1 14 ? -4.281 33.75 35 1 79.81 14 LYS B N 1
ATOM 2809 C CA . LYS B 1 14 ? -4.719 34.906 35.75 1 79.81 14 LYS B CA 1
ATOM 2810 C C . LYS B 1 14 ? -5.445 34.469 37.031 1 79.81 14 LYS B C 1
ATOM 2812 O O . LYS B 1 14 ? -5.18 35 38.125 1 79.81 14 LYS B O 1
ATOM 2817 N N . GLU B 1 15 ? -6.242 33.469 36.875 1 82.19 15 GLU B N 1
ATOM 2818 C CA . GLU B 1 15 ? -7.043 33.031 38 1 82.19 15 GLU B CA 1
ATOM 2819 C C . GLU B 1 15 ? -6.211 32.219 39 1 82.19 15 GLU B C 1
ATOM 2821 O O . GLU B 1 15 ? -6.469 32.25 40.188 1 82.19 15 GLU B O 1
ATOM 2826 N N . ALA B 1 16 ? -5.285 31.531 38.469 1 80.69 16 ALA B N 1
ATOM 2827 C CA . ALA B 1 16 ? -4.395 30.719 39.312 1 80.69 16 ALA B CA 1
ATOM 2828 C C . ALA B 1 16 ? -3.23 31.562 39.812 1 80.69 16 ALA B C 1
ATOM 2830 O O . ALA B 1 16 ? -2.436 31.094 40.656 1 80.69 16 ALA B O 1
ATOM 2831 N N . ASN B 1 17 ? -3.162 32.812 39.406 1 83.5 17 ASN B N 1
ATOM 2832 C CA . ASN B 1 17 ? -2.088 33.75 39.75 1 83.5 17 ASN B CA 1
ATOM 2833 C C . ASN B 1 17 ? -0.717 33.156 39.438 1 83.5 17 ASN B C 1
ATOM 2835 O O . ASN B 1 17 ? 0.175 33.125 40.281 1 83.5 17 ASN B O 1
ATOM 2839 N N . VAL B 1 18 ? -0.681 32.594 38.312 1 81.19 18 VAL B N 1
ATOM 2840 C CA . VAL B 1 18 ? 0.576 32.094 37.75 1 81.19 18 VAL B CA 1
ATOM 2841 C C . VAL B 1 18 ? 0.765 32.625 36.312 1 81.19 18 VAL B C 1
ATOM 2843 O O . VAL B 1 18 ? -0.154 33.219 35.75 1 81.19 18 VAL B O 1
ATOM 2846 N N . SER B 1 19 ? 1.946 32.625 35.844 1 77.12 19 SER B N 1
ATOM 2847 C CA . SER B 1 19 ? 2.188 33 34.438 1 77.12 19 SER B CA 1
ATOM 2848 C C . SER B 1 19 ? 1.521 32.031 33.5 1 77.12 19 SER B C 1
ATOM 2850 O O . SER B 1 19 ? 1.301 30.859 33.844 1 77.12 19 SER B O 1
ATOM 2852 N N . PRO B 1 20 ? 1.183 32.438 32.281 1 75.38 20 PRO B N 1
ATOM 2853 C CA . PRO B 1 20 ? 0.661 31.516 31.297 1 75.38 20 PRO B CA 1
ATOM 2854 C C . PRO B 1 20 ? 1.615 30.359 31.016 1 75.38 20 PRO B C 1
ATOM 2856 O O . PRO B 1 20 ? 1.172 29.234 30.734 1 75.38 20 PRO B O 1
ATOM 2859 N N . ALA B 1 21 ? 2.943 30.625 31.266 1 71.12 21 ALA B N 1
ATOM 2860 C CA . ALA B 1 21 ? 3.949 29.578 31.094 1 71.12 21 ALA B CA 1
ATOM 2861 C C . ALA B 1 21 ? 3.805 28.5 32.156 1 71.12 21 ALA B C 1
ATOM 2863 O O . ALA B 1 21 ? 3.977 27.312 31.891 1 71.12 21 ALA B O 1
ATOM 2864 N N . THR B 1 22 ? 3.424 28.875 33.344 1 74.5 22 THR B N 1
ATOM 2865 C CA . THR B 1 22 ? 3.236 27.938 34.438 1 74.5 22 THR B CA 1
ATOM 2866 C C . THR B 1 22 ? 2.016 27.062 34.188 1 74.5 22 THR B C 1
ATOM 2868 O O . THR B 1 22 ? 2.055 25.859 34.469 1 74.5 22 THR B O 1
ATOM 2871 N N . VAL B 1 23 ? 0.932 27.625 33.625 1 74.94 23 VAL B N 1
ATOM 2872 C CA . VAL B 1 23 ? -0.261 26.844 33.281 1 74.94 23 VAL B CA 1
ATOM 2873 C C . VAL B 1 23 ? 0.068 25.812 32.219 1 74.94 23 VAL B C 1
ATOM 2875 O O . VAL B 1 23 ? -0.322 24.656 32.312 1 74.94 23 VAL B O 1
ATOM 2878 N N . SER B 1 24 ? 0.84 26.188 31.281 1 68.19 24 SER B N 1
ATOM 2879 C CA . SER B 1 24 ? 1.245 25.297 30.203 1 68.19 24 SER B CA 1
ATOM 2880 C C . SER B 1 24 ? 2.08 24.141 30.719 1 68.19 24 SER B C 1
ATOM 2882 O O . SER B 1 24 ? 1.875 22.984 30.328 1 68.19 24 SER B O 1
ATOM 2884 N N . ARG B 1 25 ? 2.928 24.484 31.688 1 68.12 25 ARG B N 1
ATOM 2885 C CA . ARG B 1 25 ? 3.783 23.469 32.281 1 68.12 25 ARG B CA 1
ATOM 2886 C C . ARG B 1 25 ? 2.959 22.453 33.062 1 68.12 25 ARG B C 1
ATOM 2888 O O . ARG B 1 25 ? 3.252 21.266 33.062 1 68.12 25 ARG B O 1
ATOM 2895 N N . VAL B 1 26 ? 2.006 22.906 33.688 1 72.19 26 VAL B N 1
ATOM 2896 C CA . VAL B 1 26 ? 1.141 22.031 34.469 1 72.19 26 VAL B CA 1
ATOM 2897 C C . VAL B 1 26 ? 0.33 21.141 33.531 1 72.19 26 VAL B C 1
ATOM 2899 O O . VAL B 1 26 ? 0.154 19.938 33.781 1 72.19 26 VAL B O 1
ATOM 2902 N N . LEU B 1 27 ? -0.065 21.703 32.406 1 68.25 27 LEU B N 1
ATOM 2903 C CA . LEU B 1 27 ? -0.917 20.984 31.469 1 68.25 27 LEU B CA 1
ATOM 2904 C C . LEU B 1 27 ? -0.12 19.938 30.719 1 68.25 27 LEU B C 1
ATOM 2906 O O . LEU B 1 27 ? -0.647 18.875 30.391 1 68.25 27 LEU B O 1
ATOM 2910 N N . THR B 1 28 ? 1.145 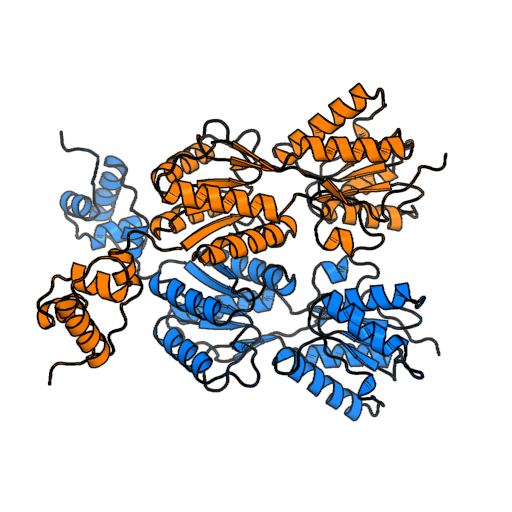20.172 30.391 1 60 28 THR B N 1
ATOM 2911 C CA . THR B 1 28 ? 1.982 19.281 29.609 1 60 28 THR B CA 1
ATOM 2912 C C . THR B 1 28 ? 2.754 18.328 30.531 1 60 28 THR B C 1
ATOM 2914 O O . THR B 1 28 ? 3.453 17.438 30.047 1 60 28 THR B O 1
ATOM 2917 N N . GLY B 1 29 ? 2.535 18.406 31.656 1 60.31 29 GLY B N 1
ATOM 2918 C CA . GLY B 1 29 ? 3.211 17.578 32.625 1 60.31 29 GLY B CA 1
ATOM 2919 C C . GLY B 1 29 ? 4.703 17.844 32.719 1 60.31 29 GLY B C 1
ATOM 2920 O O . GLY B 1 29 ? 5.457 17.016 33.25 1 60.31 29 GLY B O 1
ATOM 2921 N N . SER B 1 30 ? 5.086 18.797 32.062 1 48.34 30 SER B N 1
ATOM 2922 C CA . SER B 1 30 ? 6.52 19.062 32.062 1 48.34 30 SER B CA 1
ATOM 2923 C C . SER B 1 30 ? 6.988 19.422 33.469 1 48.34 30 SER B C 1
ATOM 2925 O O . SER B 1 30 ? 6.172 19.656 34.375 1 48.34 30 SER B O 1
ATOM 2927 N N . ALA B 1 31 ? 8.195 20.281 33.656 1 53.5 31 ALA B N 1
ATOM 2928 C CA . ALA B 1 31 ? 9.109 20.422 34.812 1 53.5 31 ALA B CA 1
ATOM 2929 C C . ALA B 1 31 ? 8.367 20.906 36.031 1 53.5 31 ALA B C 1
ATOM 2931 O O . ALA B 1 31 ? 7.172 21.188 36 1 53.5 31 ALA B O 1
ATOM 2932 N N . ASN B 1 32 ? 9.125 21.688 36.906 1 58.31 32 ASN B N 1
ATOM 2933 C CA . ASN B 1 32 ? 9.273 22.125 38.281 1 58.31 32 ASN B CA 1
ATOM 2934 C C . ASN B 1 32 ? 8.188 23.125 38.656 1 58.31 32 ASN B C 1
ATOM 2936 O O . ASN B 1 32 ? 8.438 24.328 38.688 1 58.31 32 ASN B O 1
ATOM 2940 N N . VAL B 1 33 ? 7.035 22.75 38.531 1 66.19 33 VAL B N 1
ATOM 2941 C CA . VAL B 1 33 ? 6.09 23.703 39.094 1 66.19 33 VAL B CA 1
ATOM 2942 C C . VAL B 1 33 ? 5.816 23.359 40.562 1 66.19 33 VAL B C 1
ATOM 2944 O O . VAL B 1 33 ? 5.582 22.203 40.906 1 66.19 33 VAL B O 1
ATOM 2947 N N . ARG B 1 34 ? 6.035 24.297 41.438 1 75 34 ARG B N 1
ATOM 2948 C CA . ARG B 1 34 ? 5.855 24.094 42.875 1 75 34 ARG B CA 1
ATOM 2949 C C . ARG B 1 34 ? 4.434 23.641 43.188 1 75 34 ARG B C 1
ATOM 2951 O O . ARG B 1 34 ? 3.48 24.078 42.531 1 75 34 ARG B O 1
ATOM 2958 N N . GLU B 1 35 ? 4.273 22.875 44.031 1 72.31 35 GLU B N 1
ATOM 2959 C CA . GLU B 1 35 ? 3.07 22.125 44.375 1 72.31 35 GLU B CA 1
ATOM 2960 C C . GLU B 1 35 ? 1.887 23.047 44.594 1 72.31 35 GLU B C 1
ATOM 2962 O O . GLU B 1 35 ? 0.779 22.797 44.125 1 72.31 35 GLU B O 1
ATOM 2967 N N . PRO B 1 36 ? 2.066 24.203 45.312 1 74.56 36 PRO B N 1
ATOM 2968 C CA . PRO B 1 36 ? 0.867 25.016 45.531 1 74.56 36 PRO B CA 1
ATOM 2969 C C . PRO B 1 36 ? 0.291 25.594 44.25 1 74.56 36 PRO B C 1
ATOM 2971 O O . PRO B 1 36 ? -0.931 25.641 44.062 1 74.56 36 PRO B O 1
ATOM 2974 N N . ALA B 1 37 ? 1.095 25.938 43.25 1 76.25 37 ALA B N 1
ATOM 2975 C CA . ALA B 1 37 ? 0.66 26.531 42 1 76.25 37 ALA B CA 1
ATOM 2976 C C . ALA B 1 37 ? 0.074 25.469 41.062 1 76.25 37 ALA B C 1
ATOM 2978 O O . ALA B 1 37 ? -0.94 25.703 40.406 1 76.25 37 ALA B O 1
ATOM 2979 N N . LYS B 1 38 ? 0.628 24.359 41.094 1 79.81 38 LYS B N 1
ATOM 2980 C CA . LYS B 1 38 ? 0.172 23.234 40.281 1 79.81 38 LYS B CA 1
ATOM 2981 C C . LYS B 1 38 ? -1.25 22.828 40.656 1 79.81 38 LYS B C 1
ATOM 2983 O O . LYS B 1 38 ? -2.09 22.609 39.781 1 79.81 38 LYS B O 1
ATOM 2988 N N . SER B 1 39 ? -1.394 22.734 41.906 1 80.94 39 SER B N 1
ATOM 2989 C CA . SER B 1 39 ? -2.707 22.328 42.406 1 80.94 39 SER B CA 1
ATOM 2990 C C . SER B 1 39 ? -3.779 23.328 42 1 80.94 39 SER B C 1
ATOM 2992 O O . SER B 1 39 ? -4.891 22.953 41.625 1 80.94 39 SER B O 1
ATOM 2994 N N . ARG B 1 40 ? -3.486 24.594 42.125 1 81.19 40 ARG B N 1
ATOM 2995 C CA . ARG B 1 40 ? -4.438 25.641 41.75 1 81.19 40 ARG B CA 1
ATOM 2996 C C . ARG B 1 40 ? -4.781 25.578 40.25 1 81.19 40 ARG B C 1
ATOM 2998 O O . ARG B 1 40 ? -5.949 25.703 39.875 1 81.19 40 ARG B O 1
ATOM 3005 N N . VAL B 1 41 ? -3.699 25.359 39.469 1 80.56 41 VAL B N 1
ATOM 3006 C CA . VAL B 1 41 ? -3.891 25.281 38.031 1 80.56 41 VAL B CA 1
ATOM 3007 C C . VAL B 1 41 ? -4.734 24.062 37.656 1 80.56 41 VAL B C 1
ATOM 3009 O O . VAL B 1 41 ? -5.684 24.156 36.875 1 80.56 41 VAL B O 1
ATOM 3012 N N . LEU B 1 42 ? -4.426 23.016 38.312 1 79.44 42 LEU B N 1
ATOM 3013 C CA . LEU B 1 42 ? -5.156 21.781 38.031 1 79.44 42 LEU B CA 1
ATOM 3014 C C . LEU B 1 42 ? -6.609 21.906 38.469 1 79.44 42 LEU B C 1
ATOM 3016 O O . LEU B 1 42 ? -7.512 21.406 37.781 1 79.44 42 LEU B O 1
ATOM 3020 N N . ALA B 1 43 ? -6.812 22.469 39.562 1 80.25 43 ALA B N 1
ATOM 3021 C CA . ALA B 1 43 ? -8.164 22.688 40.062 1 80.25 43 ALA B CA 1
ATOM 3022 C C . ALA B 1 43 ? -8.984 23.531 39.094 1 80.25 43 ALA B C 1
ATOM 3024 O O . ALA B 1 43 ? -10.164 23.25 38.875 1 80.25 43 ALA B O 1
ATOM 3025 N N . LEU B 1 44 ? -8.352 24.5 38.469 1 79.5 44 LEU B N 1
ATOM 3026 C CA . LEU B 1 44 ? -9.047 25.375 37.531 1 79.5 44 LEU B CA 1
ATOM 3027 C C . LEU B 1 44 ? -9.273 24.672 36.219 1 79.5 44 LEU B C 1
ATOM 3029 O O . LEU B 1 44 ? -10.32 24.859 35.562 1 79.5 44 LEU B O 1
ATOM 3033 N N . ILE B 1 45 ? -8.266 23.891 35.844 1 74.5 45 ILE B N 1
ATOM 3034 C CA . ILE B 1 45 ? -8.398 23.094 34.656 1 74.5 45 ILE B CA 1
ATOM 3035 C C . ILE B 1 45 ? -9.594 22.141 34.781 1 74.5 45 ILE B C 1
ATOM 3037 O O . ILE B 1 45 ? -10.391 22.016 33.844 1 74.5 45 ILE B O 1
ATOM 3041 N N . ASN B 1 46 ? -9.703 21.609 35.875 1 74.25 46 ASN B N 1
ATOM 3042 C CA . ASN B 1 46 ? -10.828 20.734 36.188 1 74.25 46 ASN B CA 1
ATOM 3043 C C . ASN B 1 46 ? -12.133 21.516 36.312 1 74.25 46 ASN B C 1
ATOM 3045 O O . ASN B 1 46 ? -13.172 21.078 35.812 1 74.25 46 ASN B O 1
ATOM 3049 N N . LYS B 1 47 ? -12.047 22.625 37.062 1 74.94 47 LYS B N 1
ATOM 3050 C CA . LYS B 1 47 ? -13.211 23.469 37.281 1 74.94 47 LYS B CA 1
ATOM 3051 C C . LYS B 1 47 ? -13.812 23.938 35.969 1 74.94 47 LYS B C 1
ATOM 3053 O O . LYS B 1 47 ? -15.031 23.938 35.781 1 74.94 47 LYS B O 1
ATOM 3058 N N . TYR B 1 48 ? -12.859 24.297 35.031 1 72.81 48 TYR B N 1
ATOM 3059 C CA . TYR B 1 48 ? -13.359 24.859 33.781 1 72.81 48 TYR B CA 1
ATOM 3060 C C . TYR B 1 48 ? -13.367 23.812 32.688 1 72.81 48 TYR B C 1
ATOM 3062 O O . TYR B 1 48 ? -13.719 24.094 31.547 1 72.81 48 TYR B O 1
ATOM 3070 N N . ASN B 1 49 ? -13.086 22.562 33.094 1 70 49 ASN B N 1
ATOM 3071 C CA . ASN B 1 49 ? -12.93 21.5 32.125 1 70 49 ASN B CA 1
ATOM 3072 C C . ASN B 1 49 ? -12.102 21.953 30.922 1 70 49 ASN B C 1
ATOM 3074 O O . ASN B 1 49 ? -12.508 21.766 29.781 1 70 49 ASN B O 1
ATOM 3078 N N . PHE B 1 50 ? -11.094 22.719 31.344 1 61.59 50 PHE B N 1
ATOM 3079 C CA . PHE B 1 50 ? -10.219 23.312 30.344 1 61.59 50 PHE B CA 1
ATOM 3080 C C . PHE B 1 50 ? -9.383 22.234 29.656 1 61.59 50 PHE B C 1
ATOM 3082 O O . PHE B 1 50 ? -8.703 21.438 30.312 1 61.59 50 PHE B O 1
ATOM 3089 N N . LYS B 1 51 ? -9.664 22.062 28.406 1 54.62 51 LYS B N 1
ATOM 3090 C CA . LYS B 1 51 ? -8.805 21.219 27.562 1 54.62 51 LYS B CA 1
ATOM 3091 C C . LYS B 1 51 ? -7.871 22.078 26.719 1 54.62 51 LYS B C 1
ATOM 3093 O O . LYS B 1 51 ? -8.32 22.984 26 1 54.62 51 LYS B O 1
ATOM 3098 N N . PRO B 1 52 ? -6.559 22.031 27.078 1 47.59 52 PRO B N 1
ATOM 3099 C CA . PRO B 1 52 ? -5.648 22.844 26.266 1 47.59 52 PRO B CA 1
ATOM 3100 C C . PRO B 1 52 ? -5.855 22.656 24.766 1 47.59 52 PRO B C 1
ATOM 3102 O O . PRO B 1 52 ? -6.203 21.547 24.328 1 47.59 52 PRO B O 1
ATOM 3105 N N . ASN B 1 53 ? -6.277 23.625 24.094 1 42.75 53 ASN B N 1
ATOM 3106 C CA . ASN B 1 53 ? -6.281 23.531 22.641 1 42.75 53 ASN B CA 1
ATOM 3107 C C . ASN B 1 53 ? -4.973 22.953 22.109 1 42.75 53 ASN B C 1
ATOM 3109 O O . ASN B 1 53 ? -3.891 23.391 22.5 1 42.75 53 ASN B O 1
ATOM 3113 N N . VAL B 1 54 ? -4.887 21.812 21.719 1 41.41 54 VAL B N 1
ATOM 3114 C CA . VAL B 1 54 ? -3.701 21.141 21.188 1 41.41 54 VAL B CA 1
ATOM 3115 C C . VAL B 1 54 ? -2.865 22.141 20.375 1 41.41 54 VAL B C 1
ATOM 3117 O O . VAL B 1 54 ? -1.633 22.109 20.438 1 41.41 54 VAL B O 1
ATOM 3120 N N . MET B 1 55 ? -3.459 23.031 19.625 1 37.88 55 MET B N 1
ATOM 3121 C CA . MET B 1 55 ? -2.717 24.047 18.875 1 37.88 55 MET B CA 1
ATOM 3122 C C . MET B 1 55 ? -2.01 25.016 19.828 1 37.88 55 MET B C 1
ATOM 3124 O O . MET B 1 55 ? -0.874 25.422 19.578 1 37.88 55 MET B O 1
ATOM 3128 N N . ALA B 1 56 ? -2.654 25.516 20.875 1 40.5 56 ALA B N 1
ATOM 3129 C CA . ALA B 1 56 ? -2.066 26.438 21.828 1 40.5 56 ALA B CA 1
ATOM 3130 C C . ALA B 1 56 ? -0.999 25.766 22.672 1 40.5 56 ALA B C 1
ATOM 3132 O O . ALA B 1 56 ? -0.015 26.391 23.078 1 40.5 56 ALA B O 1
ATOM 3133 N N . GLN B 1 57 ? -1.262 24.562 22.984 1 40.16 57 GLN B N 1
ATOM 3134 C CA . GLN B 1 57 ? -0.204 23.844 23.688 1 40.16 57 GLN B CA 1
ATOM 3135 C C . GLN B 1 57 ? 0.997 23.609 22.766 1 40.16 57 GLN B C 1
ATOM 3137 O O . GLN B 1 57 ? 2.139 23.562 23.234 1 40.16 57 GLN B O 1
ATOM 3142 N N . SER B 1 58 ? 0.72 23.328 21.469 1 39.97 58 SER B N 1
ATOM 3143 C CA . SER B 1 58 ? 1.808 23.25 20.5 1 39.97 58 SER B CA 1
ATOM 3144 C C . SER B 1 58 ? 2.58 24.562 20.422 1 39.97 58 SER B C 1
ATOM 3146 O O . SER B 1 58 ? 3.785 24.562 20.156 1 39.97 58 SER B O 1
ATOM 3148 N N . LEU B 1 59 ? 1.879 25.625 20.625 1 36.31 59 LEU B N 1
ATOM 3149 C CA . LEU B 1 59 ? 2.619 26.875 20.578 1 36.31 59 LEU B CA 1
ATOM 3150 C C . LEU B 1 59 ? 3.744 26.891 21.609 1 36.31 59 LEU B C 1
ATOM 3152 O O . LEU B 1 59 ? 4.824 27.422 21.359 1 36.31 59 LEU B O 1
ATOM 3156 N N . TYR B 1 60 ? 3.398 26.594 22.906 1 35.94 60 TYR B N 1
ATOM 3157 C CA . TYR B 1 60 ? 4.512 26.656 23.844 1 35.94 60 TYR B CA 1
ATOM 3158 C C . TYR B 1 60 ? 5.438 25.453 23.688 1 35.94 60 TYR B C 1
ATOM 3160 O O . TYR B 1 60 ? 6.637 25.547 23.953 1 35.94 60 TYR B O 1
ATOM 3168 N N . LEU B 1 61 ? 4.898 24.203 23.609 1 44.16 61 LEU B N 1
ATOM 3169 C CA . LEU B 1 61 ? 5.895 23.156 23.422 1 44.16 61 LEU B CA 1
ATOM 3170 C C . LEU B 1 61 ? 6.398 23.156 21.969 1 44.16 61 LEU B C 1
ATOM 3172 O O . LEU B 1 61 ? 5.605 23.078 21.031 1 44.16 61 LEU B O 1
ATOM 3176 N N . LYS B 1 62 ? 7.426 23.781 21.625 1 57.56 62 LYS B N 1
ATOM 3177 C CA . LYS B 1 62 ? 8.219 24 20.422 1 57.56 62 LYS B CA 1
ATOM 3178 C C . LYS B 1 62 ? 8.125 22.812 19.484 1 57.56 62 LYS B C 1
ATOM 3180 O O . LYS B 1 62 ? 8.383 22.938 18.281 1 57.56 62 LYS B O 1
ATOM 3185 N N . GLN B 1 63 ? 7.578 21.609 19.984 1 77.94 63 GLN B N 1
ATOM 3186 C CA . GLN B 1 63 ? 7.598 20.422 19.125 1 77.94 63 GLN B CA 1
ATOM 3187 C C . GLN B 1 63 ? 6.18 19.953 18.828 1 77.94 63 GLN B C 1
ATOM 3189 O O . GLN B 1 63 ? 5.355 19.812 19.734 1 77.94 63 GLN B O 1
ATOM 3194 N N . SER B 1 64 ? 5.758 19.781 17.641 1 82.69 64 SER B N 1
ATOM 3195 C CA . SER B 1 64 ? 4.457 19.312 17.156 1 82.69 64 SER B CA 1
ATOM 3196 C C . SER B 1 64 ? 4.293 17.812 17.375 1 82.69 64 SER B C 1
ATOM 3198 O O . SER B 1 64 ? 3.174 17.297 17.328 1 82.69 64 SER B O 1
ATOM 3200 N N . LYS B 1 65 ? 5.375 17.094 17.625 1 91.31 65 LYS B N 1
ATOM 3201 C CA . LYS B 1 65 ? 5.426 15.641 17.719 1 91.31 65 LYS B CA 1
ATOM 3202 C C . LYS B 1 65 ? 4.836 14.992 16.469 1 91.31 65 LYS B C 1
ATOM 3204 O O . LYS B 1 65 ? 4.195 13.945 16.547 1 91.31 65 LYS B O 1
ATOM 3209 N N . MET B 1 66 ? 5.012 15.68 15.336 1 92.81 66 MET B N 1
ATOM 3210 C CA . MET B 1 66 ? 4.586 15.18 14.031 1 92.81 66 MET B CA 1
ATOM 3211 C C . MET B 1 66 ? 5.766 15.102 13.07 1 92.81 66 MET B C 1
ATOM 3213 O O . MET B 1 66 ? 6.59 16.016 13.016 1 92.81 66 MET B O 1
ATOM 3217 N N . LEU B 1 67 ? 5.832 14.039 12.406 1 97.56 67 LEU B N 1
ATOM 3218 C CA . LEU B 1 67 ? 6.816 13.875 11.344 1 97.56 67 LEU B CA 1
ATOM 3219 C C . LEU B 1 67 ? 6.133 13.797 9.984 1 97.56 67 LEU B C 1
ATOM 3221 O O . LEU B 1 67 ? 5.023 13.266 9.867 1 97.56 67 LEU B O 1
ATOM 3225 N N . GLY B 1 68 ? 6.758 14.375 8.984 1 98.06 68 GLY B N 1
ATOM 3226 C CA . GLY B 1 68 ? 6.332 14.156 7.609 1 98.06 68 GLY B CA 1
ATOM 3227 C C . GLY B 1 68 ? 7.082 13.023 6.93 1 98.06 68 GLY B C 1
ATOM 3228 O O . GLY B 1 68 ? 8.281 12.844 7.156 1 98.06 68 GLY B O 1
ATOM 3229 N N . ILE B 1 69 ? 6.371 12.273 6.16 1 98.5 69 ILE B N 1
ATOM 3230 C CA . ILE B 1 69 ? 6.988 11.273 5.301 1 98.5 69 ILE B CA 1
ATOM 3231 C C . ILE B 1 69 ? 6.562 11.5 3.852 1 98.5 69 ILE B C 1
ATOM 3233 O O . ILE B 1 69 ? 5.371 11.469 3.535 1 98.5 69 ILE B O 1
ATOM 3237 N N . ILE B 1 70 ? 7.488 11.766 2.973 1 98.5 70 ILE B N 1
ATOM 3238 C CA . ILE B 1 70 ? 7.219 11.945 1.551 1 98.5 70 ILE B CA 1
ATOM 3239 C C . ILE B 1 70 ? 7.727 10.734 0.768 1 98.5 70 ILE B C 1
ATOM 3241 O O . ILE B 1 70 ? 8.867 10.305 0.951 1 98.5 70 ILE B O 1
ATOM 3245 N N . LEU B 1 71 ? 6.879 10.148 -0.053 1 97.62 71 LEU B N 1
ATOM 3246 C CA . LEU B 1 71 ? 7.23 8.984 -0.862 1 97.62 71 LEU B CA 1
ATOM 3247 C C . LEU B 1 71 ? 6.578 9.07 -2.238 1 97.62 71 LEU B C 1
ATOM 3249 O O . LEU B 1 71 ? 5.566 9.75 -2.414 1 97.62 71 LEU B O 1
ATOM 3253 N N . PRO B 1 72 ? 7.09 8.383 -3.23 1 96.25 72 PRO B N 1
ATOM 3254 C CA . PRO B 1 72 ? 6.633 8.586 -4.609 1 96.25 72 PRO B CA 1
ATOM 3255 C C . PRO B 1 72 ? 5.414 7.734 -4.957 1 96.25 72 PRO B C 1
ATOM 3257 O O . PRO B 1 72 ? 4.668 8.07 -5.883 1 96.25 72 PRO B O 1
ATOM 3260 N N . ASP B 1 73 ? 5.285 6.574 -4.281 1 93.25 73 ASP B N 1
ATOM 3261 C CA . ASP B 1 73 ? 4.234 5.652 -4.695 1 93.25 73 ASP B CA 1
ATOM 3262 C C . ASP B 1 73 ? 3.826 4.734 -3.543 1 93.25 73 ASP B C 1
ATOM 3264 O O . ASP B 1 73 ? 4.418 3.67 -3.35 1 93.25 73 ASP B O 1
ATOM 3268 N N . ILE B 1 74 ? 2.754 5.023 -2.992 1 90.88 74 ILE B N 1
ATOM 3269 C CA . ILE B 1 74 ? 2.328 4.32 -1.786 1 90.88 74 ILE B CA 1
ATOM 3270 C C . ILE B 1 74 ? 1.827 2.924 -2.152 1 90.88 74 ILE B C 1
ATOM 3272 O O . ILE B 1 74 ? 1.755 2.041 -1.295 1 90.88 74 ILE B O 1
ATOM 3276 N N . ASP B 1 75 ? 1.463 2.713 -3.402 1 88.06 75 ASP B N 1
ATOM 3277 C CA . ASP B 1 75 ? 0.931 1.43 -3.855 1 88.06 75 ASP B CA 1
ATOM 3278 C C . ASP B 1 75 ? 2.047 0.403 -4.027 1 88.06 75 ASP B C 1
ATOM 3280 O O . ASP B 1 75 ? 1.785 -0.799 -4.113 1 88.06 75 ASP B O 1
ATOM 3284 N N . HIS B 1 76 ? 3.246 0.87 -4.172 1 91.19 76 HIS B N 1
ATOM 3285 C CA . HIS B 1 76 ? 4.367 -0.063 -4.234 1 91.19 76 HIS B CA 1
ATOM 3286 C C . HIS B 1 76 ? 4.699 -0.622 -2.855 1 91.19 76 HIS B C 1
ATOM 3288 O O . HIS B 1 76 ? 4.953 0.138 -1.918 1 91.19 76 HIS B O 1
ATOM 3294 N N . PRO B 1 77 ? 4.793 -1.932 -2.756 1 92.5 77 PRO B N 1
ATOM 3295 C CA . PRO B 1 77 ? 4.875 -2.557 -1.435 1 92.5 77 PRO B CA 1
ATOM 3296 C C . PRO B 1 77 ? 6.133 -2.154 -0.67 1 92.5 77 PRO B C 1
ATOM 3298 O O . PRO B 1 77 ? 6.121 -2.094 0.562 1 92.5 77 PRO B O 1
ATOM 3301 N N . PHE B 1 78 ? 7.246 -1.862 -1.354 1 94.75 78 PHE B N 1
ATOM 3302 C CA . PHE B 1 78 ? 8.422 -1.396 -0.626 1 94.75 78 PHE B CA 1
ATOM 3303 C C . PHE B 1 78 ? 8.078 -0.177 0.225 1 94.75 78 PHE B C 1
ATOM 3305 O O . PHE B 1 78 ? 8.438 -0.117 1.402 1 94.75 78 PHE B O 1
ATOM 3312 N N . TYR B 1 79 ? 7.379 0.771 -0.375 1 95.75 79 TYR B N 1
ATOM 3313 C CA . TYR B 1 79 ? 7.09 2.031 0.301 1 95.75 79 TYR B CA 1
ATOM 3314 C C . TYR B 1 79 ? 6.066 1.83 1.413 1 95.75 79 TYR B C 1
ATOM 3316 O O . TYR B 1 79 ? 6.219 2.375 2.51 1 95.75 79 TYR B O 1
ATOM 3324 N N . SER B 1 80 ? 5.023 1.078 1.119 1 93.12 80 SER B N 1
ATOM 3325 C CA . SER B 1 80 ? 4.027 0.875 2.164 1 93.12 80 SER B CA 1
ATOM 3326 C C . SER B 1 80 ? 4.613 0.114 3.35 1 93.12 80 SER B C 1
ATOM 3328 O O . SER B 1 80 ? 4.297 0.41 4.504 1 93.12 80 SER B O 1
ATOM 3330 N N . MET B 1 81 ? 5.504 -0.856 3.107 1 94.12 81 MET B N 1
ATOM 3331 C CA . MET B 1 81 ? 6.098 -1.656 4.172 1 94.12 81 MET B CA 1
ATOM 3332 C C . MET B 1 81 ? 7.066 -0.823 5.004 1 94.12 81 MET B C 1
ATOM 3334 O O . MET B 1 81 ? 7.059 -0.897 6.234 1 94.12 81 MET B O 1
ATOM 3338 N N . ILE B 1 82 ? 7.887 0.003 4.34 1 96.94 82 ILE B N 1
ATOM 3339 C CA . ILE B 1 82 ? 8.828 0.81 5.102 1 96.94 82 ILE B CA 1
ATOM 3340 C C . ILE B 1 82 ? 8.078 1.888 5.879 1 96.94 82 ILE B C 1
ATOM 3342 O O . ILE B 1 82 ? 8.453 2.23 7 1 96.94 82 ILE B O 1
ATOM 3346 N N . VAL B 1 83 ? 7.031 2.418 5.344 1 96.12 83 VAL B N 1
ATOM 3347 C CA . VAL B 1 83 ? 6.234 3.436 6.023 1 96.12 83 VAL B CA 1
ATOM 3348 C C . VAL B 1 83 ? 5.625 2.85 7.297 1 96.12 83 VAL B C 1
ATOM 3350 O O . VAL B 1 83 ? 5.621 3.498 8.344 1 96.12 83 VAL B O 1
ATOM 3353 N N . LYS B 1 84 ? 5.117 1.675 7.168 1 93.88 84 LYS B N 1
ATOM 3354 C CA . LYS B 1 84 ? 4.547 1.023 8.344 1 93.88 84 LYS B CA 1
ATOM 3355 C C . LYS B 1 84 ? 5.574 0.912 9.461 1 93.88 84 LYS B C 1
ATOM 3357 O O . LYS B 1 84 ? 5.266 1.184 10.625 1 93.88 84 LYS B O 1
ATOM 3362 N N . GLU B 1 85 ? 6.766 0.51 9.109 1 96.5 85 GLU B N 1
ATOM 3363 C CA . GLU B 1 85 ? 7.832 0.384 10.102 1 96.5 85 GLU B CA 1
ATOM 3364 C C . GLU B 1 85 ? 8.25 1.748 10.648 1 96.5 85 GLU B C 1
ATOM 3366 O O . GLU B 1 85 ? 8.508 1.895 11.844 1 96.5 85 GLU B O 1
ATOM 3371 N N . LEU B 1 86 ? 8.32 2.74 9.773 1 98 86 LEU B N 1
ATOM 3372 C CA . LEU B 1 86 ? 8.648 4.094 10.195 1 98 86 LEU B CA 1
ATOM 3373 C C . LEU B 1 86 ? 7.617 4.621 11.188 1 98 86 LEU B C 1
ATOM 3375 O O . LEU B 1 86 ? 7.977 5.195 12.219 1 98 86 LEU B O 1
ATOM 3379 N N . GLU B 1 87 ? 6.395 4.426 10.852 1 95.5 87 GLU B N 1
ATOM 3380 C CA . GLU B 1 87 ? 5.305 4.891 11.703 1 95.5 87 GLU B CA 1
ATOM 3381 C C . GLU B 1 87 ? 5.34 4.207 13.07 1 95.5 87 GLU B C 1
ATOM 3383 O O . GLU B 1 87 ? 5.141 4.852 14.094 1 95.5 87 GLU B O 1
ATOM 3388 N N . ARG B 1 88 ? 5.59 2.898 13.039 1 94.31 88 ARG B N 1
ATOM 3389 C CA . ARG B 1 88 ? 5.684 2.152 14.289 1 94.31 88 ARG B CA 1
ATOM 3390 C C . ARG B 1 88 ? 6.805 2.697 15.172 1 94.31 88 ARG B C 1
ATOM 3392 O O . ARG B 1 88 ? 6.598 2.947 16.359 1 94.31 88 ARG B O 1
ATOM 3399 N N . GLN B 1 89 ? 7.957 2.932 14.57 1 96.75 89 GLN B N 1
ATOM 3400 C CA . GLN B 1 89 ? 9.109 3.443 15.305 1 96.75 89 GLN B CA 1
ATOM 3401 C C . GLN B 1 89 ? 8.852 4.859 15.812 1 96.75 89 GLN B C 1
ATOM 3403 O O . GLN B 1 89 ? 9.227 5.195 16.938 1 96.75 89 GLN B O 1
ATOM 3408 N N . ALA B 1 90 ? 8.227 5.641 15.008 1 96.62 90 ALA B N 1
ATOM 3409 C CA . ALA B 1 90 ? 7.91 7.016 15.391 1 96.62 90 ALA B CA 1
ATOM 3410 C C . ALA B 1 90 ? 6.922 7.047 16.547 1 96.62 90 ALA B C 1
ATOM 3412 O O . ALA B 1 90 ? 7.086 7.828 17.484 1 96.62 90 ALA B O 1
ATOM 3413 N N . LEU B 1 91 ? 5.961 6.215 16.469 1 92.94 91 LEU B N 1
ATOM 3414 C CA . LEU B 1 91 ? 4.934 6.156 17.516 1 92.94 91 LEU B CA 1
ATOM 3415 C C . LEU B 1 91 ? 5.539 5.77 18.859 1 92.94 91 LEU B C 1
ATOM 3417 O O . LEU B 1 91 ? 5.156 6.312 19.891 1 92.94 91 LEU B O 1
ATOM 3421 N N . GLU B 1 92 ? 6.453 4.832 18.797 1 93.69 92 GLU B N 1
ATOM 3422 C CA . GLU B 1 92 ? 7.141 4.402 20.016 1 93.69 92 GLU B CA 1
ATOM 3423 C C . GLU B 1 92 ? 7.883 5.566 20.672 1 93.69 92 GLU B C 1
ATOM 3425 O O . GLU B 1 92 ? 8.148 5.539 21.875 1 93.69 92 GLU B O 1
ATOM 3430 N N . LYS B 1 93 ? 8.172 6.574 19.875 1 94.44 93 LYS B N 1
ATOM 3431 C CA . LYS B 1 93 ? 8.898 7.734 20.375 1 94.44 93 LYS B CA 1
ATOM 3432 C C . LYS B 1 93 ? 7.953 8.914 20.625 1 94.44 93 LYS B C 1
ATOM 3434 O O . LYS B 1 93 ? 8.398 10.039 20.844 1 94.44 93 LYS B O 1
ATOM 3439 N N . GLY B 1 94 ? 6.645 8.617 20.469 1 91.38 94 GLY B N 1
ATOM 3440 C CA . GLY B 1 94 ? 5.641 9.625 20.781 1 91.38 94 GLY B CA 1
ATOM 3441 C C . GLY B 1 94 ? 5.289 10.508 19.594 1 91.38 94 GLY B C 1
ATOM 3442 O O . GLY B 1 94 ? 4.68 11.57 19.766 1 91.38 94 GLY B O 1
ATOM 3443 N N . TYR B 1 95 ? 5.73 10.133 18.375 1 93.12 95 TYR B N 1
ATOM 3444 C CA . TYR B 1 95 ? 5.449 10.914 17.172 1 93.12 95 TYR B CA 1
ATOM 3445 C C . TYR B 1 95 ? 4.359 10.258 16.328 1 93.12 95 TYR B C 1
ATOM 3447 O O . TYR B 1 95 ? 4.297 9.031 16.234 1 93.12 95 TYR B O 1
ATOM 3455 N N . THR B 1 96 ? 3.514 11.094 15.719 1 90.31 96 THR B N 1
ATOM 3456 C CA . THR B 1 96 ? 2.65 10.641 14.633 1 90.31 96 THR B CA 1
ATOM 3457 C C . THR B 1 96 ? 3.174 11.141 13.289 1 90.31 96 THR B C 1
ATOM 3459 O O . THR B 1 96 ? 4.039 12.016 13.234 1 90.31 96 THR B O 1
ATOM 3462 N N . CYS B 1 97 ? 2.67 10.5 12.25 1 95.06 97 CYS B N 1
ATOM 3463 C CA . CYS B 1 97 ? 3.24 10.82 10.945 1 95.06 97 CYS B CA 1
ATOM 3464 C C . CYS B 1 97 ? 2.16 11.289 9.977 1 95.06 97 CYS B C 1
ATOM 3466 O O . CYS B 1 97 ? 1.032 10.789 10.016 1 95.06 97 CYS B O 1
ATOM 3468 N N . LEU B 1 98 ? 2.52 12.25 9.156 1 95 98 LEU B N 1
ATOM 3469 C CA . LEU B 1 98 ? 1.752 12.633 7.977 1 95 98 LEU B CA 1
ATOM 3470 C C . LEU B 1 98 ? 2.408 12.102 6.707 1 95 98 LEU B C 1
ATOM 3472 O O . LEU B 1 98 ? 3.549 12.453 6.398 1 95 98 LEU B O 1
ATOM 3476 N N . LEU B 1 99 ? 1.657 11.281 6.047 1 95.75 99 LEU B N 1
ATOM 3477 C CA . LEU B 1 99 ? 2.18 10.68 4.824 1 95.75 99 LEU B CA 1
ATOM 3478 C C . LEU B 1 99 ? 1.777 11.492 3.602 1 95.75 99 LEU B C 1
ATOM 3480 O O . LEU B 1 99 ? 0.627 11.93 3.488 1 95.75 99 LEU B O 1
ATOM 3484 N N . CYS B 1 100 ? 2.779 11.727 2.748 1 96.38 100 CYS B N 1
ATOM 3485 C CA . CYS B 1 100 ? 2.596 12.484 1.519 1 96.38 100 CYS B CA 1
ATOM 3486 C C . CYS B 1 100 ? 3.039 11.68 0.305 1 96.38 100 CYS B C 1
ATOM 3488 O O . CYS B 1 100 ? 4.234 11.438 0.117 1 96.38 100 CYS B O 1
ATOM 3490 N N . ASN B 1 101 ? 2.08 11.281 -0.489 1 95.94 101 ASN B N 1
ATOM 3491 C CA . ASN B 1 101 ? 2.34 10.547 -1.72 1 95.94 101 ASN B CA 1
ATOM 3492 C C . ASN B 1 101 ? 2.473 11.477 -2.918 1 95.94 101 ASN B C 1
ATOM 3494 O O . ASN B 1 101 ? 1.483 12.047 -3.381 1 95.94 101 ASN B O 1
ATOM 3498 N N . SER B 1 102 ? 3.672 11.578 -3.512 1 95.62 102 SER B N 1
ATOM 3499 C CA . SER B 1 102 ? 3.953 12.594 -4.523 1 95.62 102 SER B CA 1
ATOM 3500 C C . SER B 1 102 ? 3.541 12.117 -5.91 1 95.62 102 SER B C 1
ATOM 3502 O O . SER B 1 102 ? 3.537 12.898 -6.867 1 95.62 102 SER B O 1
ATOM 3504 N N . MET B 1 103 ? 3.264 10.773 -6.023 1 90.5 103 MET B N 1
ATOM 3505 C CA . MET B 1 103 ? 2.834 10.188 -7.289 1 90.5 103 MET B CA 1
ATOM 3506 C C . MET B 1 103 ? 3.875 10.414 -8.383 1 90.5 103 MET B C 1
ATOM 3508 O O . MET B 1 103 ? 3.527 10.766 -9.508 1 90.5 103 MET B O 1
ATOM 3512 N N . GLN B 1 104 ? 5.125 10.414 -7.988 1 90.88 104 GLN B N 1
ATOM 3513 C CA . GLN B 1 104 ? 6.27 10.508 -8.883 1 90.88 104 GLN B CA 1
ATOM 3514 C C . GLN B 1 104 ? 6.305 11.859 -9.586 1 90.88 104 GLN B C 1
ATOM 3516 O O . GLN B 1 104 ? 6.758 11.961 -10.734 1 90.88 104 GLN B O 1
ATOM 3521 N N . ASN B 1 105 ? 5.773 12.883 -8.938 1 93.5 105 ASN B N 1
ATOM 3522 C CA . ASN B 1 105 ? 5.723 14.227 -9.492 1 93.5 105 ASN B CA 1
ATOM 3523 C C . ASN B 1 105 ? 6.52 15.211 -8.641 1 93.5 105 ASN B C 1
ATOM 3525 O O . ASN B 1 105 ? 6.168 15.469 -7.484 1 93.5 105 ASN B O 1
ATOM 3529 N N . PHE B 1 106 ? 7.527 15.844 -9.273 1 95.5 106 PHE B N 1
ATOM 3530 C CA . PHE B 1 106 ? 8.453 16.688 -8.531 1 95.5 106 PHE B CA 1
ATOM 3531 C C . PHE B 1 106 ? 7.762 17.953 -8.055 1 95.5 106 PHE B C 1
ATOM 3533 O O . PHE B 1 106 ? 8.102 18.5 -6.992 1 95.5 106 PHE B O 1
ATOM 3540 N N . THR B 1 107 ? 6.781 18.391 -8.797 1 93.06 107 THR B N 1
ATOM 3541 C CA . THR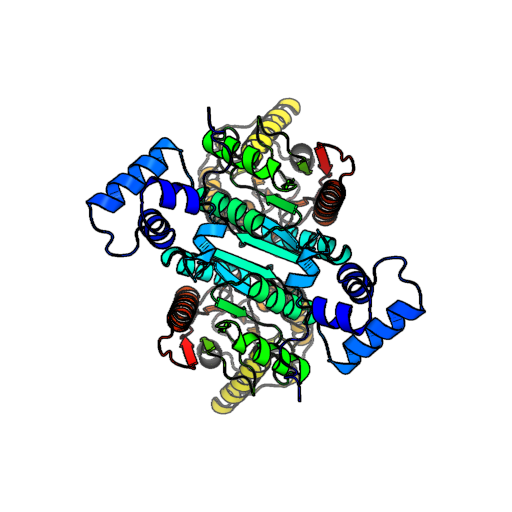 B 1 107 ? 6.035 19.578 -8.391 1 93.06 107 THR B CA 1
ATOM 3542 C C . THR B 1 107 ? 5.203 19.297 -7.148 1 93.06 107 THR B C 1
ATOM 3544 O O . THR B 1 107 ? 5.168 20.109 -6.219 1 93.06 107 THR B O 1
ATOM 3547 N N . ILE B 1 108 ? 4.617 18.156 -7.133 1 92.12 108 ILE B N 1
ATOM 3548 C CA . ILE B 1 108 ? 3.824 17.75 -5.98 1 92.12 108 ILE B CA 1
ATOM 3549 C C . ILE B 1 108 ? 4.742 17.5 -4.781 1 92.12 108 ILE B C 1
ATOM 3551 O O . ILE B 1 108 ? 4.406 17.875 -3.654 1 92.12 108 ILE B O 1
ATOM 3555 N N . GLU B 1 109 ? 5.879 16.938 -5.043 1 96 109 GLU B N 1
ATOM 3556 C CA . GLU B 1 109 ? 6.883 16.734 -4.004 1 96 109 GLU B CA 1
ATOM 3557 C C . GLU B 1 109 ? 7.254 18.047 -3.316 1 96 109 GLU B C 1
ATOM 3559 O O . GLU B 1 109 ? 7.309 18.109 -2.086 1 96 109 GLU B O 1
ATOM 3564 N N . GLN B 1 110 ? 7.516 19.031 -4.164 1 95.56 110 GLN B N 1
ATOM 3565 C CA . GLN B 1 110 ? 7.891 20.328 -3.637 1 95.56 110 GLN B CA 1
ATOM 3566 C C . GLN B 1 110 ? 6.75 20.953 -2.826 1 95.56 110 GLN B C 1
ATOM 3568 O O . GLN B 1 110 ? 6.977 21.516 -1.761 1 95.56 110 GLN B O 1
ATOM 3573 N N . ALA B 1 111 ? 5.586 20.797 -3.34 1 91.19 111 ALA B N 1
ATOM 3574 C CA . ALA B 1 111 ? 4.418 21.312 -2.631 1 91.19 111 ALA B CA 1
ATOM 3575 C C . ALA B 1 111 ? 4.289 20.672 -1.249 1 91.19 111 ALA B C 1
ATOM 3577 O O . ALA B 1 111 ? 3.953 21.359 -0.277 1 91.19 111 ALA B O 1
ATOM 3578 N N . TYR B 1 112 ? 4.574 19.406 -1.14 1 94.56 112 TYR B N 1
ATOM 3579 C CA . TYR B 1 112 ? 4.496 18.719 0.142 1 94.56 112 TYR B CA 1
ATOM 3580 C C . TYR B 1 112 ? 5.586 19.203 1.092 1 94.56 112 TYR B C 1
ATOM 3582 O O . TYR B 1 112 ? 5.34 19.375 2.289 1 94.56 112 TYR B O 1
ATOM 3590 N N . LEU B 1 113 ? 6.809 19.406 0.57 1 95.94 113 LEU B N 1
ATOM 3591 C CA . LEU B 1 113 ? 7.871 19.969 1.396 1 95.94 113 LEU B CA 1
ATOM 3592 C C . LEU B 1 113 ? 7.445 21.312 1.987 1 95.94 113 LEU B C 1
ATOM 3594 O O . LEU B 1 113 ? 7.531 21.516 3.201 1 95.94 113 LEU B O 1
ATOM 3598 N N . ASP B 1 114 ? 6.914 22.141 1.136 1 92.88 114 ASP B N 1
ATOM 3599 C CA . ASP B 1 114 ? 6.492 23.469 1.557 1 92.88 114 ASP B CA 1
ATOM 3600 C C . ASP B 1 114 ? 5.363 23.391 2.582 1 92.88 114 ASP B C 1
ATOM 3602 O O . ASP B 1 114 ? 5.383 24.094 3.59 1 92.88 114 ASP B O 1
ATOM 3606 N N . ASN B 1 115 ? 4.469 22.516 2.311 1 88.88 115 ASN B N 1
ATOM 3607 C CA . ASN B 1 115 ? 3.307 22.375 3.184 1 88.88 115 ASN B CA 1
ATOM 3608 C C . ASN B 1 115 ? 3.705 21.859 4.562 1 88.88 115 ASN B C 1
ATOM 3610 O O . ASN B 1 115 ? 3.246 22.375 5.582 1 88.88 115 ASN B O 1
ATOM 3614 N N . LEU B 1 116 ? 4.527 20.812 4.598 1 93.31 116 LEU B N 1
ATOM 3615 C CA . LEU B 1 116 ? 4.945 20.234 5.863 1 93.31 116 LEU B CA 1
ATOM 3616 C C . LEU B 1 116 ? 5.73 21.234 6.699 1 93.31 116 LEU B C 1
ATOM 3618 O O . LEU B 1 116 ? 5.574 21.281 7.922 1 93.31 116 LEU B O 1
ATOM 3622 N N . ILE B 1 117 ? 6.527 22.031 6.035 1 91.38 117 ILE B N 1
ATOM 3623 C CA . ILE B 1 117 ? 7.297 23.062 6.715 1 91.38 117 ILE B CA 1
ATOM 3624 C C . ILE B 1 117 ? 6.352 24.125 7.281 1 91.38 117 ILE B C 1
ATOM 3626 O O . ILE B 1 117 ? 6.477 24.516 8.445 1 91.38 117 ILE B O 1
ATOM 3630 N N . SER B 1 118 ? 5.426 24.5 6.457 1 85.19 118 SER B N 1
ATOM 3631 C CA . SER B 1 118 ? 4.465 25.516 6.879 1 85.19 118 SER B CA 1
ATOM 3632 C C . SER B 1 118 ? 3.641 25.031 8.07 1 85.19 118 SER B C 1
ATOM 3634 O O . SER B 1 118 ? 3.221 25.828 8.906 1 85.19 118 SER B O 1
ATOM 3636 N N . ARG B 1 119 ? 3.547 23.781 8.156 1 82.75 119 ARG B N 1
ATOM 3637 C CA . ARG B 1 119 ? 2.729 23.188 9.211 1 82.75 119 ARG B CA 1
ATOM 3638 C C . ARG B 1 119 ? 3.578 22.844 10.43 1 82.75 119 ARG B C 1
ATOM 3640 O O . ARG B 1 119 ? 3.08 22.25 11.391 1 82.75 119 ARG B O 1
ATOM 3647 N N . GLN B 1 120 ? 4.777 23.109 10.32 1 88 120 GLN B N 1
ATOM 3648 C CA . GLN B 1 120 ? 5.723 23.047 11.43 1 88 120 GLN B CA 1
ATOM 3649 C C . GLN B 1 120 ? 5.867 21.625 11.953 1 88 120 GLN B C 1
ATOM 3651 O O . GLN B 1 120 ? 5.816 21.391 13.164 1 88 120 GLN B O 1
ATOM 3656 N N . VAL B 1 121 ? 5.961 20.672 11.055 1 93.38 121 VAL B N 1
ATOM 3657 C CA . VAL B 1 121 ? 6.352 19.328 11.5 1 93.38 121 VAL B CA 1
ATOM 3658 C C . VAL B 1 121 ? 7.754 19.375 12.102 1 93.38 121 VAL B C 1
ATOM 3660 O O . VAL B 1 121 ? 8.555 20.25 11.75 1 93.38 121 VAL B O 1
ATOM 3663 N N . ASP B 1 122 ? 8.039 18.422 12.969 1 96.06 122 ASP B N 1
ATOM 3664 C CA . ASP B 1 122 ? 9.32 18.453 13.656 1 96.06 122 ASP B CA 1
ATOM 3665 C C . ASP B 1 122 ? 10.438 17.906 12.766 1 96.06 122 ASP B C 1
ATOM 3667 O O . ASP B 1 122 ? 11.609 18.25 12.961 1 96.06 122 ASP B O 1
ATOM 3671 N N . GLY B 1 123 ? 10.109 17.125 11.82 1 98.31 123 GLY B N 1
ATOM 3672 C CA . GLY B 1 123 ? 11.07 16.5 10.922 1 98.31 123 GLY B CA 1
ATOM 3673 C C . GLY B 1 123 ? 10.422 15.805 9.742 1 98.31 123 GLY B C 1
ATOM 3674 O O . GLY B 1 123 ? 9.211 15.562 9.742 1 98.31 123 GLY B O 1
ATOM 3675 N N . ILE B 1 124 ? 11.242 15.516 8.695 1 98.75 124 ILE B N 1
ATOM 3676 C CA . ILE B 1 124 ? 10.727 14.891 7.484 1 98.75 124 ILE B CA 1
ATOM 3677 C C . ILE B 1 124 ? 11.609 13.711 7.09 1 98.75 124 ILE B C 1
ATOM 3679 O O . ILE B 1 124 ? 12.836 13.812 7.117 1 98.75 124 ILE B O 1
ATOM 3683 N N . VAL B 1 125 ? 11 12.617 6.875 1 98.88 125 VAL B N 1
ATOM 3684 C CA . VAL B 1 125 ? 11.633 11.5 6.184 1 98.88 125 VAL B CA 1
ATOM 3685 C C . VAL B 1 125 ? 11.328 11.57 4.691 1 98.88 125 VAL B C 1
ATOM 3687 O O . VAL B 1 125 ? 10.156 11.664 4.297 1 98.88 125 VAL B O 1
ATOM 3690 N N . PHE B 1 126 ? 12.352 11.539 3.873 1 98.75 126 PHE B N 1
ATOM 3691 C CA . PHE B 1 126 ? 12.188 11.703 2.434 1 98.75 126 PHE B CA 1
ATOM 3692 C C . PHE B 1 126 ? 12.648 10.453 1.693 1 98.75 126 PHE B C 1
ATOM 3694 O O . PHE B 1 126 ? 13.805 10.047 1.813 1 98.75 126 PHE B O 1
ATOM 3701 N N . LEU B 1 127 ? 11.734 9.836 0.944 1 98.44 127 LEU B N 1
ATOM 3702 C CA . LEU B 1 127 ? 12.023 8.617 0.198 1 98.44 127 LEU B CA 1
ATOM 3703 C C . LEU B 1 127 ? 11.805 8.828 -1.296 1 98.44 127 LEU B C 1
ATOM 3705 O O . LEU B 1 127 ? 10.773 9.367 -1.706 1 98.44 127 LEU B O 1
ATOM 3709 N N . GLY B 1 128 ? 12.734 8.438 -2.154 1 97.19 128 GLY B N 1
ATOM 3710 C CA . GLY B 1 128 ? 12.562 8.359 -3.596 1 97.19 128 GLY B CA 1
ATOM 3711 C C . GLY B 1 128 ? 12.5 9.711 -4.27 1 97.19 128 GLY B C 1
ATOM 3712 O O . GLY B 1 128 ? 12.969 10.711 -3.713 1 97.19 128 GLY B O 1
ATOM 3713 N N . GLY B 1 129 ? 12.008 9.727 -5.512 1 96.06 129 GLY B N 1
ATOM 3714 C CA . GLY B 1 129 ? 11.828 10.961 -6.266 1 96.06 129 GLY B CA 1
ATOM 3715 C C . GLY B 1 129 ? 13.133 11.688 -6.531 1 96.06 129 GLY B C 1
ATOM 3716 O O . GLY B 1 129 ? 14.086 11.102 -7.051 1 96.06 129 GLY B O 1
ATOM 3717 N N . ARG B 1 130 ? 13.188 12.883 -6.133 1 96.31 130 ARG B N 1
ATOM 3718 C CA . ARG B 1 130 ? 14.297 13.758 -6.492 1 96.31 130 ARG B CA 1
ATOM 3719 C C . ARG B 1 130 ? 15.609 13.25 -5.895 1 96.31 130 ARG B C 1
ATOM 3721 O O . ARG B 1 130 ? 16.672 13.438 -6.48 1 96.31 130 ARG B O 1
ATOM 3728 N N . ILE B 1 131 ? 15.547 12.523 -4.785 1 97.56 131 ILE B N 1
ATOM 3729 C CA . ILE B 1 131 ? 16.797 12.148 -4.129 1 97.56 131 ILE B CA 1
ATOM 3730 C C . ILE B 1 131 ? 17.391 10.914 -4.805 1 97.56 131 ILE B C 1
ATOM 3732 O O . ILE B 1 131 ? 18.516 10.508 -4.492 1 97.56 131 ILE B O 1
ATOM 3736 N N . ASN B 1 132 ? 16.688 10.297 -5.723 1 97.25 132 ASN B N 1
ATOM 3737 C CA . ASN B 1 132 ? 17.172 9.125 -6.438 1 97.25 132 ASN B CA 1
ATOM 3738 C C . ASN B 1 132 ? 17.531 9.461 -7.883 1 97.25 132 ASN B C 1
ATOM 3740 O O . ASN B 1 132 ? 17.859 8.57 -8.672 1 97.25 132 ASN B O 1
ATOM 3744 N N . GLN B 1 133 ? 17.484 10.734 -8.203 1 96.62 133 GLN B N 1
ATOM 3745 C CA . GLN B 1 133 ? 17.969 11.141 -9.516 1 96.62 133 GLN B CA 1
ATOM 3746 C C . GLN B 1 133 ? 19.5 11.125 -9.57 1 96.62 133 GLN B C 1
ATOM 3748 O O . GLN B 1 133 ? 20.156 11.805 -8.781 1 96.62 133 GLN B O 1
ATOM 3753 N N . THR B 1 134 ? 20.031 10.43 -10.492 1 95.94 134 THR B N 1
ATOM 3754 C CA . THR B 1 134 ? 21.484 10.391 -10.633 1 95.94 134 THR B CA 1
ATOM 3755 C C . THR B 1 134 ? 22.016 11.773 -10.977 1 95.94 134 THR B C 1
ATOM 3757 O O . THR B 1 134 ? 23.125 12.141 -10.547 1 95.94 134 THR B O 1
ATOM 3760 N N . HIS B 1 135 ? 21.203 12.508 -11.758 1 94.62 135 HIS B N 1
ATOM 3761 C CA . HIS B 1 135 ? 21.547 13.875 -12.141 1 94.62 135 HIS B CA 1
ATOM 3762 C C . HIS B 1 135 ? 20.375 14.82 -11.891 1 94.62 135 HIS B C 1
ATOM 3764 O O . HIS B 1 135 ? 19.734 15.281 -12.836 1 94.62 135 HIS B O 1
ATOM 3770 N N . PRO B 1 136 ? 20.188 15.172 -10.633 1 94.75 136 PRO B N 1
ATOM 3771 C CA . PRO B 1 136 ? 19.078 16.094 -10.344 1 94.75 136 PRO B CA 1
ATOM 3772 C C . PRO B 1 136 ? 19.297 17.484 -10.93 1 94.75 136 PRO B C 1
ATOM 3774 O O . PRO B 1 136 ? 20.438 17.938 -11.055 1 94.75 136 PRO B O 1
ATOM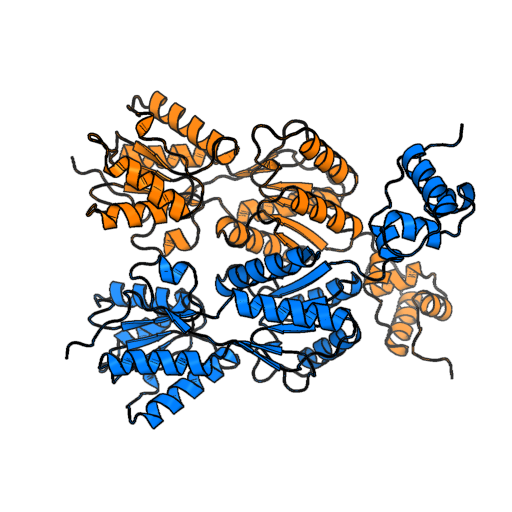 3777 N N . THR B 1 137 ? 18.25 18.141 -11.305 1 95.44 137 THR B N 1
ATOM 3778 C CA . THR B 1 137 ? 18.344 19.5 -11.789 1 95.44 137 THR B CA 1
ATOM 3779 C C . THR B 1 137 ? 18.703 20.453 -10.648 1 95.44 137 THR B C 1
ATOM 3781 O O . THR B 1 137 ? 18.547 20.125 -9.477 1 95.44 137 THR B O 1
ATOM 3784 N N . GLU B 1 138 ? 19.141 21.578 -11.023 1 95.94 138 GLU B N 1
ATOM 3785 C CA . GLU B 1 138 ? 19.469 22.609 -10.039 1 95.94 138 GLU B CA 1
ATOM 3786 C C . GLU B 1 138 ? 18.25 23.031 -9.242 1 95.94 138 GLU B C 1
ATOM 3788 O O . GLU B 1 138 ? 18.344 23.328 -8.047 1 95.94 138 GLU B O 1
ATOM 3793 N N . GLU B 1 139 ? 17.141 23.047 -9.891 1 95.56 139 GLU B N 1
ATOM 3794 C CA . GLU B 1 139 ? 15.898 23.422 -9.242 1 95.56 139 GLU B CA 1
ATOM 3795 C C . GLU B 1 139 ? 15.531 22.453 -8.125 1 95.56 139 GLU B C 1
ATOM 3797 O O . GLU B 1 139 ? 15.148 22.875 -7.031 1 95.56 139 GLU B O 1
ATOM 3802 N N . LEU B 1 140 ? 15.68 21.203 -8.383 1 96.62 140 LEU B N 1
ATOM 3803 C CA . LEU B 1 140 ? 15.375 20.172 -7.391 1 96.62 140 LEU B CA 1
ATOM 3804 C C . LEU B 1 140 ? 16.328 20.266 -6.203 1 96.62 140 LEU B C 1
ATOM 3806 O O . LEU B 1 140 ? 15.891 20.172 -5.051 1 96.62 140 LEU B O 1
ATOM 3810 N N . ARG B 1 141 ? 17.578 20.516 -6.473 1 97.12 141 ARG B N 1
ATOM 3811 C CA . ARG B 1 141 ? 18.594 20.641 -5.43 1 97.12 141 ARG B CA 1
ATOM 3812 C C . ARG B 1 141 ? 18.312 21.859 -4.555 1 97.12 141 ARG B C 1
ATOM 3814 O O . ARG B 1 141 ? 18.375 21.766 -3.326 1 97.12 141 ARG B O 1
ATOM 3821 N N . ALA B 1 142 ? 18.047 22.953 -5.227 1 96.62 142 ALA B N 1
ATOM 3822 C CA . ALA B 1 142 ? 17.812 24.203 -4.512 1 96.62 142 ALA B CA 1
ATOM 3823 C C . ALA B 1 142 ? 16.609 24.094 -3.582 1 96.62 142 ALA B C 1
ATOM 3825 O O . ALA B 1 142 ? 16.625 24.609 -2.463 1 96.62 142 ALA B O 1
ATOM 3826 N N . GLY B 1 143 ? 15.586 23.438 -4.113 1 96.69 143 GLY B N 1
ATOM 3827 C CA . GLY B 1 143 ? 14.406 23.219 -3.289 1 96.69 143 GLY B CA 1
ATOM 3828 C C . GLY B 1 143 ? 14.695 22.438 -2.023 1 96.69 143 GLY B C 1
ATOM 3829 O O . GLY B 1 143 ? 14.195 22.781 -0.951 1 96.69 143 GLY B O 1
ATOM 3830 N N . MET B 1 144 ? 15.539 21.469 -2.123 1 98.25 144 MET B N 1
ATOM 3831 C CA . MET B 1 144 ? 15.875 20.641 -0.971 1 98.25 144 MET B CA 1
ATOM 3832 C C . MET B 1 144 ? 16.781 21.391 -0.007 1 98.25 144 MET B C 1
ATOM 3834 O O . MET B 1 144 ? 16.609 21.312 1.21 1 98.25 144 MET B O 1
ATOM 3838 N N . ILE B 1 145 ? 17.734 22.125 -0.525 1 97.81 145 ILE B N 1
ATOM 3839 C CA . ILE B 1 145 ? 18.641 22.922 0.295 1 97.81 145 ILE B CA 1
ATOM 3840 C C . ILE B 1 145 ? 17.844 23.938 1.117 1 97.81 145 ILE B C 1
ATOM 3842 O O . ILE B 1 145 ? 18.094 24.109 2.312 1 97.81 145 ILE B O 1
ATOM 3846 N N . ASP B 1 146 ? 16.859 24.5 0.459 1 97.19 146 ASP B N 1
ATOM 3847 C CA . ASP B 1 146 ? 16.016 25.469 1.152 1 97.19 146 ASP B CA 1
ATOM 3848 C C . ASP B 1 146 ? 15.211 24.781 2.26 1 97.19 146 ASP B C 1
ATOM 3850 O O . ASP B 1 146 ? 15.109 25.312 3.371 1 97.19 146 ASP B O 1
ATOM 3854 N N . ALA B 1 147 ? 14.648 23.641 1.943 1 97.31 147 ALA B N 1
ATOM 3855 C CA . ALA B 1 147 ? 13.859 22.922 2.93 1 97.31 147 ALA B CA 1
ATOM 3856 C C . ALA B 1 147 ? 14.695 22.562 4.156 1 97.31 147 ALA B C 1
ATOM 3858 O O . ALA B 1 147 ? 14.219 22.672 5.289 1 97.31 147 ALA B O 1
ATOM 3859 N N . LEU B 1 148 ? 15.938 22.219 3.957 1 97.94 148 LEU B N 1
ATOM 3860 C CA . LEU B 1 148 ? 16.844 21.766 5.012 1 97.94 148 LEU B CA 1
ATOM 3861 C C . LEU B 1 148 ? 17.156 22.906 5.977 1 97.94 148 LEU B C 1
ATOM 3863 O O . LEU B 1 148 ? 17.609 22.656 7.098 1 97.94 148 LEU B O 1
ATOM 3867 N N . LYS B 1 149 ? 16.891 24.109 5.609 1 96.31 149 LYS B N 1
ATOM 3868 C CA . LYS B 1 149 ? 17.109 25.266 6.484 1 96.31 149 LYS B CA 1
ATOM 3869 C C . LYS B 1 149 ? 15.992 25.391 7.523 1 96.31 149 LYS B C 1
ATOM 3871 O O . LYS B 1 149 ? 16.172 26.047 8.547 1 96.31 149 LYS B O 1
ATOM 3876 N N . HIS B 1 150 ? 14.906 24.75 7.238 1 95.5 150 HIS B N 1
ATOM 3877 C CA . HIS B 1 150 ? 13.727 25.031 8.039 1 95.5 150 HIS B CA 1
ATOM 3878 C C . HIS B 1 150 ? 13.359 23.844 8.922 1 95.5 150 HIS B C 1
ATOM 3880 O O . HIS B 1 150 ? 12.695 24 9.953 1 95.5 150 HIS B O 1
ATOM 3886 N N . VAL B 1 151 ? 13.742 22.656 8.516 1 96.81 151 VAL B N 1
ATOM 3887 C CA . VAL B 1 151 ? 13.328 21.453 9.227 1 96.81 151 VAL B CA 1
ATOM 3888 C C . VAL B 1 151 ? 14.352 20.344 9.016 1 96.81 151 VAL B C 1
ATOM 3890 O O . VAL B 1 151 ? 14.914 20.203 7.926 1 96.81 151 VAL B O 1
ATOM 3893 N N . PRO B 1 152 ? 14.641 19.516 10.062 1 98.44 152 PRO B N 1
ATOM 3894 C CA . PRO B 1 152 ? 15.492 18.344 9.836 1 98.44 152 PRO B CA 1
ATOM 3895 C C . PRO B 1 152 ? 14.883 17.375 8.836 1 98.44 152 PRO B C 1
ATOM 3897 O O . PRO B 1 152 ? 13.695 17.062 8.906 1 98.44 152 PRO B O 1
ATOM 3900 N N . ILE B 1 153 ? 15.688 16.891 7.871 1 98.75 153 ILE B N 1
ATOM 3901 C CA . ILE B 1 153 ? 15.258 15.938 6.859 1 98.75 153 ILE B CA 1
ATOM 3902 C C . ILE B 1 153 ? 16.266 14.781 6.785 1 98.75 153 ILE B C 1
ATOM 3904 O O . ILE B 1 153 ? 17.469 15.008 6.754 1 98.75 153 ILE B O 1
ATOM 3908 N N . VAL B 1 154 ? 15.789 13.578 6.785 1 98.88 154 VAL B N 1
ATOM 3909 C CA . VAL B 1 154 ? 16.609 12.398 6.574 1 98.88 154 VAL B CA 1
ATOM 3910 C C . VAL B 1 154 ? 16.219 11.719 5.266 1 98.88 154 VAL B C 1
ATOM 3912 O O . VAL B 1 154 ? 15.031 11.492 5.008 1 98.88 154 VAL B O 1
ATOM 3915 N N . PHE B 1 155 ? 17.219 11.453 4.414 1 98.75 155 PHE B N 1
ATOM 3916 C CA . PHE B 1 155 ? 17.031 10.695 3.186 1 98.75 155 PHE B CA 1
ATOM 3917 C C . PHE B 1 155 ? 17.094 9.195 3.459 1 98.75 155 PHE B C 1
ATOM 3919 O O . PHE B 1 155 ? 18 8.727 4.164 1 98.75 155 PHE B O 1
ATOM 3926 N N . VAL B 1 156 ? 16.172 8.508 2.906 1 98.62 156 VAL B N 1
ATOM 3927 C CA . VAL B 1 156 ? 16.188 7.051 3.002 1 98.62 156 VAL B CA 1
ATOM 3928 C C . VAL B 1 156 ? 16.406 6.445 1.618 1 98.62 156 VAL B C 1
ATOM 3930 O O . VAL B 1 156 ? 15.664 6.727 0.679 1 98.62 156 VAL B O 1
ATOM 3933 N N . ASN B 1 157 ? 17.391 5.625 1.461 1 97.62 157 ASN B N 1
ATOM 3934 C CA . ASN B 1 157 ? 17.75 4.934 0.229 1 97.62 157 ASN B CA 1
ATOM 3935 C C . ASN B 1 157 ? 17.922 5.91 -0.931 1 97.62 157 ASN B C 1
ATOM 3937 O O . ASN B 1 157 ? 17.453 5.656 -2.041 1 97.62 157 ASN B O 1
ATOM 3941 N N . GLY B 1 158 ? 18.5 7.059 -0.661 1 96.5 158 GLY B N 1
ATOM 3942 C CA . GLY B 1 158 ? 18.797 8.07 -1.665 1 96.5 158 GLY B CA 1
ATOM 3943 C C . GLY B 1 158 ? 19.859 9.062 -1.229 1 96.5 158 GLY B C 1
ATOM 3944 O O . GLY B 1 158 ? 20.328 9.008 -0.089 1 96.5 158 GLY B O 1
ATOM 3945 N N . LYS B 1 159 ? 20.281 9.797 -2.141 1 95.31 159 LYS B N 1
ATOM 3946 C CA . LYS B 1 159 ? 21.234 10.875 -1.929 1 95.31 159 LYS B CA 1
ATOM 3947 C C . LYS B 1 159 ? 21.125 11.93 -3.023 1 95.31 159 LYS B C 1
ATOM 3949 O O . LYS B 1 159 ? 20.656 11.648 -4.125 1 95.31 159 LYS B O 1
ATOM 3954 N N . MET B 1 160 ? 21.484 13.086 -2.686 1 95 160 MET B N 1
ATOM 3955 C CA . MET B 1 160 ? 21.5 14.172 -3.66 1 95 160 MET B CA 1
ATOM 3956 C C . MET B 1 160 ? 22.844 14.898 -3.643 1 95 160 MET B C 1
ATOM 3958 O O . MET B 1 160 ? 23.203 15.531 -2.648 1 95 160 MET B O 1
ATOM 3962 N N . ASP B 1 161 ? 23.469 14.781 -4.777 1 91.56 161 ASP B N 1
ATOM 3963 C CA . ASP B 1 161 ? 24.75 15.461 -4.871 1 91.56 161 ASP B CA 1
ATOM 3964 C C . ASP B 1 161 ? 24.609 16.953 -4.594 1 91.56 161 ASP B C 1
ATOM 3966 O O . ASP B 1 161 ? 23.703 17.609 -5.117 1 91.56 161 ASP B O 1
ATOM 3970 N N . GLY B 1 162 ? 25.422 17.453 -3.721 1 93.19 162 GLY B N 1
ATOM 3971 C CA . GLY B 1 162 ? 25.406 18.875 -3.41 1 93.19 162 GLY B CA 1
ATOM 3972 C C . GLY B 1 162 ? 24.469 19.219 -2.27 1 93.19 162 GLY B C 1
ATOM 3973 O O . GLY B 1 162 ? 24.375 20.391 -1.866 1 93.19 162 GLY B O 1
ATOM 3974 N N . VAL B 1 163 ? 23.781 18.281 -1.8 1 96.69 163 VAL B N 1
ATOM 3975 C CA . VAL B 1 163 ? 22.875 18.516 -0.685 1 96.69 163 VAL B CA 1
ATOM 3976 C C . VAL B 1 163 ? 23.406 17.828 0.572 1 96.69 163 VAL B C 1
ATOM 3978 O O . VAL B 1 163 ? 23.656 16.625 0.564 1 96.69 163 VAL B O 1
ATOM 3981 N N . ASP B 1 164 ? 23.578 18.578 1.642 1 95.62 164 ASP B N 1
ATOM 3982 C CA . ASP B 1 164 ? 24.141 18.062 2.889 1 95.62 164 ASP B CA 1
ATOM 3983 C C . ASP B 1 164 ? 23.047 17.547 3.807 1 95.62 164 ASP B C 1
ATOM 3985 O O . ASP B 1 164 ? 22.734 18.156 4.828 1 95.62 164 ASP B O 1
ATOM 3989 N N . ALA B 1 165 ? 22.516 16.422 3.461 1 97.56 165 ALA B N 1
ATOM 3990 C CA . ALA B 1 165 ? 21.469 15.797 4.27 1 97.56 165 ALA B CA 1
ATOM 3991 C C . ALA B 1 165 ? 21.984 14.5 4.902 1 97.56 165 ALA B C 1
ATOM 3993 O O . ALA B 1 165 ? 22.922 13.883 4.398 1 97.56 165 ALA B O 1
ATOM 3994 N N . HIS B 1 166 ? 21.484 14.172 6.082 1 98.56 166 HIS B N 1
ATOM 3995 C CA . HIS B 1 166 ? 21.719 12.852 6.664 1 98.56 166 HIS B CA 1
ATOM 3996 C C . HIS B 1 166 ? 21.016 11.766 5.855 1 98.56 166 HIS B C 1
ATOM 3998 O O . HIS B 1 166 ? 19.906 11.953 5.375 1 98.56 166 HIS B O 1
ATOM 4004 N N . THR B 1 167 ? 21.734 10.688 5.625 1 98.44 167 THR B N 1
ATOM 4005 C CA . THR B 1 167 ? 21.234 9.633 4.746 1 98.44 167 THR B CA 1
ATOM 4006 C C . THR B 1 167 ? 21.328 8.266 5.43 1 98.44 167 THR B C 1
ATOM 4008 O O . THR B 1 167 ? 22.359 7.938 6.02 1 98.44 167 THR B O 1
ATOM 4011 N N . ILE B 1 168 ? 20.266 7.535 5.438 1 98.75 168 ILE B N 1
ATOM 4012 C CA . ILE B 1 168 ? 20.219 6.133 5.84 1 98.75 168 ILE B CA 1
ATOM 4013 C C . ILE B 1 168 ? 19.891 5.262 4.629 1 98.75 168 ILE B C 1
ATOM 4015 O O . ILE B 1 168 ? 18.859 5.438 3.996 1 98.75 168 ILE B O 1
ATOM 4019 N N . ARG B 1 169 ? 20.766 4.379 4.246 1 97.81 169 ARG B N 1
ATOM 4020 C CA . ARG B 1 169 ? 20.531 3.572 3.055 1 97.81 169 ARG B CA 1
ATOM 4021 C C . ARG B 1 169 ? 20.859 2.107 3.309 1 97.81 169 ARG B C 1
ATOM 4023 O O . ARG B 1 169 ? 21.688 1.793 4.172 1 97.81 169 ARG B O 1
ATOM 4030 N N . THR B 1 170 ? 20.25 1.248 2.596 1 98 170 THR B N 1
ATOM 4031 C CA . THR B 1 170 ? 20.594 -0.167 2.645 1 98 170 THR B CA 1
ATOM 4032 C C . THR B 1 170 ? 21.766 -0.465 1.715 1 98 170 THR B C 1
ATOM 4034 O O . THR B 1 170 ? 22.016 0.274 0.759 1 98 170 THR B O 1
ATOM 4037 N N . ASP B 1 171 ? 22.5 -1.459 1.994 1 98.12 171 ASP B N 1
ATOM 4038 C CA . ASP B 1 171 ? 23.625 -1.873 1.167 1 98.12 171 ASP B CA 1
ATOM 4039 C C . ASP B 1 171 ? 23.156 -2.668 -0.049 1 98.12 171 ASP B C 1
ATOM 4041 O O . ASP B 1 171 ? 23.328 -3.885 -0.109 1 98.12 171 ASP B O 1
ATOM 4045 N N . GLU B 1 172 ? 22.656 -1.989 -1.013 1 96.81 172 GLU B N 1
ATOM 4046 C CA . GLU B 1 172 ? 22.094 -2.633 -2.199 1 96.81 172 GLU B CA 1
ATOM 4047 C C . GLU B 1 172 ? 23.172 -3.377 -2.98 1 96.81 172 GLU B C 1
ATOM 4049 O O . GLU B 1 172 ? 22.922 -4.438 -3.557 1 96.81 172 GLU B O 1
ATOM 4054 N N . ALA B 1 173 ? 24.375 -2.824 -2.992 1 97.94 173 ALA B N 1
ATOM 4055 C CA . ALA B 1 173 ? 25.484 -3.455 -3.701 1 97.94 173 ALA B CA 1
ATOM 4056 C C . ALA B 1 173 ? 25.766 -4.848 -3.15 1 97.94 173 ALA B C 1
ATOM 4058 O O . ALA B 1 173 ? 25.875 -5.812 -3.912 1 97.94 173 ALA B O 1
ATOM 4059 N N . SER B 1 174 ? 25.797 -4.914 -1.862 1 98.06 174 SER B N 1
ATOM 4060 C CA . SER B 1 174 ? 26.016 -6.211 -1.233 1 98.06 174 SER B CA 1
ATOM 4061 C C . SER B 1 174 ? 24.875 -7.18 -1.537 1 98.06 174 SER B C 1
ATOM 4063 O O . SER B 1 174 ? 25.109 -8.375 -1.723 1 98.06 174 SER B O 1
ATOM 4065 N N . GLY B 1 175 ? 23.688 -6.66 -1.567 1 98.38 175 GLY B N 1
ATOM 4066 C CA . GLY B 1 175 ? 22.547 -7.488 -1.92 1 98.38 175 GLY B CA 1
ATOM 4067 C C . GLY B 1 175 ? 22.641 -8.094 -3.307 1 98.38 175 GLY B C 1
ATOM 4068 O O . GLY B 1 175 ? 22.375 -9.281 -3.494 1 98.38 175 GLY B O 1
ATOM 4069 N N . VAL B 1 176 ? 23.109 -7.273 -4.234 1 98.5 176 VAL B N 1
ATOM 4070 C CA . VAL B 1 176 ? 23.281 -7.734 -5.609 1 98.5 176 VAL B CA 1
ATOM 4071 C C . VAL B 1 176 ? 24.375 -8.789 -5.668 1 98.5 176 VAL B C 1
ATOM 4073 O O . VAL B 1 176 ? 24.203 -9.844 -6.289 1 98.5 176 VAL B O 1
ATOM 4076 N N . ARG B 1 177 ? 25.453 -8.57 -5.016 1 98.38 177 ARG B N 1
ATOM 4077 C CA . ARG B 1 177 ? 26.578 -9.5 -5.012 1 98.38 177 ARG B CA 1
ATOM 4078 C C . ARG B 1 177 ? 26.172 -10.844 -4.414 1 98.38 177 ARG B C 1
ATOM 4080 O O . ARG B 1 177 ? 26.562 -11.891 -4.926 1 98.38 177 ARG B O 1
ATOM 4087 N N . ARG B 1 178 ? 25.406 -10.797 -3.375 1 98 178 ARG B N 1
ATOM 4088 C CA . ARG B 1 178 ? 24.969 -12.031 -2.713 1 98 178 ARG B CA 1
ATOM 4089 C C . ARG B 1 178 ? 24.047 -12.836 -3.604 1 98 178 ARG B C 1
ATOM 4091 O O . ARG B 1 178 ? 24.094 -14.07 -3.619 1 98 178 ARG B O 1
ATOM 4098 N N . LEU B 1 179 ? 23.156 -12.148 -4.348 1 97.94 179 LEU B N 1
ATOM 4099 C CA . LEU B 1 179 ? 22.281 -12.836 -5.289 1 97.94 179 LEU B CA 1
ATOM 4100 C C . LEU B 1 179 ? 23.094 -13.523 -6.383 1 97.94 179 LEU B C 1
ATOM 4102 O O . LEU B 1 179 ? 22.812 -14.664 -6.75 1 97.94 179 LEU B O 1
ATOM 4106 N N . LEU B 1 180 ? 24.078 -12.797 -6.848 1 97.38 180 LEU B N 1
ATOM 4107 C CA . LEU B 1 180 ? 24.922 -13.352 -7.902 1 97.38 180 LEU B CA 1
ATOM 4108 C C . LEU B 1 180 ? 25.734 -14.531 -7.383 1 97.38 180 LEU B C 1
ATOM 4110 O O . LEU B 1 180 ? 25.922 -15.523 -8.094 1 97.38 180 LEU B O 1
ATOM 4114 N N . GLU B 1 181 ? 26.172 -14.406 -6.172 1 97.44 181 GLU B N 1
ATOM 4115 C CA . GLU B 1 181 ? 26.875 -15.523 -5.543 1 97.44 181 GLU B CA 1
ATOM 4116 C C . GLU B 1 181 ? 25.984 -16.75 -5.441 1 97.44 181 GLU B C 1
ATOM 4118 O O . GLU B 1 181 ? 26.406 -17.875 -5.754 1 97.44 181 GLU B O 1
ATOM 4123 N N . LEU B 1 182 ? 24.781 -16.531 -5.02 1 97.62 182 LEU B N 1
ATOM 4124 C CA . LEU B 1 182 ? 23.812 -17.625 -4.91 1 97.62 182 LEU B CA 1
ATOM 4125 C C . LEU B 1 182 ? 23.578 -18.281 -6.266 1 97.62 182 LEU B C 1
ATOM 4127 O O . LEU B 1 182 ? 23.609 -19.516 -6.379 1 97.62 182 LEU B O 1
ATOM 4131 N N . LEU B 1 183 ? 23.375 -17.469 -7.277 1 96.88 183 LEU B N 1
ATOM 4132 C CA . LEU B 1 183 ? 23.062 -17.969 -8.609 1 96.88 183 LEU B CA 1
ATOM 4133 C C . LEU B 1 183 ? 24.266 -18.719 -9.203 1 96.88 183 LEU B C 1
ATOM 4135 O O . LEU B 1 183 ? 24.094 -19.766 -9.828 1 96.88 183 LEU B O 1
ATOM 4139 N N . THR B 1 184 ? 25.453 -18.234 -9 1 95.62 184 THR B N 1
ATOM 4140 C CA . THR B 1 184 ? 26.641 -18.891 -9.531 1 95.62 184 THR B CA 1
ATOM 4141 C C . THR B 1 184 ? 26.922 -20.188 -8.781 1 95.62 184 THR B C 1
ATOM 4143 O O . THR B 1 184 ? 27.406 -21.156 -9.367 1 95.62 184 THR B O 1
ATOM 4146 N N . HIS B 1 185 ? 26.641 -20.141 -7.48 1 96 185 HIS B N 1
ATOM 4147 C CA . HIS B 1 185 ? 26.75 -21.359 -6.691 1 96 185 HIS B CA 1
ATOM 4148 C C . HIS B 1 185 ? 25.812 -22.438 -7.211 1 96 185 HIS B C 1
ATOM 4150 O O . HIS B 1 185 ? 26.125 -23.625 -7.145 1 96 185 HIS B O 1
ATOM 4156 N N . HIS B 1 186 ? 24.672 -22.031 -7.707 1 96.31 186 HIS B N 1
ATOM 4157 C CA . HIS B 1 186 ? 23.672 -22.938 -8.273 1 96.31 186 HIS B CA 1
ATOM 4158 C C . HIS B 1 186 ? 24.062 -23.359 -9.688 1 96.31 186 HIS B C 1
ATOM 4160 O O . HIS B 1 186 ? 23.328 -24.109 -10.336 1 96.31 186 HIS B O 1
ATOM 4166 N N . GLY B 1 187 ? 25.172 -22.781 -10.211 1 95.38 187 GLY B N 1
ATOM 4167 C CA . GLY B 1 187 ? 25.688 -23.234 -11.492 1 95.38 187 GLY B CA 1
ATOM 4168 C C . GLY B 1 187 ? 25.281 -22.344 -12.648 1 95.38 187 GLY B C 1
ATOM 4169 O O . GLY B 1 187 ? 25.562 -22.641 -13.812 1 95.38 187 GLY B O 1
ATOM 4170 N N . HIS B 1 188 ? 24.594 -21.219 -12.359 1 96.06 188 HIS B N 1
ATOM 4171 C CA . HIS B 1 188 ? 24.219 -20.297 -13.422 1 96.06 188 HIS B CA 1
ATOM 4172 C C . HIS B 1 188 ? 25.406 -19.453 -13.859 1 96.06 188 HIS B C 1
ATOM 4174 O O . HIS B 1 188 ? 26.031 -18.766 -13.039 1 96.06 188 HIS B O 1
ATOM 4180 N N . GLU B 1 189 ? 25.672 -19.453 -15.133 1 94.19 189 GLU B N 1
ATOM 4181 C CA . GLU B 1 189 ? 26.75 -18.641 -15.68 1 94.19 189 GLU B CA 1
ATOM 4182 C C . GLU B 1 189 ? 26.203 -17.531 -16.578 1 94.19 189 GLU B C 1
ATOM 4184 O O . GLU B 1 189 ? 26.828 -16.484 -16.719 1 94.19 189 GLU B O 1
ATOM 4189 N N . ALA B 1 190 ? 25.109 -17.812 -17.234 1 95.31 190 ALA B N 1
ATOM 4190 C CA . ALA B 1 190 ? 24.391 -16.828 -18.031 1 95.31 190 ALA B CA 1
ATOM 4191 C C . ALA B 1 190 ? 23.266 -16.172 -17.219 1 95.31 190 ALA B C 1
ATOM 4193 O O . ALA B 1 190 ? 22.219 -16.766 -17.016 1 95.31 190 ALA B O 1
ATOM 4194 N N . ILE B 1 191 ? 23.578 -14.953 -16.797 1 97 191 ILE B N 1
ATOM 4195 C CA . ILE B 1 191 ? 22.641 -14.289 -15.883 1 97 191 ILE B CA 1
ATOM 4196 C C . ILE B 1 191 ? 22.25 -12.93 -16.453 1 97 191 ILE B C 1
ATOM 4198 O O . ILE B 1 191 ? 23.109 -12.172 -16.922 1 97 191 ILE B O 1
ATOM 4202 N N . GLY B 1 192 ? 20.953 -12.672 -16.531 1 97.69 192 GLY B N 1
ATOM 4203 C CA . GLY B 1 192 ? 20.453 -11.391 -17 1 97.69 192 GLY B CA 1
ATOM 4204 C C . GLY B 1 192 ? 20 -10.477 -15.875 1 97.69 192 GLY B C 1
ATOM 4205 O O . GLY B 1 192 ? 19.969 -10.875 -14.711 1 97.69 192 GLY B O 1
ATOM 4206 N N . LEU B 1 193 ? 19.719 -9.242 -16.219 1 98.31 193 LEU B N 1
ATOM 4207 C CA . LEU B 1 193 ? 19.219 -8.219 -15.305 1 98.31 193 LEU B CA 1
ATOM 4208 C C . LEU B 1 193 ? 18.016 -7.492 -15.898 1 98.31 193 LEU B C 1
ATOM 4210 O O . LEU B 1 193 ? 18.109 -6.93 -17 1 98.31 193 LEU B O 1
ATOM 4214 N N . LEU B 1 194 ? 16.891 -7.516 -15.141 1 98.62 194 LEU B N 1
ATOM 4215 C CA . LEU B 1 194 ? 15.664 -6.957 -15.68 1 98.62 194 LEU B CA 1
ATOM 4216 C C . LEU B 1 194 ? 15.117 -5.855 -14.781 1 98.62 194 LEU B C 1
ATOM 4218 O O . LEU B 1 194 ? 15.188 -5.961 -13.555 1 98.62 194 LEU B O 1
ATOM 4222 N N . GLY B 1 195 ? 14.539 -4.801 -15.398 1 98.56 195 GLY B N 1
ATOM 4223 C CA . GLY B 1 195 ? 13.781 -3.781 -14.695 1 98.56 195 GLY B CA 1
ATOM 4224 C C . GLY B 1 195 ? 14.586 -2.527 -14.406 1 98.56 195 GLY B C 1
ATOM 4225 O O . GLY B 1 195 ? 15.766 -2.449 -14.75 1 98.56 195 GLY B O 1
ATOM 4226 N N . GLY B 1 196 ? 13.898 -1.557 -13.82 1 97.94 196 GLY B N 1
ATOM 4227 C CA . GLY B 1 196 ? 14.508 -0.293 -13.43 1 97.94 196 GLY B CA 1
ATOM 4228 C C . GLY B 1 196 ? 14.438 0.764 -14.516 1 97.94 196 GLY B C 1
ATOM 4229 O O . GLY B 1 196 ? 13.797 0.558 -15.555 1 97.94 196 GLY B O 1
ATOM 4230 N N . GLU B 1 197 ? 14.945 1.889 -14.117 1 97.06 197 GLU B N 1
ATOM 4231 C CA . GLU B 1 197 ? 15.008 3.047 -15.008 1 97.06 197 GLU B CA 1
ATOM 4232 C C . GLU B 1 197 ? 16.391 3.699 -14.969 1 97.06 197 GLU B C 1
ATOM 4234 O O . GLU B 1 197 ? 16.844 4.133 -13.914 1 97.06 197 GLU B O 1
ATOM 4239 N N . ILE B 1 198 ? 16.969 3.781 -16.172 1 96 198 ILE B N 1
ATOM 4240 C CA . ILE B 1 198 ? 18.266 4.445 -16.25 1 96 198 ILE B CA 1
ATOM 4241 C C . ILE B 1 198 ? 18.141 5.895 -15.781 1 96 198 ILE B C 1
ATOM 4243 O O . ILE B 1 198 ? 17.172 6.578 -16.125 1 96 198 ILE B O 1
ATOM 4247 N N . GLY B 1 199 ? 19.016 6.305 -15.016 1 96.25 199 GLY B N 1
ATOM 4248 C CA . GLY B 1 199 ? 18.969 7.645 -14.461 1 96.25 199 GLY B CA 1
ATOM 4249 C C . GLY B 1 199 ? 18.453 7.676 -13.023 1 96.25 199 GLY B C 1
ATOM 4250 O O . GLY B 1 199 ? 18.547 8.703 -12.352 1 96.25 199 GLY B O 1
ATOM 4251 N N . VAL B 1 200 ? 17.953 6.586 -12.57 1 96.38 200 VAL B N 1
ATOM 4252 C CA . VAL B 1 200 ? 17.594 6.418 -11.164 1 96.38 200 VAL B CA 1
ATOM 4253 C C . VAL B 1 200 ? 18.719 5.73 -10.406 1 96.38 200 VAL B C 1
ATOM 4255 O O . VAL B 1 200 ? 19.219 4.68 -10.836 1 96.38 200 VAL B O 1
ATOM 4258 N N . SER B 1 201 ? 19.125 6.223 -9.32 1 95.88 201 SER B N 1
ATOM 4259 C CA . SER B 1 201 ? 20.359 5.828 -8.641 1 95.88 201 SER B CA 1
ATOM 4260 C C . SER B 1 201 ? 20.328 4.348 -8.273 1 95.88 201 SER B C 1
ATOM 4262 O O . SER B 1 201 ? 21.344 3.652 -8.406 1 95.88 201 SER B O 1
ATOM 4264 N N . SER B 1 202 ? 19.203 3.83 -7.766 1 95.81 202 SER B N 1
ATOM 4265 C CA . SER B 1 202 ? 19.109 2.418 -7.418 1 95.81 202 SER B CA 1
ATOM 4266 C C . SER B 1 202 ? 19.359 1.528 -8.633 1 95.81 202 SER B C 1
ATOM 4268 O O . SER B 1 202 ? 20.062 0.522 -8.531 1 95.81 202 SER B O 1
ATOM 4270 N N . THR B 1 203 ? 18.766 1.898 -9.758 1 97.69 203 THR B N 1
ATOM 4271 C CA . THR B 1 203 ? 18.969 1.157 -11 1 97.69 203 THR B CA 1
ATOM 4272 C C . THR B 1 203 ? 20.438 1.222 -11.422 1 97.69 203 THR B C 1
ATOM 4274 O O . THR B 1 203 ? 21.062 0.189 -11.68 1 97.69 203 THR B O 1
ATOM 4277 N N . ASP B 1 204 ? 20.969 2.436 -11.445 1 97.44 204 ASP B N 1
ATOM 4278 C CA . ASP B 1 204 ? 22.344 2.635 -11.898 1 97.44 204 ASP B CA 1
ATOM 4279 C C . ASP B 1 204 ? 23.328 1.861 -11.031 1 97.44 204 ASP B C 1
ATOM 4281 O O . ASP B 1 204 ? 24.266 1.249 -11.539 1 97.44 204 ASP B O 1
ATOM 4285 N N . GLU B 1 205 ? 23.078 1.858 -9.781 1 96.69 205 GLU B N 1
ATOM 4286 C CA . GLU B 1 205 ? 23.953 1.146 -8.859 1 96.69 205 GLU B CA 1
ATOM 4287 C C . GLU B 1 205 ? 23.875 -0.363 -9.078 1 96.69 205 GLU B C 1
ATOM 4289 O O . GLU B 1 205 ? 24.906 -1.031 -9.18 1 96.69 205 GLU B O 1
ATOM 4294 N N . LYS B 1 206 ? 22.703 -0.93 -9.164 1 97.75 206 LYS B N 1
ATOM 4295 C CA . LYS B 1 206 ? 22.547 -2.373 -9.312 1 97.75 206 LYS B CA 1
ATOM 4296 C C . LYS B 1 206 ? 23.109 -2.857 -10.641 1 97.75 206 LYS B C 1
ATOM 4298 O O . LYS B 1 206 ? 23.703 -3.934 -10.719 1 97.75 206 LYS B O 1
ATOM 4303 N N . VAL B 1 207 ? 22.906 -2.002 -11.656 1 97.75 207 VAL B N 1
ATOM 4304 C CA . VAL B 1 207 ? 23.469 -2.35 -12.961 1 97.75 207 VAL B CA 1
ATOM 4305 C C . VAL B 1 207 ? 24.984 -2.363 -12.891 1 97.75 207 VAL B C 1
ATOM 4307 O O . VAL B 1 207 ? 25.641 -3.297 -13.375 1 97.75 207 VAL B O 1
ATOM 4310 N N . SER B 1 208 ? 25.562 -1.334 -12.297 1 97.5 208 SER B N 1
ATOM 4311 C CA . SER B 1 208 ? 27 -1.22 -12.18 1 97.5 208 SER B CA 1
ATOM 4312 C C . SER B 1 208 ? 27.594 -2.381 -11.375 1 97.5 208 SER B C 1
ATOM 4314 O O . SER B 1 208 ? 28.562 -3.012 -11.805 1 97.5 208 SER B O 1
ATOM 4316 N N . VAL B 1 209 ? 26.984 -2.686 -10.258 1 98.19 209 VAL B N 1
ATOM 4317 C CA . VAL B 1 209 ? 27.469 -3.754 -9.391 1 98.19 209 VAL B CA 1
ATOM 4318 C C . VAL B 1 209 ? 27.328 -5.102 -10.094 1 98.19 209 VAL B C 1
ATOM 4320 O O . VAL B 1 209 ? 28.203 -5.965 -9.977 1 98.19 209 VAL B O 1
ATOM 4323 N N . PHE B 1 210 ? 26.25 -5.262 -10.82 1 97.94 210 PHE B N 1
ATOM 4324 C CA . PHE B 1 210 ? 26.016 -6.473 -11.602 1 97.94 210 PHE B CA 1
ATOM 4325 C C . PHE B 1 210 ? 27.156 -6.688 -12.602 1 97.94 210 PHE B C 1
ATOM 4327 O O . PHE B 1 210 ? 27.781 -7.746 -12.625 1 97.94 210 PHE B O 1
ATOM 4334 N N . ARG B 1 211 ? 27.406 -5.691 -13.391 1 97.06 211 ARG B N 1
ATOM 4335 C CA . ARG B 1 211 ? 28.438 -5.77 -14.422 1 97.06 211 ARG B CA 1
ATOM 4336 C C . ARG B 1 211 ? 29.797 -6.055 -13.812 1 97.06 211 ARG B C 1
ATOM 4338 O O . ARG B 1 211 ? 30.516 -6.941 -14.273 1 97.06 211 ARG B O 1
ATOM 4345 N N . GLU B 1 212 ? 30.109 -5.324 -12.773 1 96.94 212 GLU B N 1
ATOM 4346 C CA . GLU B 1 212 ? 31.406 -5.469 -12.117 1 96.94 212 GLU B CA 1
ATOM 4347 C C . GLU B 1 212 ? 31.578 -6.867 -11.531 1 96.94 212 GLU B C 1
ATOM 4349 O O . GLU B 1 212 ? 32.625 -7.484 -11.672 1 96.94 212 GLU B O 1
ATOM 4354 N N . THR B 1 213 ? 30.516 -7.336 -10.875 1 96.75 213 THR B N 1
ATOM 4355 C CA . THR B 1 213 ? 30.578 -8.641 -10.219 1 96.75 213 THR B CA 1
ATOM 4356 C C . THR B 1 213 ? 30.688 -9.758 -11.25 1 96.75 213 THR B C 1
ATOM 4358 O O . THR B 1 213 ? 31.453 -10.711 -11.062 1 96.75 213 THR B O 1
ATOM 4361 N N . MET B 1 214 ? 29.953 -9.648 -12.328 1 96.06 214 MET B N 1
ATOM 4362 C CA . MET B 1 214 ? 30.016 -10.633 -13.398 1 96.06 214 MET B CA 1
ATOM 4363 C C . MET B 1 214 ? 31.422 -10.695 -13.992 1 96.06 214 MET B C 1
ATOM 4365 O O . MET B 1 214 ? 31.969 -11.781 -14.203 1 96.06 214 MET B O 1
ATOM 4369 N N . LEU B 1 215 ? 31.984 -9.539 -14.203 1 94.88 215 LEU B N 1
ATOM 4370 C CA . LEU B 1 215 ? 33.344 -9.453 -14.75 1 94.88 215 LEU B CA 1
ATOM 4371 C C . LEU B 1 215 ? 34.344 -10.055 -13.789 1 94.88 215 LEU B C 1
ATOM 4373 O O . LEU B 1 215 ? 35.25 -10.805 -14.203 1 94.88 215 LEU B O 1
ATOM 4377 N N . GLU B 1 216 ? 34.219 -9.75 -12.562 1 95.38 216 GLU B N 1
ATOM 4378 C CA . GLU B 1 216 ? 35.156 -10.242 -11.531 1 95.38 216 GLU B CA 1
ATOM 4379 C C . GLU B 1 216 ? 35.094 -11.758 -11.438 1 95.38 216 GLU B C 1
ATOM 4381 O O . GLU B 1 216 ? 36.125 -12.398 -11.141 1 95.38 216 GLU B O 1
ATOM 4386 N N . LYS B 1 217 ? 33.969 -12.32 -11.711 1 93.81 217 LYS B N 1
ATOM 4387 C CA . LYS B 1 217 ? 33.812 -13.766 -11.609 1 93.81 217 LYS B CA 1
ATOM 4388 C C . LYS B 1 217 ? 34.156 -14.461 -12.922 1 93.81 217 LYS B C 1
ATOM 4390 O O . LYS B 1 217 ? 34.094 -15.688 -13.016 1 93.81 217 LYS B O 1
ATOM 4395 N N . GLY B 1 218 ? 34.438 -13.664 -13.906 1 93.06 218 GLY B N 1
ATOM 4396 C CA . GLY B 1 218 ? 34.812 -14.211 -15.203 1 93.06 218 GLY B CA 1
ATOM 4397 C C . GLY B 1 218 ? 33.625 -14.75 -15.977 1 93.06 218 GLY B C 1
ATOM 4398 O O . GLY B 1 218 ? 33.75 -15.672 -16.781 1 93.06 218 GLY B O 1
ATOM 4399 N N . LEU B 1 219 ? 32.5 -14.234 -15.648 1 91.06 219 LEU B N 1
ATOM 4400 C CA . LEU B 1 219 ? 31.297 -14.711 -16.312 1 91.06 219 LEU B CA 1
ATOM 4401 C C . LEU B 1 219 ? 30.922 -13.805 -17.469 1 91.06 219 LEU B C 1
ATOM 4403 O O . LEU B 1 219 ? 31.172 -12.602 -17.438 1 91.06 219 LEU B O 1
ATOM 4407 N N . ILE B 1 220 ? 30.391 -14.492 -18.453 1 77.88 220 ILE B N 1
ATOM 4408 C CA . ILE B 1 220 ? 30 -13.766 -19.656 1 77.88 220 ILE B CA 1
ATOM 4409 C C . ILE B 1 220 ? 28.609 -13.156 -19.469 1 77.88 220 ILE B C 1
ATOM 4411 O O . ILE B 1 220 ? 27.719 -13.797 -18.891 1 77.88 220 ILE B O 1
ATOM 4415 N N . PHE B 1 221 ? 28.484 -11.805 -19.656 1 81.88 221 PHE B N 1
ATOM 4416 C CA . PHE B 1 221 ? 27.141 -11.234 -19.781 1 81.88 221 PHE B CA 1
ATOM 4417 C C . PHE B 1 221 ? 27.031 -10.414 -21.062 1 81.88 221 PHE B C 1
ATOM 4419 O O . PHE B 1 221 ? 28.031 -9.891 -21.562 1 81.88 221 PHE B O 1
ATOM 4426 N N . LYS B 1 222 ? 25.891 -10.555 -21.641 1 90.12 222 LYS B N 1
ATOM 4427 C CA . LYS B 1 222 ? 25.562 -9.82 -22.859 1 90.12 222 LYS B CA 1
ATOM 4428 C C . LYS B 1 222 ? 24.719 -8.594 -22.547 1 90.12 222 LYS B C 1
ATOM 4430 O O . LYS B 1 222 ? 23.812 -8.656 -21.703 1 90.12 222 LYS B O 1
ATOM 4435 N N . GLU B 1 223 ? 24.969 -7.562 -23.203 1 91.88 223 GLU B N 1
ATOM 4436 C CA . GLU B 1 223 ? 24.203 -6.336 -23 1 91.88 223 GLU B CA 1
ATOM 4437 C C . GLU B 1 223 ? 22.719 -6.559 -23.297 1 91.88 223 GLU B C 1
ATOM 4439 O O . GLU B 1 223 ? 21.859 -5.945 -22.672 1 91.88 223 GLU B O 1
ATOM 4444 N N . ASP B 1 224 ? 22.469 -7.535 -24.141 1 93.5 224 ASP B N 1
ATOM 4445 C CA . ASP B 1 224 ? 21.094 -7.82 -24.531 1 93.5 224 ASP B CA 1
ATOM 4446 C C . ASP B 1 224 ? 20.344 -8.531 -23.406 1 93.5 224 ASP B C 1
ATOM 4448 O O . ASP B 1 224 ? 19.125 -8.656 -23.453 1 93.5 224 ASP B O 1
ATOM 4452 N N . TRP B 1 225 ? 21.125 -8.953 -22.375 1 96.31 225 TRP B N 1
ATOM 4453 C CA . TRP B 1 225 ? 20.5 -9.609 -21.234 1 96.31 225 TRP B CA 1
ATOM 4454 C C . TRP B 1 225 ? 20.078 -8.586 -20.172 1 96.31 225 TRP B C 1
ATOM 4456 O O . TRP B 1 225 ? 19.438 -8.938 -19.172 1 96.31 225 TRP B O 1
ATOM 4466 N N . ILE B 1 226 ? 20.422 -7.324 -20.422 1 96.19 226 ILE B N 1
ATOM 4467 C CA . ILE B 1 226 ? 20.125 -6.25 -19.469 1 96.19 226 ILE B CA 1
ATOM 4468 C C . ILE B 1 226 ? 19.062 -5.332 -20.062 1 96.19 226 ILE B C 1
ATOM 4470 O O . ILE B 1 226 ? 19.312 -4.629 -21.047 1 96.19 226 ILE B O 1
ATOM 4474 N N . HIS B 1 227 ? 17.859 -5.367 -19.469 1 96.31 227 HIS B N 1
ATOM 4475 C CA . HIS B 1 227 ? 16.75 -4.562 -19.969 1 96.31 227 HIS B CA 1
ATOM 4476 C C . HIS B 1 227 ? 16.078 -3.801 -18.828 1 96.31 227 HIS B C 1
ATOM 4478 O O . HIS B 1 227 ? 15.836 -4.359 -17.766 1 96.31 227 HIS B O 1
ATOM 4484 N N . SER B 1 228 ? 15.797 -2.5 -19.078 1 96.81 228 SER B N 1
ATOM 4485 C CA . SER B 1 228 ? 15.266 -1.609 -18.047 1 96.81 228 SER B CA 1
ATOM 4486 C C . SER B 1 228 ? 14.016 -0.885 -18.547 1 96.81 228 SER B C 1
ATOM 4488 O O . SER B 1 228 ? 14.102 0.249 -19.016 1 96.81 228 SER B O 1
ATOM 4490 N N . SER B 1 229 ? 12.828 -1.481 -18.297 1 97.44 229 SER B N 1
ATOM 4491 C CA . SER B 1 229 ? 11.594 -0.879 -18.797 1 97.44 229 SER B CA 1
ATOM 4492 C C . SER B 1 229 ? 10.797 -0.249 -17.656 1 97.44 229 SER B C 1
ATOM 4494 O O . SER B 1 229 ? 9.711 0.295 -17.891 1 97.44 229 SER B O 1
ATOM 4496 N N . GLY B 1 230 ? 11.266 -0.351 -16.484 1 97.5 230 GLY B N 1
ATOM 4497 C CA . GLY B 1 230 ? 10.562 0.244 -15.359 1 97.5 230 GLY B CA 1
ATOM 4498 C C . GLY B 1 230 ? 10.555 -0.643 -14.125 1 97.5 230 GLY B C 1
ATOM 4499 O O . GLY B 1 230 ? 11.297 -1.624 -14.055 1 97.5 230 GLY B O 1
ATOM 4500 N N . TYR B 1 231 ? 9.766 -0.327 -13.156 1 97.12 231 TYR B N 1
ATOM 4501 C CA . TYR B 1 231 ? 9.758 -1.005 -11.859 1 97.12 231 TYR B CA 1
ATOM 4502 C C . TYR B 1 231 ? 8.461 -1.779 -11.664 1 97.12 231 TYR B C 1
ATOM 4504 O O . TYR B 1 231 ? 8.258 -2.398 -10.617 1 97.12 231 TYR B O 1
ATOM 4512 N N . SER B 1 232 ? 7.566 -1.787 -12.648 1 96.31 232 SER B N 1
ATOM 4513 C CA . SER B 1 232 ? 6.23 -2.348 -12.492 1 96.31 232 SER B CA 1
ATOM 4514 C C . SER B 1 232 ? 6.188 -3.811 -12.922 1 96.31 232 SER B C 1
ATOM 4516 O O . SER B 1 232 ? 7.156 -4.324 -13.484 1 96.31 232 SER B O 1
ATOM 4518 N N . ILE B 1 233 ? 5.086 -4.445 -12.641 1 96.75 233 ILE B N 1
ATOM 4519 C CA . ILE B 1 233 ? 4.871 -5.816 -13.094 1 96.75 233 ILE B CA 1
ATOM 4520 C C . ILE B 1 233 ? 4.852 -5.863 -14.617 1 96.75 233 ILE B C 1
ATOM 4522 O O . ILE B 1 233 ? 5.492 -6.723 -15.227 1 96.75 233 ILE B O 1
ATOM 4526 N N . GLU B 1 234 ? 4.211 -4.898 -15.234 1 97 234 GLU B N 1
ATOM 4527 C CA . GLU B 1 234 ? 4.145 -4.812 -16.688 1 97 234 GLU B CA 1
ATOM 4528 C C . GLU B 1 234 ? 5.535 -4.637 -17.297 1 97 234 GLU B C 1
ATOM 4530 O O . GLU B 1 234 ? 5.832 -5.191 -18.359 1 97 234 GLU B O 1
ATOM 4535 N N . ALA B 1 235 ? 6.324 -3.875 -16.641 1 98.12 235 ALA B N 1
ATOM 4536 C CA . ALA B 1 235 ? 7.703 -3.707 -17.094 1 98.12 235 ALA B CA 1
ATOM 4537 C C . ALA B 1 235 ? 8.461 -5.031 -17.047 1 98.12 235 ALA B C 1
ATOM 4539 O O . ALA B 1 235 ? 9.25 -5.332 -17.953 1 98.12 235 ALA B O 1
ATOM 4540 N N . GLY B 1 236 ? 8.234 -5.805 -16 1 98.56 236 GLY B N 1
ATOM 4541 C CA . GLY B 1 236 ? 8.828 -7.129 -15.914 1 98.56 236 GLY B CA 1
ATOM 4542 C C . GLY B 1 236 ? 8.406 -8.047 -17.047 1 98.56 236 GLY B C 1
ATOM 4543 O O . GLY B 1 236 ? 9.234 -8.789 -17.594 1 98.56 236 GLY B O 1
ATOM 4544 N N . GLU B 1 237 ? 7.141 -7.973 -17.391 1 98.19 237 GLU B N 1
ATOM 4545 C CA . GLU B 1 237 ? 6.633 -8.758 -18.5 1 98.19 237 GLU B CA 1
ATOM 4546 C C . GLU B 1 237 ? 7.316 -8.359 -19.812 1 98.19 237 GLU B C 1
ATOM 4548 O O . GLU B 1 237 ? 7.723 -9.227 -20.594 1 98.19 237 GLU B O 1
ATOM 4553 N N . LYS B 1 238 ? 7.398 -7.102 -20 1 98.25 238 LYS B N 1
ATOM 4554 C CA . LYS B 1 238 ? 8.016 -6.57 -21.219 1 98.25 238 LYS B CA 1
ATOM 4555 C C . LYS B 1 238 ? 9.469 -7 -21.328 1 98.25 238 LYS B C 1
ATOM 4557 O O . LYS B 1 238 ? 9.906 -7.473 -22.375 1 98.25 238 LYS B O 1
ATOM 4562 N N . ASP B 1 239 ? 10.211 -6.859 -20.25 1 98.31 239 ASP B N 1
ATOM 4563 C CA . ASP B 1 239 ? 11.625 -7.199 -20.266 1 98.31 239 ASP B CA 1
ATOM 4564 C C . ASP B 1 239 ? 11.836 -8.703 -20.453 1 98.31 239 ASP B C 1
ATOM 4566 O O . ASP B 1 239 ? 12.75 -9.117 -21.156 1 98.31 239 ASP B O 1
ATOM 4570 N N . ALA B 1 240 ? 11.039 -9.492 -19.812 1 98.44 240 ALA B N 1
ATOM 4571 C CA . ALA B 1 240 ? 11.125 -10.945 -19.969 1 98.44 240 ALA B CA 1
ATOM 4572 C C . ALA B 1 240 ? 10.867 -11.359 -21.406 1 98.44 240 ALA B C 1
ATOM 4574 O O . ALA B 1 240 ? 11.5 -12.289 -21.922 1 98.44 240 ALA B O 1
ATOM 4575 N N . THR B 1 241 ? 9.93 -10.703 -22.047 1 97.75 241 THR B N 1
ATOM 4576 C CA . THR B 1 241 ? 9.609 -10.992 -23.438 1 97.75 241 THR B CA 1
ATOM 4577 C C . THR B 1 241 ? 10.828 -10.812 -24.328 1 97.75 241 THR B C 1
ATOM 4579 O O . THR B 1 241 ? 11.055 -11.594 -25.25 1 97.75 241 THR B O 1
ATOM 4582 N N . HIS B 1 242 ? 11.57 -9.836 -24.031 1 96 242 HIS B N 1
ATOM 4583 C CA . HIS B 1 242 ? 12.797 -9.594 -24.781 1 96 242 HIS B CA 1
ATOM 4584 C C . HIS B 1 242 ? 13.75 -10.773 -24.672 1 96 242 HIS B C 1
ATOM 4586 O O . HIS B 1 242 ? 14.352 -11.188 -25.656 1 96 242 HIS B O 1
ATOM 4592 N N . LEU B 1 243 ? 13.898 -11.344 -23.5 1 95.38 243 LEU B N 1
ATOM 4593 C CA . LEU B 1 243 ? 14.828 -12.445 -23.25 1 95.38 243 LEU B CA 1
ATOM 4594 C C . LEU B 1 243 ? 14.336 -13.727 -23.922 1 95.38 243 LEU B C 1
ATOM 4596 O O . LEU B 1 243 ? 15.141 -14.531 -24.406 1 95.38 243 LEU B O 1
ATOM 4600 N N . ILE B 1 244 ? 13.039 -13.961 -23.906 1 95.5 244 ILE B N 1
ATOM 4601 C CA . ILE B 1 244 ? 12.414 -15.18 -24.391 1 95.5 244 ILE B CA 1
ATOM 4602 C C . ILE B 1 244 ? 12.727 -15.359 -25.875 1 95.5 244 ILE B C 1
ATOM 4604 O O . ILE B 1 244 ? 12.898 -16.484 -26.359 1 95.5 244 ILE B O 1
ATOM 4608 N N . HIS B 1 245 ? 12.922 -14.266 -26.562 1 91.75 245 HIS B N 1
ATOM 4609 C CA . HIS B 1 245 ? 13.062 -14.32 -28.016 1 91.75 245 HIS B CA 1
ATOM 4610 C C . HIS B 1 245 ? 14.531 -14.383 -28.422 1 91.75 245 HIS B C 1
ATOM 4612 O O . HIS B 1 245 ? 14.852 -14.469 -29.609 1 91.75 245 HIS B O 1
ATOM 4618 N N . LEU B 1 246 ? 15.367 -14.391 -27.469 1 92.06 246 LEU B N 1
ATOM 4619 C CA . LEU B 1 246 ? 16.797 -14.477 -27.766 1 92.06 246 LEU B CA 1
ATOM 4620 C C . LEU B 1 246 ? 17.203 -15.922 -28.047 1 92.06 246 LEU B C 1
ATOM 4622 O O . LEU B 1 246 ? 16.672 -16.844 -27.422 1 92.06 246 LEU B O 1
ATOM 4626 N N . ASP B 1 247 ? 18.141 -16.094 -28.969 1 89.31 247 ASP B N 1
ATOM 4627 C CA . ASP B 1 247 ? 18.656 -17.422 -29.281 1 89.31 247 ASP B CA 1
ATOM 4628 C C . ASP B 1 247 ? 19.375 -18.031 -28.078 1 89.31 247 ASP B C 1
ATOM 4630 O O . ASP B 1 247 ? 19.234 -19.219 -27.797 1 89.31 247 ASP B O 1
ATOM 4634 N N . HIS B 1 248 ? 20.141 -17.219 -27.453 1 90.5 248 HIS B N 1
ATOM 4635 C CA . HIS B 1 248 ? 20.844 -17.609 -26.234 1 90.5 248 HIS B CA 1
ATOM 4636 C C . HIS B 1 248 ? 20.344 -16.812 -25.031 1 90.5 248 HIS B C 1
ATOM 4638 O O . HIS B 1 248 ? 20.844 -15.727 -24.75 1 90.5 248 HIS B O 1
ATOM 4644 N N . ARG B 1 249 ? 19.406 -17.438 -24.359 1 91.69 249 ARG B N 1
ATOM 4645 C CA . ARG B 1 249 ? 18.844 -16.734 -23.203 1 91.69 249 ARG B CA 1
ATOM 4646 C C . ARG B 1 249 ? 19.594 -17.125 -21.922 1 91.69 249 ARG B C 1
ATOM 4648 O O . ARG B 1 249 ? 20.141 -18.219 -21.828 1 91.69 249 ARG B O 1
ATOM 4655 N N . PRO B 1 250 ? 19.562 -16.234 -20.969 1 95.94 250 PRO B N 1
ATOM 4656 C CA . PRO B 1 250 ? 20.141 -16.594 -19.672 1 95.94 250 PRO B CA 1
ATOM 4657 C C . PRO B 1 250 ? 19.344 -17.688 -18.969 1 95.94 250 PRO B C 1
ATOM 4659 O O . PRO B 1 250 ? 18.203 -17.953 -19.328 1 95.94 250 PRO B O 1
ATOM 4662 N N . THR B 1 251 ? 20.016 -18.312 -18.062 1 95.94 251 THR B N 1
ATOM 4663 C CA . THR B 1 251 ? 19.375 -19.359 -17.281 1 95.94 251 THR B CA 1
ATOM 4664 C C . THR B 1 251 ? 18.906 -18.828 -15.938 1 95.94 251 THR B C 1
ATOM 4666 O O . THR B 1 251 ? 18.234 -19.531 -15.172 1 95.94 251 THR B O 1
ATOM 4669 N N . ALA B 1 252 ? 19.266 -17.531 -15.625 1 97.69 252 ALA B N 1
ATOM 4670 C CA . ALA B 1 252 ? 18.797 -16.828 -14.43 1 97.69 252 ALA B CA 1
ATOM 4671 C C . ALA B 1 252 ? 18.703 -15.328 -14.68 1 97.69 252 ALA B C 1
ATOM 4673 O O . ALA B 1 252 ? 19.406 -14.789 -15.539 1 97.69 252 ALA B O 1
ATOM 4674 N N . VAL B 1 253 ? 17.812 -14.719 -13.969 1 98.25 253 VAL B N 1
ATOM 4675 C CA . VAL B 1 253 ? 17.719 -13.266 -14.062 1 98.25 253 VAL B CA 1
ATOM 4676 C C . VAL B 1 253 ? 17.625 -12.664 -12.664 1 98.25 253 VAL B C 1
ATOM 4678 O O . VAL B 1 253 ? 16.969 -13.234 -11.781 1 98.25 253 VAL B O 1
ATOM 4681 N N . LEU B 1 254 ? 18.344 -11.609 -12.469 1 98.44 254 LEU B N 1
ATOM 4682 C CA . LEU B 1 254 ? 18.125 -10.695 -11.352 1 98.44 254 LEU B CA 1
ATOM 4683 C C . LEU B 1 254 ? 17.141 -9.594 -11.742 1 98.44 254 LEU B C 1
ATOM 4685 O O . LEU B 1 254 ? 17.312 -8.93 -12.758 1 98.44 254 LEU B O 1
ATOM 4689 N N . CYS B 1 255 ? 16.078 -9.469 -10.969 1 98.81 255 CYS B N 1
ATOM 4690 C CA . CYS B 1 255 ? 15.117 -8.398 -11.234 1 98.81 255 CYS B CA 1
ATOM 4691 C C . CYS B 1 255 ? 15.305 -7.25 -10.25 1 98.81 255 CYS B C 1
ATOM 4693 O O . CYS B 1 255 ? 15.609 -7.469 -9.078 1 98.81 255 CYS B O 1
ATOM 4695 N N . MET B 1 256 ? 15.078 -6.059 -10.695 1 98.62 256 MET B N 1
ATOM 4696 C CA . MET B 1 256 ? 15.312 -4.82 -9.953 1 98.62 256 MET B CA 1
ATOM 4697 C C . MET B 1 256 ? 14.484 -4.793 -8.672 1 98.62 256 MET B C 1
ATOM 4699 O O . MET B 1 256 ? 14.891 -4.18 -7.684 1 98.62 256 MET B O 1
ATOM 4703 N N . ASN B 1 257 ? 13.32 -5.355 -8.695 1 98.12 257 ASN B N 1
ATOM 4704 C CA . ASN B 1 257 ? 12.445 -5.484 -7.527 1 98.12 257 ASN B CA 1
ATOM 4705 C C . ASN B 1 257 ? 11.477 -6.652 -7.684 1 98.12 257 ASN B C 1
ATOM 4707 O O . ASN B 1 257 ? 11.492 -7.348 -8.703 1 98.12 257 ASN B O 1
ATOM 4711 N N . ASP B 1 258 ? 10.688 -6.852 -6.73 1 98 258 ASP B N 1
ATOM 4712 C CA . ASP B 1 258 ? 9.797 -8.008 -6.703 1 98 258 ASP B CA 1
ATOM 4713 C C . ASP B 1 258 ? 8.68 -7.871 -7.738 1 98 258 ASP B C 1
ATOM 4715 O O . ASP B 1 258 ? 8.219 -8.867 -8.297 1 98 258 ASP B O 1
ATOM 4719 N N . PHE B 1 259 ? 8.227 -6.645 -8.062 1 97.62 259 PHE B N 1
ATOM 4720 C CA . PHE B 1 259 ? 7.23 -6.445 -9.109 1 97.62 259 PHE B CA 1
ATOM 4721 C C . PHE B 1 259 ? 7.758 -6.918 -10.461 1 97.62 259 PHE B C 1
ATOM 4723 O O . PHE B 1 259 ? 7.074 -7.648 -11.18 1 97.62 259 PHE B O 1
ATOM 4730 N N . VAL B 1 260 ? 8.938 -6.531 -10.75 1 98.5 260 VAL B N 1
ATOM 4731 C CA . VAL B 1 260 ? 9.562 -6.941 -12 1 98.5 260 VAL B CA 1
ATOM 4732 C C . VAL B 1 260 ? 9.727 -8.461 -12.031 1 98.5 260 VAL B C 1
ATOM 4734 O O . VAL B 1 260 ? 9.453 -9.094 -13.047 1 98.5 260 VAL B O 1
ATOM 4737 N N . ALA B 1 261 ? 10.117 -9.023 -10.906 1 98.69 261 ALA B N 1
ATOM 4738 C CA . ALA B 1 261 ? 10.266 -10.477 -10.812 1 98.69 261 ALA B CA 1
ATOM 4739 C C . ALA B 1 261 ? 8.945 -11.188 -11.086 1 98.69 261 ALA B C 1
ATOM 4741 O O . ALA B 1 261 ? 8.906 -12.164 -11.836 1 98.69 261 ALA B O 1
ATOM 4742 N N . ILE B 1 262 ? 7.91 -10.672 -10.508 1 97.81 262 ILE B N 1
ATOM 4743 C CA . ILE B 1 262 ? 6.578 -11.25 -10.695 1 97.81 262 ILE B CA 1
ATOM 4744 C C . ILE B 1 262 ? 6.18 -11.164 -12.164 1 97.81 262 ILE B C 1
ATOM 4746 O O . ILE B 1 262 ? 5.707 -12.148 -12.742 1 97.81 262 ILE B O 1
ATOM 4750 N N . GLY B 1 263 ? 6.402 -10 -12.758 1 98.19 263 GLY B N 1
ATOM 4751 C CA . GLY B 1 263 ? 6.121 -9.852 -14.18 1 98.19 263 GLY B CA 1
ATOM 4752 C C . GLY B 1 263 ? 6.914 -10.805 -15.047 1 98.19 263 GLY B C 1
ATOM 4753 O O . GLY B 1 263 ? 6.371 -11.391 -15.984 1 98.19 263 GLY B O 1
ATOM 4754 N N . ALA B 1 264 ? 8.148 -10.969 -14.719 1 98.69 264 ALA B N 1
ATOM 4755 C CA . ALA B 1 264 ? 9.023 -11.875 -15.469 1 98.69 264 ALA B CA 1
ATOM 4756 C C . ALA B 1 264 ? 8.539 -13.32 -15.352 1 98.69 264 ALA B C 1
ATOM 4758 O O . ALA B 1 264 ? 8.43 -14.023 -16.359 1 98.69 264 ALA B O 1
ATOM 4759 N N . ILE B 1 265 ? 8.234 -13.75 -14.141 1 98.25 265 ILE B N 1
ATOM 4760 C CA . ILE B 1 265 ? 7.773 -15.117 -13.898 1 98.25 265 ILE B CA 1
ATOM 4761 C C . ILE B 1 265 ? 6.496 -15.383 -14.695 1 98.25 265 ILE B C 1
ATOM 4763 O O . ILE B 1 265 ? 6.387 -16.406 -15.383 1 98.25 265 ILE B O 1
ATOM 4767 N N . LYS B 1 266 ? 5.59 -14.453 -14.617 1 96.81 266 LYS B N 1
ATOM 4768 C CA . LYS B 1 266 ? 4.332 -14.586 -15.344 1 96.81 266 LYS B CA 1
ATOM 4769 C C . LYS B 1 266 ? 4.582 -14.766 -16.844 1 96.81 266 LYS B C 1
ATOM 4771 O O . LYS B 1 266 ? 3.988 -15.633 -17.484 1 96.81 266 LYS B O 1
ATOM 4776 N N . GLN B 1 267 ? 5.449 -13.891 -17.328 1 97.81 267 GLN B N 1
ATOM 4777 C CA . GLN B 1 267 ? 5.703 -13.891 -18.766 1 97.81 267 GLN B CA 1
ATOM 4778 C C . GLN B 1 267 ? 6.43 -15.164 -19.188 1 97.81 267 GLN B C 1
ATOM 4780 O O . GLN B 1 267 ? 6.102 -15.758 -20.219 1 97.81 267 GLN B O 1
ATOM 4785 N N . PHE B 1 268 ? 7.43 -15.633 -18.453 1 98.06 268 PHE B N 1
ATOM 4786 C CA . PHE B 1 268 ? 8.141 -16.875 -18.766 1 98.06 268 PHE B CA 1
ATOM 4787 C C . PHE B 1 268 ? 7.18 -18.062 -18.766 1 98.06 268 PHE B C 1
ATOM 4789 O O . PHE B 1 268 ? 7.184 -18.859 -19.719 1 98.06 268 PHE B O 1
ATOM 4796 N N . LYS B 1 269 ? 6.348 -18.125 -17.797 1 96.44 269 LYS B N 1
ATOM 4797 C CA . LYS B 1 269 ? 5.398 -19.234 -17.688 1 96.44 269 LYS B CA 1
ATOM 4798 C C . LYS B 1 269 ? 4.398 -19.203 -18.844 1 96.44 269 LYS B C 1
ATOM 4800 O O . LYS B 1 269 ? 4.035 -20.25 -19.391 1 96.44 269 LYS B O 1
ATOM 4805 N N . LYS B 1 270 ? 3.979 -18.016 -19.172 1 95.31 270 LYS B N 1
ATOM 4806 C CA . LYS B 1 270 ? 3.057 -17.844 -20.297 1 95.31 270 LYS B CA 1
ATOM 4807 C C . LYS B 1 270 ? 3.645 -18.406 -21.578 1 95.31 270 LYS B C 1
ATOM 4809 O O . LYS B 1 270 ? 2.912 -18.906 -22.438 1 95.31 270 LYS B O 1
ATOM 4814 N N . PHE B 1 271 ? 4.945 -18.422 -21.656 1 96.62 271 PHE B N 1
ATOM 4815 C CA . PHE B 1 271 ? 5.617 -18.891 -22.875 1 96.62 271 PHE B CA 1
ATOM 4816 C C . PHE B 1 271 ? 6.16 -20.297 -22.672 1 96.62 271 PHE B C 1
ATOM 4818 O O . PHE B 1 271 ? 7.016 -20.75 -23.438 1 96.62 271 PHE B O 1
ATOM 4825 N N . GLY B 1 272 ? 5.762 -20.938 -21.609 1 95.94 272 GLY B N 1
ATOM 4826 C CA . GLY B 1 272 ? 5.992 -22.359 -21.438 1 95.94 272 GLY B CA 1
ATOM 4827 C C . GLY B 1 272 ? 7.285 -22.672 -20.719 1 95.94 272 GLY B C 1
ATOM 4828 O O . GLY B 1 272 ? 7.719 -23.828 -20.672 1 95.94 272 GLY B O 1
ATOM 4829 N N . LEU B 1 273 ? 7.906 -21.641 -20.125 1 96.56 273 LEU B N 1
ATOM 4830 C CA . LEU B 1 273 ? 9.133 -21.875 -19.375 1 96.56 273 LEU B CA 1
ATOM 4831 C C . LEU B 1 273 ? 8.836 -22.156 -17.906 1 96.56 273 LEU B C 1
ATOM 4833 O O . LEU B 1 273 ? 7.953 -21.516 -17.312 1 96.56 273 LEU B O 1
ATOM 4837 N N . LYS B 1 274 ? 9.547 -23.047 -17.328 1 96.62 274 LYS B N 1
ATOM 4838 C CA . LYS B 1 274 ? 9.43 -23.328 -15.898 1 96.62 274 LYS B CA 1
ATOM 4839 C C . LYS B 1 274 ? 10.297 -22.375 -15.078 1 96.62 274 LYS B C 1
ATOM 4841 O O . LYS B 1 274 ? 11.422 -22.062 -15.461 1 96.62 274 LYS B O 1
ATOM 4846 N N . VAL B 1 275 ? 9.773 -21.906 -13.969 1 97.56 275 VAL B N 1
ATOM 4847 C CA . VAL B 1 275 ? 10.508 -21.094 -13.008 1 97.56 275 VAL B CA 1
ATOM 4848 C C . VAL B 1 275 ? 10.414 -21.719 -11.617 1 97.56 275 VAL B C 1
ATOM 4850 O O . VAL B 1 275 ? 9.328 -21.766 -11.016 1 97.56 275 VAL B O 1
ATOM 4853 N N . PRO B 1 276 ? 11.352 -22.109 -10.977 1 96.81 276 PRO B N 1
ATOM 4854 C CA . PRO B 1 276 ? 12.656 -22.297 -11.617 1 96.81 276 PRO B CA 1
ATOM 4855 C C . PRO B 1 276 ? 12.656 -23.453 -12.609 1 96.81 276 PRO B C 1
ATOM 4857 O O . PRO B 1 276 ? 11.594 -23.969 -12.961 1 96.81 276 PRO B O 1
ATOM 4860 N N . GLY B 1 277 ? 13.789 -23.984 -12.961 1 95.56 277 GLY B N 1
ATOM 4861 C CA . GLY B 1 277 ? 13.938 -25.078 -13.914 1 95.56 277 GLY B CA 1
ATOM 4862 C C . GLY B 1 277 ? 14.578 -24.641 -15.219 1 95.56 277 GLY B C 1
ATOM 4863 O O . GLY B 1 277 ? 15.781 -24.812 -15.414 1 95.56 277 GLY B O 1
ATOM 4864 N N . ASP B 1 278 ? 13.719 -23.984 -16.031 1 95.38 278 ASP B N 1
ATOM 4865 C CA . ASP B 1 278 ? 14.266 -23.484 -17.281 1 95.38 278 ASP B CA 1
ATOM 4866 C C . ASP B 1 278 ? 14.977 -22.156 -17.078 1 95.38 278 ASP B C 1
ATOM 4868 O O . ASP B 1 278 ? 15.914 -21.812 -17.797 1 95.38 278 ASP B O 1
ATOM 4872 N N . ILE B 1 279 ? 14.484 -21.391 -16.094 1 97.38 279 ILE B N 1
ATOM 4873 C CA . ILE B 1 279 ? 15.086 -20.109 -15.766 1 97.38 279 ILE B CA 1
ATOM 4874 C C . ILE B 1 279 ? 14.82 -19.766 -14.305 1 97.38 279 ILE B C 1
ATOM 4876 O O . ILE B 1 279 ? 13.695 -19.922 -13.82 1 97.38 279 ILE B O 1
ATOM 4880 N N . SER B 1 280 ? 15.844 -19.422 -13.57 1 98.56 280 SER B N 1
ATOM 4881 C CA . SER B 1 280 ? 15.695 -18.922 -12.211 1 98.56 280 SER B CA 1
ATOM 4882 C C . SER B 1 280 ? 15.453 -17.422 -12.188 1 98.56 280 SER B C 1
ATOM 4884 O O . SER B 1 280 ? 16 -16.688 -13.008 1 98.56 280 SER B O 1
ATOM 4886 N N . VAL B 1 281 ? 14.602 -16.969 -11.273 1 98.81 281 VAL B N 1
ATOM 4887 C CA . VAL B 1 281 ? 14.25 -15.547 -11.164 1 98.81 281 VAL B CA 1
ATOM 4888 C C . VAL B 1 281 ? 14.445 -15.078 -9.719 1 98.81 281 VAL B C 1
ATOM 4890 O O . VAL B 1 281 ? 14.023 -15.75 -8.781 1 98.81 281 VAL B O 1
ATOM 4893 N N . THR B 1 282 ? 15.117 -14 -9.555 1 98.81 282 THR B N 1
ATOM 4894 C CA . THR B 1 282 ? 15.273 -13.398 -8.234 1 98.81 282 THR B CA 1
ATOM 4895 C C . THR B 1 282 ? 14.75 -11.961 -8.234 1 98.81 282 THR B C 1
ATOM 4897 O O . THR B 1 282 ? 14.664 -11.328 -9.289 1 98.81 282 THR B O 1
ATOM 4900 N N . GLY B 1 283 ? 14.328 -11.531 -7.078 1 98.56 283 GLY B N 1
ATOM 4901 C CA . GLY B 1 283 ? 13.836 -10.172 -6.922 1 98.56 283 GLY B CA 1
ATOM 4902 C C . GLY B 1 283 ? 14.641 -9.359 -5.926 1 98.56 283 GLY B C 1
ATOM 4903 O O . GLY B 1 283 ? 15.75 -9.734 -5.559 1 98.56 283 GLY B O 1
ATOM 4904 N N . PHE B 1 284 ? 14.164 -8.258 -5.574 1 98.56 284 PHE B N 1
ATOM 4905 C CA . PHE B 1 284 ? 14.719 -7.312 -4.609 1 98.56 284 PHE B CA 1
ATOM 4906 C C . PHE B 1 284 ? 13.609 -6.637 -3.812 1 98.56 284 PHE B C 1
ATOM 4908 O O . PHE B 1 284 ? 12.555 -6.32 -4.355 1 98.56 284 PHE B O 1
ATOM 4915 N N . ASP B 1 285 ? 13.875 -6.379 -2.492 1 97.88 285 ASP B N 1
ATOM 4916 C CA . ASP B 1 285 ? 13.016 -5.707 -1.521 1 97.88 285 ASP B CA 1
ATOM 4917 C C . ASP B 1 285 ? 12.406 -6.707 -0.54 1 97.88 285 ASP B C 1
ATOM 4919 O O . ASP B 1 285 ? 12.062 -6.352 0.589 1 97.88 285 ASP B O 1
ATOM 4923 N N . ASP B 1 286 ? 12.172 -7.953 -1.049 1 98.12 286 ASP B N 1
ATOM 4924 C CA . ASP B 1 286 ? 11.586 -8.992 -0.21 1 98.12 286 ASP B CA 1
ATOM 4925 C C . ASP B 1 286 ? 10.25 -8.539 0.38 1 98.12 286 ASP B C 1
ATOM 4927 O O . ASP B 1 286 ? 10.055 -8.586 1.597 1 98.12 286 ASP B O 1
ATOM 4931 N N . THR B 1 287 ? 9.375 -8.117 -0.501 1 95.25 287 THR B N 1
ATOM 4932 C CA . THR B 1 287 ? 8.047 -7.691 -0.084 1 95.25 287 THR B CA 1
ATOM 4933 C C . THR B 1 287 ? 7.16 -8.898 0.236 1 95.25 287 THR B C 1
ATOM 4935 O O . THR B 1 287 ? 7.559 -10.039 0.01 1 95.25 287 THR B O 1
ATOM 4938 N N . TYR B 1 288 ? 6.008 -8.664 0.76 1 89.88 288 TYR B N 1
ATOM 4939 C CA . TYR B 1 288 ? 5.105 -9.758 1.094 1 89.88 288 TYR B CA 1
ATOM 4940 C C . TYR B 1 288 ? 4.715 -10.539 -0.153 1 89.88 288 TYR B C 1
ATOM 4942 O O . TYR B 1 288 ? 4.43 -11.742 -0.076 1 89.88 288 TYR B O 1
ATOM 4950 N N . LEU B 1 289 ? 4.816 -9.922 -1.279 1 91.69 289 LEU B N 1
ATOM 4951 C CA . LEU B 1 289 ? 4.516 -10.602 -2.535 1 91.69 289 LEU B CA 1
ATOM 4952 C C . LEU B 1 289 ? 5.555 -11.672 -2.838 1 91.69 289 LEU B C 1
ATOM 4954 O O . LEU B 1 289 ? 5.227 -12.727 -3.389 1 91.69 289 LEU B O 1
ATOM 4958 N N . ALA B 1 290 ? 6.766 -11.336 -2.51 1 95.94 290 ALA B N 1
ATOM 4959 C CA . ALA B 1 290 ? 7.824 -12.312 -2.752 1 95.94 290 ALA B CA 1
ATOM 4960 C C . ALA B 1 290 ? 7.551 -13.617 -2.01 1 95.94 290 ALA B C 1
ATOM 4962 O O . ALA B 1 290 ? 7.844 -14.703 -2.52 1 95.94 290 ALA B O 1
ATOM 4963 N N . GLU B 1 291 ? 6.93 -13.492 -0.865 1 93.5 291 GLU B N 1
ATOM 4964 C CA . GLU B 1 291 ? 6.637 -14.648 -0.027 1 93.5 291 GLU B CA 1
ATOM 4965 C C . GLU B 1 291 ? 5.434 -15.422 -0.553 1 93.5 291 GLU B C 1
ATOM 4967 O O . GLU B 1 291 ? 5.438 -16.656 -0.571 1 93.5 291 GLU B O 1
ATOM 4972 N N . HIS B 1 292 ? 4.477 -14.727 -1.094 1 92.25 292 HIS B N 1
ATOM 4973 C CA . HIS B 1 292 ? 3.18 -15.367 -1.288 1 92.25 292 HIS B CA 1
ATOM 4974 C C . HIS B 1 292 ? 2.934 -15.672 -2.762 1 92.25 292 HIS B C 1
ATOM 4976 O O . HIS B 1 292 ? 2.078 -16.5 -3.094 1 92.25 292 HIS B O 1
ATOM 4982 N N . PHE B 1 293 ? 3.623 -15.031 -3.625 1 94.38 293 PHE B N 1
ATOM 4983 C CA . PHE B 1 293 ? 3.461 -15.273 -5.055 1 94.38 293 PHE B CA 1
ATOM 4984 C C . PHE B 1 293 ? 4.133 -16.578 -5.461 1 94.38 293 PHE B C 1
ATOM 4986 O O . PHE B 1 293 ? 5.324 -16.781 -5.215 1 94.38 293 PHE B O 1
ATOM 4993 N N . PRO B 1 294 ? 3.34 -17.562 -5.996 1 92.81 294 PRO B N 1
ATOM 4994 C CA . PRO B 1 294 ? 3.988 -18.812 -6.406 1 92.81 294 PRO B CA 1
ATOM 4995 C C . PRO B 1 294 ? 4.961 -18.625 -7.566 1 92.81 294 PRO B C 1
ATOM 4997 O O . PRO B 1 294 ? 4.613 -18 -8.57 1 92.81 294 PRO B O 1
ATOM 5000 N N . PRO B 1 295 ? 6.102 -19.156 -7.43 1 94.5 295 PRO B N 1
ATOM 5001 C CA . PRO B 1 295 ? 6.574 -20.188 -6.5 1 94.5 295 PRO B CA 1
ATOM 5002 C C . PRO B 1 295 ? 7.125 -19.594 -5.203 1 94.5 295 PRO B C 1
ATOM 5004 O O . PRO B 1 295 ? 7.531 -20.344 -4.309 1 94.5 295 PRO B O 1
ATOM 5007 N N . GLY B 1 296 ? 7.074 -18.453 -4.828 1 96.19 296 GLY B N 1
ATOM 5008 C CA . GLY B 1 296 ? 7.863 -17.703 -3.861 1 96.19 296 GLY B CA 1
ATOM 5009 C C . GLY B 1 296 ? 9.156 -17.156 -4.445 1 96.19 296 GLY B C 1
ATOM 5010 O O . GLY B 1 296 ? 10 -17.922 -4.926 1 96.19 296 GLY B O 1
ATOM 5011 N N . VAL B 1 297 ? 9.383 -15.922 -4.324 1 98.31 297 VAL B N 1
ATOM 5012 C CA . VAL B 1 297 ? 10.477 -15.273 -5.039 1 98.31 297 VAL B CA 1
ATOM 5013 C C . VAL B 1 297 ? 11.68 -15.125 -4.117 1 98.31 297 VAL B C 1
ATOM 5015 O O . VAL B 1 297 ? 11.57 -14.547 -3.031 1 98.31 297 VAL B O 1
ATOM 5018 N N . THR B 1 298 ? 12.781 -15.711 -4.469 1 98.75 298 THR B N 1
ATOM 5019 C CA . THR B 1 298 ? 14.047 -15.391 -3.82 1 98.75 298 THR B CA 1
ATOM 5020 C C . THR B 1 298 ? 14.375 -13.906 -3.986 1 98.75 298 THR B C 1
ATOM 5022 O O . THR B 1 298 ? 14.375 -13.391 -5.105 1 98.75 298 THR B O 1
ATOM 5025 N N . SER B 1 299 ? 14.594 -13.203 -2.889 1 98.75 299 SER B N 1
ATOM 5026 C CA . SER B 1 299 ? 14.68 -11.75 -2.955 1 98.75 299 SER B CA 1
ATOM 5027 C C . SER B 1 299 ? 15.633 -11.203 -1.895 1 98.75 299 SER B C 1
ATOM 5029 O O . SER B 1 299 ? 15.883 -11.867 -0.884 1 98.75 299 SER B O 1
ATOM 5031 N N . VAL B 1 300 ? 16.203 -10.07 -2.137 1 98.75 300 VAL B N 1
ATOM 5032 C CA . VAL B 1 300 ? 17.016 -9.367 -1.151 1 98.75 300 VAL B CA 1
ATOM 5033 C C . VAL B 1 300 ? 16.109 -8.594 -0.196 1 98.75 300 VAL B C 1
ATOM 5035 O O . VAL B 1 300 ? 15.25 -7.824 -0.632 1 98.75 300 VAL B O 1
ATOM 5038 N N . ASN B 1 301 ? 16.234 -8.82 1.013 1 98.5 301 ASN B N 1
ATOM 5039 C CA . ASN B 1 301 ? 15.492 -8.117 2.051 1 98.5 301 ASN B CA 1
ATOM 5040 C C . ASN B 1 301 ? 16.172 -6.801 2.434 1 98.5 301 ASN B C 1
ATOM 5042 O O . ASN B 1 301 ? 17.375 -6.77 2.699 1 98.5 301 ASN B O 1
ATOM 5046 N N . GLN B 1 302 ? 15.484 -5.727 2.506 1 97.62 302 GLN B N 1
ATOM 5047 C CA . GLN B 1 302 ? 16.016 -4.387 2.752 1 97.62 302 GLN B CA 1
ATOM 5048 C C . GLN B 1 302 ? 16.156 -4.121 4.246 1 97.62 302 GLN B C 1
ATOM 5050 O O . GLN B 1 302 ? 16.469 -2.998 4.656 1 97.62 302 GLN B O 1
ATOM 5055 N N . ASN B 1 303 ? 15.922 -5.133 5.043 1 98.19 303 ASN B N 1
ATOM 5056 C CA . ASN B 1 303 ? 16.047 -4.98 6.488 1 98.19 303 ASN B CA 1
ATOM 5057 C C . ASN B 1 303 ? 15.211 -3.816 7.008 1 98.19 303 ASN B C 1
ATOM 5059 O O . ASN B 1 303 ? 15.727 -2.926 7.684 1 98.19 303 ASN B O 1
ATOM 5063 N N . TYR B 1 304 ? 13.93 -3.879 6.809 1 97.88 304 TYR B N 1
ATOM 5064 C CA . TYR B 1 304 ? 12.969 -2.795 6.988 1 97.88 304 TYR B CA 1
ATOM 5065 C C . TYR B 1 304 ? 12.977 -2.283 8.422 1 97.88 304 TYR B C 1
ATOM 5067 O O . TYR B 1 304 ? 12.961 -1.073 8.656 1 97.88 304 TYR B O 1
ATOM 5075 N N . GLN B 1 305 ? 12.984 -3.174 9.375 1 97.62 305 GLN B N 1
ATOM 5076 C CA . GLN B 1 305 ? 12.938 -2.779 10.773 1 97.62 305 GLN B CA 1
ATOM 5077 C C . GLN B 1 305 ? 14.156 -1.944 11.156 1 97.62 305 GLN B C 1
ATOM 5079 O O . GLN B 1 305 ? 14.023 -0.883 11.766 1 97.62 305 GLN B O 1
ATOM 5084 N N . MET B 1 306 ? 15.336 -2.428 10.797 1 98.5 306 MET B N 1
ATOM 5085 C CA . MET B 1 306 ? 16.562 -1.704 11.125 1 98.5 306 MET B CA 1
ATOM 5086 C C . MET B 1 306 ? 16.641 -0.385 10.367 1 98.5 306 MET B C 1
ATOM 5088 O O . MET B 1 306 ? 17.047 0.634 10.922 1 98.5 306 MET B O 1
ATOM 5092 N N . LEU B 1 307 ? 16.25 -0.418 9.094 1 98.62 307 LEU B N 1
ATOM 5093 C CA . LEU B 1 307 ? 16.234 0.788 8.266 1 98.62 307 LEU B CA 1
ATOM 5094 C C . LEU B 1 307 ? 15.352 1.86 8.891 1 98.62 307 LEU B C 1
ATOM 5096 O O . LEU B 1 307 ? 15.766 3.016 9.016 1 98.62 307 LEU B O 1
ATOM 5100 N N . ALA B 1 308 ? 14.188 1.448 9.312 1 98.69 308 ALA B N 1
ATOM 5101 C CA . ALA B 1 308 ? 13.234 2.379 9.914 1 98.69 308 ALA B CA 1
ATOM 5102 C C . ALA B 1 308 ? 13.742 2.889 11.258 1 98.69 308 ALA B C 1
ATOM 5104 O O . ALA B 1 308 ? 13.664 4.086 11.547 1 98.69 308 ALA B O 1
ATOM 5105 N N . LYS B 1 309 ? 14.219 1.976 12.055 1 98.38 309 LYS B N 1
ATOM 5106 C CA . LYS B 1 309 ? 14.719 2.33 13.383 1 98.38 309 LYS B CA 1
ATOM 5107 C C . LYS B 1 309 ? 15.836 3.371 13.289 1 98.38 309 LYS B C 1
ATOM 5109 O O . LYS B 1 309 ? 15.781 4.406 13.961 1 98.38 309 LYS B O 1
ATOM 5114 N N . LYS B 1 310 ? 16.781 3.1 12.445 1 98.69 310 LYS B N 1
ATOM 5115 C CA . LYS B 1 310 ? 17.906 4.027 12.281 1 98.69 310 LYS B CA 1
ATOM 5116 C C . LYS B 1 310 ? 17.422 5.379 11.758 1 98.69 310 LYS B C 1
ATOM 5118 O O . LYS B 1 310 ? 17.906 6.426 12.18 1 98.69 310 LYS B O 1
ATOM 5123 N N . THR B 1 311 ? 16.484 5.359 10.828 1 98.88 311 THR B N 1
ATOM 5124 C CA . THR B 1 311 ? 15.945 6.578 10.234 1 98.88 311 THR B CA 1
ATOM 5125 C C . THR B 1 311 ? 15.281 7.453 11.297 1 98.88 311 THR B C 1
ATOM 5127 O O . THR B 1 311 ? 15.617 8.633 11.43 1 98.88 311 THR B O 1
ATOM 5130 N N . ILE B 1 312 ? 14.406 6.859 12.102 1 98.69 312 ILE B N 1
ATOM 5131 C CA . ILE B 1 312 ? 13.633 7.605 13.094 1 98.69 312 ILE B CA 1
ATOM 5132 C C . ILE B 1 312 ? 14.555 8.078 14.219 1 98.69 312 ILE B C 1
ATOM 5134 O O . ILE B 1 312 ? 14.453 9.219 14.672 1 98.69 312 ILE B O 1
ATOM 5138 N N . GLU B 1 313 ? 15.492 7.23 14.648 1 98.5 313 GLU B N 1
ATOM 5139 C CA . GLU B 1 313 ? 16.438 7.621 15.695 1 98.5 313 GLU B CA 1
ATOM 5140 C C . GLU B 1 313 ? 17.297 8.805 15.25 1 98.5 313 GLU B C 1
ATOM 5142 O O . GLU B 1 313 ? 17.5 9.75 16.016 1 98.5 313 GLU B O 1
ATOM 5147 N N . THR B 1 314 ? 17.766 8.719 14.055 1 98.75 314 THR B N 1
ATOM 5148 C CA . THR B 1 314 ? 18.578 9.812 13.531 1 98.75 314 THR B CA 1
ATOM 5149 C C . THR B 1 314 ? 17.766 11.102 13.453 1 98.75 314 THR B C 1
ATOM 5151 O O . THR B 1 314 ? 18.234 12.164 13.875 1 98.75 314 THR B O 1
ATOM 5154 N N . LEU B 1 315 ? 16.531 11.023 12.898 1 98.75 315 LEU B N 1
ATOM 5155 C CA . LEU B 1 315 ? 15.68 12.203 12.742 1 98.75 315 LEU B CA 1
ATOM 5156 C C . LEU B 1 315 ? 15.367 12.836 14.094 1 98.75 315 LEU B C 1
ATOM 5158 O O . LEU B 1 315 ? 15.453 14.055 14.25 1 98.75 315 LEU B O 1
ATOM 5162 N N . ILE B 1 316 ? 15.078 12.008 15.102 1 97.81 316 ILE B N 1
ATOM 5163 C CA . ILE B 1 316 ? 14.734 12.508 16.422 1 97.81 316 ILE B CA 1
ATOM 5164 C C . ILE B 1 316 ? 15.961 13.141 17.078 1 97.81 316 ILE B C 1
ATOM 5166 O O . ILE B 1 316 ? 15.867 14.172 17.734 1 97.81 316 ILE B O 1
ATOM 5170 N N . GLY B 1 317 ? 17.125 12.492 16.906 1 98.19 317 GLY B N 1
ATOM 5171 C CA . GLY B 1 317 ? 18.359 13.109 17.375 1 98.19 317 GLY B CA 1
ATOM 5172 C C . GLY B 1 317 ? 18.609 14.484 16.781 1 98.19 317 GLY B C 1
ATOM 5173 O O . GLY B 1 317 ? 19.031 15.406 17.484 1 98.19 317 GLY B O 1
ATOM 5174 N N . LEU B 1 318 ? 18.328 14.648 15.484 1 98.12 318 LEU B N 1
ATOM 5175 C CA . LEU B 1 318 ? 18.484 15.93 14.805 1 98.12 318 LEU B CA 1
ATOM 5176 C C . LEU B 1 318 ? 17.516 16.969 15.359 1 98.12 318 LEU B C 1
ATOM 5178 O O . LEU B 1 318 ? 17.875 18.125 15.539 1 98.12 318 LEU B O 1
ATOM 5182 N N . ILE B 1 319 ? 16.297 16.516 15.562 1 96.94 319 ILE B N 1
ATOM 5183 C CA . ILE B 1 319 ? 15.266 17.375 16.125 1 96.94 319 ILE B CA 1
ATOM 5184 C C . ILE B 1 319 ? 15.711 17.891 17.5 1 96.94 319 ILE B C 1
ATOM 5186 O O . ILE B 1 319 ? 15.461 19.031 17.844 1 96.94 319 ILE B O 1
ATOM 5190 N N . ALA B 1 320 ? 16.422 17.047 18.234 1 95.56 320 ALA B N 1
ATOM 5191 C CA . ALA B 1 320 ? 16.922 17.391 19.562 1 95.56 320 ALA B CA 1
ATOM 5192 C C . ALA B 1 320 ? 18.25 18.125 19.484 1 95.56 320 ALA B C 1
ATOM 5194 O O . ALA B 1 320 ? 18.891 18.359 20.516 1 95.56 320 ALA B O 1
ATOM 5195 N N . HIS B 1 321 ? 18.75 18.359 18.375 1 95.75 321 HIS B N 1
ATOM 5196 C CA . HIS B 1 321 ? 19.984 19.078 18.125 1 95.75 321 HIS B CA 1
ATOM 5197 C C . HIS B 1 321 ? 21.203 18.281 18.594 1 95.75 321 HIS B C 1
ATOM 5199 O O . HIS B 1 321 ? 22.172 18.859 19.094 1 95.75 321 HIS B O 1
ATOM 5205 N N . GLU B 1 322 ? 21.047 17 18.5 1 96.94 322 GLU B N 1
ATOM 5206 C CA . GLU B 1 322 ? 22.188 16.125 18.766 1 96.94 322 GLU B CA 1
ATOM 5207 C C . GLU B 1 322 ? 22.953 15.812 17.484 1 96.94 322 GLU B C 1
ATOM 5209 O O . GLU B 1 322 ? 22.375 15.773 16.406 1 96.94 322 GLU B O 1
ATOM 5214 N N . GLU B 1 323 ? 24.203 15.617 17.703 1 96.62 323 GLU B N 1
ATOM 5215 C CA . GLU B 1 323 ? 25.016 15.227 16.547 1 96.62 323 GLU B CA 1
ATOM 5216 C C . GLU B 1 323 ? 24.688 13.805 16.109 1 96.62 323 GLU B C 1
ATOM 5218 O O . GLU B 1 323 ? 24.531 12.906 16.938 1 96.62 323 GLU B O 1
ATOM 5223 N N . GLN B 1 324 ? 24.469 13.68 14.805 1 97.75 324 GLN B N 1
ATOM 5224 C CA . GLN B 1 324 ? 24.203 12.375 14.203 1 97.75 324 GLN B CA 1
ATOM 5225 C C . GLN B 1 324 ? 25.188 12.07 13.086 1 97.75 324 GLN B C 1
ATOM 5227 O O . GLN B 1 324 ? 25.766 12.984 12.492 1 97.75 324 GLN B O 1
ATOM 5232 N N . GLU B 1 325 ? 25.391 10.789 12.844 1 97.12 325 GLU B N 1
ATOM 5233 C CA . GLU B 1 325 ? 26.203 10.398 11.688 1 97.12 325 GLU B CA 1
ATOM 5234 C C . GLU B 1 325 ? 25.531 10.82 10.383 1 97.12 325 GLU B C 1
ATOM 5236 O O . GLU B 1 325 ? 24.312 10.703 10.242 1 97.12 325 GLU B O 1
ATOM 5241 N N . LYS B 1 326 ? 26.328 11.359 9.484 1 97.38 326 LYS B N 1
ATOM 5242 C CA . LYS B 1 326 ? 25.797 11.875 8.227 1 97.38 326 LYS B CA 1
ATOM 5243 C C . LYS B 1 326 ? 25.266 10.742 7.355 1 97.38 326 LYS B C 1
ATOM 5245 O O . LYS B 1 326 ? 24.281 10.922 6.625 1 97.38 326 LYS B O 1
ATOM 5250 N N . GLU B 1 327 ? 25.953 9.602 7.414 1 97.44 327 GLU B N 1
ATOM 5251 C CA . GLU B 1 327 ? 25.531 8.453 6.617 1 97.44 327 GLU B CA 1
ATOM 5252 C C . GLU B 1 327 ? 25.578 7.172 7.445 1 97.44 327 GLU B C 1
ATOM 5254 O O . GLU B 1 327 ? 26.484 6.965 8.242 1 97.44 327 GLU B O 1
ATOM 5259 N N . ALA B 1 328 ? 24.547 6.418 7.352 1 97.81 328 ALA B N 1
ATOM 5260 C CA . ALA B 1 328 ? 24.484 5.078 7.926 1 97.81 328 ALA B CA 1
ATOM 5261 C C . ALA B 1 328 ? 24.062 4.047 6.883 1 97.81 328 ALA B C 1
ATOM 5263 O O . ALA B 1 328 ? 23.188 4.316 6.059 1 97.81 328 ALA B O 1
ATOM 5264 N N . ILE B 1 329 ? 24.703 2.928 6.891 1 98.12 329 ILE B N 1
ATOM 5265 C CA . ILE B 1 329 ? 24.406 1.849 5.953 1 98.12 329 ILE B CA 1
ATOM 5266 C C . ILE B 1 329 ? 23.797 0.663 6.707 1 98.12 329 ILE B C 1
ATOM 5268 O O . ILE B 1 329 ? 24.359 0.204 7.703 1 98.12 329 ILE B O 1
ATOM 5272 N N . VAL B 1 330 ? 22.672 0.214 6.289 1 98.5 330 VAL B N 1
ATOM 5273 C CA . VAL B 1 330 ? 21.969 -0.923 6.871 1 98.5 330 VAL B CA 1
ATOM 5274 C C . VAL B 1 330 ? 22.234 -2.174 6.035 1 98.5 330 VAL B C 1
ATOM 5276 O O . VAL B 1 330 ? 22.078 -2.152 4.809 1 98.5 330 VAL B O 1
ATOM 5279 N N . PRO B 1 331 ? 22.625 -3.256 6.641 1 98.38 331 PRO B N 1
ATOM 5280 C CA . PRO B 1 331 ? 22.875 -4.477 5.875 1 98.38 331 PRO B CA 1
ATOM 5281 C C . PRO B 1 331 ? 21.594 -5.082 5.293 1 98.38 331 PRO B C 1
ATOM 5283 O O . PRO B 1 331 ? 20.531 -5 5.91 1 98.38 331 PRO B O 1
ATOM 5286 N N . THR B 1 332 ? 21.75 -5.664 4.113 1 97.88 332 THR B N 1
ATOM 5287 C CA . THR B 1 332 ? 20.688 -6.441 3.49 1 97.88 332 THR B CA 1
ATOM 5288 C C . THR B 1 332 ? 20.938 -7.938 3.633 1 97.88 332 THR B C 1
ATOM 5290 O O . THR B 1 332 ? 22.016 -8.344 4.09 1 97.88 332 THR B O 1
ATOM 5293 N N . TYR B 1 333 ? 19.969 -8.75 3.332 1 97.81 333 TYR B N 1
ATOM 5294 C CA . TYR B 1 333 ? 20.172 -10.188 3.283 1 97.81 333 TYR B CA 1
ATOM 5295 C C . TYR B 1 333 ? 19.266 -10.836 2.248 1 97.81 333 TYR B C 1
ATOM 5297 O O . TYR B 1 333 ? 18.25 -10.258 1.858 1 97.81 333 TYR B O 1
ATOM 5305 N N . VAL B 1 334 ? 19.656 -12.031 1.814 1 98.31 334 VAL B N 1
ATOM 5306 C CA . VAL B 1 334 ? 18.906 -12.75 0.796 1 98.31 334 VAL B CA 1
ATOM 5307 C C . VAL B 1 334 ? 17.953 -13.75 1.464 1 98.31 334 VAL B C 1
ATOM 5309 O O . VAL B 1 334 ? 18.375 -14.516 2.338 1 98.31 334 VAL B O 1
ATOM 5312 N N . THR B 1 335 ? 16.703 -13.68 1.163 1 98.38 335 THR B N 1
ATOM 5313 C CA . THR B 1 335 ? 15.734 -14.703 1.53 1 98.38 335 THR B CA 1
ATOM 5314 C C . THR B 1 335 ? 15.508 -15.672 0.372 1 98.38 335 THR B C 1
ATOM 5316 O O . THR B 1 335 ? 14.945 -15.289 -0.657 1 98.38 335 THR B O 1
ATOM 5319 N N . VAL B 1 336 ? 15.922 -16.875 0.548 1 98.25 336 VAL B N 1
ATOM 5320 C CA . VAL B 1 336 ? 15.844 -17.875 -0.51 1 98.25 336 VAL B CA 1
ATOM 5321 C C . VAL B 1 336 ? 14.469 -18.547 -0.493 1 98.25 336 VAL B C 1
ATOM 5323 O O . VAL B 1 336 ? 13.984 -18.969 0.561 1 98.25 336 VAL B O 1
ATOM 5326 N N . ARG B 1 337 ? 13.852 -18.562 -1.705 1 97.56 337 ARG B N 1
ATOM 5327 C CA . ARG B 1 337 ? 12.57 -19.234 -1.849 1 97.56 337 ARG B CA 1
ATOM 5328 C C . ARG B 1 337 ? 12.555 -20.125 -3.09 1 97.56 337 ARG B C 1
ATOM 5330 O O . ARG B 1 337 ? 13.57 -20.734 -3.436 1 97.56 337 ARG B O 1
ATOM 5337 N N . ASN B 1 338 ? 11.414 -20.234 -3.787 1 97 338 ASN B N 1
ATOM 5338 C CA . ASN B 1 338 ? 11.242 -21.344 -4.723 1 97 338 ASN B CA 1
ATOM 5339 C C . ASN B 1 338 ? 11.359 -20.875 -6.172 1 97 338 ASN B C 1
ATOM 5341 O O . ASN B 1 338 ? 11.07 -21.625 -7.098 1 97 338 ASN B O 1
ATOM 5345 N N . SER B 1 339 ? 11.836 -19.625 -6.34 1 98.06 339 SER B N 1
ATOM 5346 C CA . SER B 1 339 ? 11.93 -19.125 -7.707 1 98.06 339 SER B CA 1
ATOM 5347 C C . SER B 1 339 ? 13.328 -19.344 -8.281 1 98.06 339 SER B C 1
ATOM 5349 O O . SER B 1 339 ? 13.586 -19.031 -9.445 1 98.06 339 SER B O 1
ATOM 5351 N N . CYS B 1 340 ? 14.203 -19.828 -7.461 1 95.94 340 CYS B N 1
ATOM 5352 C CA . CYS B 1 340 ? 15.594 -20.062 -7.844 1 95.94 340 CYS B CA 1
ATOM 5353 C C . CYS B 1 340 ? 16.031 -21.469 -7.457 1 95.94 340 CYS B C 1
ATOM 5355 O O . CYS B 1 340 ? 15.672 -21.969 -6.391 1 95.94 340 CYS B O 1
ATOM 5357 N N . ASP B 1 341 ? 16.719 -22.156 -8.391 1 93.56 341 ASP B N 1
ATOM 5358 C CA . ASP B 1 341 ? 17.219 -23.5 -8.109 1 93.56 341 ASP B CA 1
ATOM 5359 C C . ASP B 1 341 ? 18.5 -23.781 -8.883 1 93.56 341 ASP B C 1
ATOM 5361 O O . ASP B 1 341 ? 18.969 -22.938 -9.641 1 93.56 341 ASP B O 1
ATOM 5365 N N . GLU B 1 342 ? 19.109 -24.953 -8.547 1 90.81 342 GLU B N 1
ATOM 5366 C CA . GLU B 1 342 ? 20.312 -25.406 -9.25 1 90.81 342 GLU B CA 1
ATOM 5367 C C . GLU B 1 342 ? 20.047 -25.578 -10.734 1 90.81 342 GLU B C 1
ATOM 5369 O O . GLU B 1 342 ? 19 -26.094 -11.133 1 90.81 342 GLU B O 1
ATOM 5374 N N . TRP B 1 343 ? 20.938 -24.984 -11.5 1 88.38 343 TRP B N 1
ATOM 5375 C CA . TRP B 1 343 ? 20.844 -25.141 -12.953 1 88.38 343 TRP B CA 1
ATOM 5376 C C . TRP B 1 343 ? 21.25 -26.547 -13.375 1 88.38 343 TRP B C 1
ATOM 5378 O O . TRP B 1 343 ? 22.359 -27 -13.07 1 88.38 343 TRP B O 1
ATOM 5388 N N . GLN B 1 344 ? 20.234 -27.281 -13.836 1 77.31 344 GLN B N 1
ATOM 5389 C CA . GLN B 1 344 ? 20.531 -28.625 -14.305 1 77.31 344 GLN B CA 1
ATOM 5390 C C . GLN B 1 344 ? 20.922 -28.625 -15.781 1 77.31 344 GLN B C 1
ATOM 5392 O O . GLN B 1 344 ? 20.172 -28.125 -16.625 1 77.31 344 GLN B O 1
ATOM 5397 N N . HIS B 1 345 ? 22.25 -28.547 -16.156 1 62.78 345 HIS B N 1
ATOM 5398 C CA . HIS B 1 345 ? 22.781 -28.562 -17.516 1 62.78 345 HIS B CA 1
ATOM 5399 C C . HIS B 1 345 ? 22.219 -29.734 -18.312 1 62.78 345 HIS B C 1
ATOM 5401 O O . HIS B 1 345 ? 21.922 -30.797 -17.75 1 62.78 345 HIS B O 1
#

Organism: NCBI:txid1246626

Foldseek 3Di:
DPPLPDDDLCNLCVQLVHDSVLLLCLLVVHDDDDDSSSVSSVVVCVVSVDDHPLVNSCVPVVANLEEEEEDADCPDQLNVLLVVLLQVLSVVVVHHYDYHHQVLPLVSVLVVLVVCLVVNHQEYEYEDRQQQFPDHDPVSQVSQQVSVVRHAYEYEQGHDPPHQHFYEYAPLLVFLLVVVVVQVVLVWQEEAEFEADPRGNLVVSSVVSNVVSSVVVVGDYDPQRYYYQHQALCRLLVSLVSQVPDPDHGQEYEYSAVRSQNSNCVNCVVVPHDQNASHAYAGEQLGVCCCPPVVNHWYKHRPSNVSSNLRSVQSVCVSVVHDDDRYDYHYIGIDDTRRDHRHDD/DPDLPDDALCNLCVQLVHDSVLLLCLLVVHDDDDDSSSVSSVVVCVVSVDDHPLVNSCVPVVANLEEEEEDADCPDQLNVLLVVLLQVLSVVVVHHYDYHHQVLPLVSVLVVLVVCLVVNHQEYEYEDRQQQFPDHDPVSQVSQQVSVVRHAYEYEQGHDPPHQHFYEYAPVLVFLLVVVVVQVVLVWQEEAEFEADPRGNLVVSSVVSNVVSSVVVVGDYDPQRYYYQHQALCRLLVSLVSQVPDPDHGQEYEYSAVRSQNSNCVNCVVVPHDQNASHAYAGECLGVCQCPPPPRHWYKHRPSNVSSNLRSVQSVCVSVVHDDDRYDYHYIGIDDTRRDHRHDD

Radius of gyration: 28.45 Å; Cα contacts (8 Å, |Δi|>4): 1369; chains: 2; bounding box: 68×87×75 Å

Secondary structure (DSSP, 8-state):
---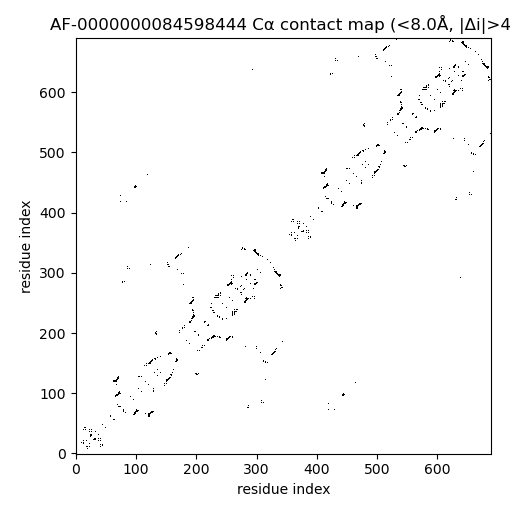STT--HHHHHHHHTS-HHHHHHHHHT-S---HHHHHHHHHHHHHTT----HHHHHHHSS---EEEEEES-TTSHHHHHHHHHHHHHHHHTT-EEEEEE-TT-HHHHHHHHHHHHHTT-SEEEEESGGGGBSS--HHHHHHHHHHHTTS-EEEES---TT---EEEEE-HHHHHHHHHHHHHHTT---EEEE-B-TTBHHHHHHHHHHHHHHHHTT----GGGEE--BSSHHHHHHHHHHHHT-SS--SEEEESSHHHHHHHHHHHHHTT--TTTT-EEEEEE--HHHHHSSS--EEEE--HHHHHHHHHHHHHHHHTT----SEEEEPPEEE--TT------/---GGG--HHHHHHHHTS-HHHHHHHHHT-S---HHHHHHHHHHHHHTT----HHHHHHHSS---EEEEEES-TTSHHHHHHHHHHHHHHHHTT-EEEEEE-TT-HHHHHHHHHHHHHTT-SEEEEESGGGGBSS--HHHHHHHHHHHTTS-EEEES---TT---EEEEE-HHHHHHHHHHHHHHTT---EEEE-B-TTBHHHHHHHHHHHHHHHHTT----GGGEE--BSSHHHHHHHHHHHHT-SS--SEEEESSHHHHHHHHHHHHHTT--TTTT-EEEEEE--HHHHHSTT--EEEE--HHHHHHHHHHHHHHHHTT----SEEEEPPEEE--TT------

InterPro domains:
  IPR000843 LacI-type HTH domain [PF00356] (8-53)
  IPR000843 LacI-type HTH domain [PS50932] (7-61)
  IPR000843 LacI-type HTH domain [SM00354] (6-76)
  IPR000843 LacI-type HTH domain [cd01392] (12-59)
  IPR010982 Lambda repressor-like, DNA-binding domain superfamily [G3DSA:1.10.260.40] (2-62)
  IPR010982 Lambda repressor-like, DNA-binding domain superfamily [SSF47413] (7-64)
  IPR028082 Periplasmic binding protein-like I [SSF53822] (65-341)
  IPR046335 Transcriptional regulator LacI/GalR-like, sensor domain [PF13377] (181-340)

pLDDT: mean 89.99, std 14.5, range [22.91, 98.88]

Nearest PDB structures (foldseek):
  1jft-assembly1_A-2  TM=8.878E-01  e=3.448E-30  Escherichia coli
  2pua-assembly1_A  TM=8.863E-01  e=3.648E-30  Escherichia coli
  1qpz-assembly1_A  TM=8.867E-01  e=4.836E-30  Escherichia coli
  3k4h-assembly1_A  TM=8.903E-01  e=2.989E-20  Bacillus cytotoxicus NVH 391-98
  3dbi-assembly2_B  TM=8.328E-01  e=1.305E-18  Escherichia coli K-12

Sequence (690 aa):
MLKKDGVTIYRIAKEANVSPATVSRVLTGSANVREPAKSRVLALINKYNFKPNVMAQSLYLKQSKMLGIILPDIDHPFYSMIVKELERQALEKGYTCLLCNSMQNFTIEQAYLDNLISRQVDGIVFLGGRINQTHPTEELRAGMIDALKHVPIVFVNGKMDGVDAHTIRTDEASGVRRLLELLTHHGHEAIGLLGGEIGVSSTDEKVSVFRETMLEKGLIFKEDWIHSSGYSIEAGEKDATHLIHLDHRPTAVLCMNDFVAIGAIKQFKKFGLKVPGDISVTGFDDTYLAEHFPPGVTSVNQNYQMLAKKTIETLIGLIAHEEQEKEAIVPTYVTVRNSCDEWQHMLKKDGVTIYRIAKEANVSPATVSRVLTGSANVREPAKSRVLALINKYNFKPNVMAQSLYLKQSKMLGIILPDIDHPFYSMIVKELERQALEKGYTCLLCNSMQNFTIEQAYLDNLISRQVDGIVFLGGRINQTHPTEELRAGMIDALKHVPIVFVNGKMDGVDAHTIRTDEASGVRRLLELLTHHGHEAIGLLGGEIGVSSTDEKVSVFRETMLEKGLIFKEDWIHSSGYSIEAGEKDATHLIHLDHRPTAVLCMNDFVAIGAIKQFKKFGLKVPGDISVTGFDDTYLAEHFPPGVTSVNQNYQMLAKKTIETLIGLIAHEEQEKEAIVPTYVTVRNSCDEWQH